Protein AF-0000000081048629 (afdb_homodimer)

Secondary structure (DSSP, 8-state):
-----------------TTS--EEEEEEEPPPPSSS-TTSHHHHHHHHHHHTT--S-HHHHHHHHHHHHHHHHHHTT-EEEEEEE-SS--S-TTT-HHHHHHHHTTEEEHHHHH-TT-----B-SSSS-B--EEEEEETTS-EEEEEE--TTTS-S-SB--EEEEE-HHHHH-S---------------S--TT-/-----------------TTS--EEEEEEEPPPPSSS-TTSHHHHHHHHHHHTT--S-HHHHHHHHHHHHHHHHHHTT-EEEEEEE-SS--S-TTT-HHHHHHHHTTEEEHHHHH-TT-----B-SSSS-B--EEEEEETTS-EEEEEE--TTTS-S-SB--EEEEE-HHHHH-S---------------S--TT-

Radius of gyration: 21.6 Å; Cα contacts (8 Å, |Δi|>4): 708; chains: 2; bounding box: 47×58×80 Å

pLDDT: mean 72.26, std 24.21, range [19.27, 97.06]

Organism: NCBI:txid2856

Sequence (390 aa):
MPSSDNQVNEAADASCSRFSKDLVVVSAYRPNPPGKGESTVWAQHRSFFRSQGRQRDPREAFMVDLLHAITQWRDKGCEVIVGVDANEDVSSYQDSSFRQQLRSIGLEEAILQRHPSQTAATQHRNKRGRPIDGIFATSGVVVKAGGYYNFDEFFACDHRGLWIDIDLERTLGSYRPEKTPYKPRKLTMLDTAAVMPSSDNQVNEAADASCSRFSKDLVVVSAYRPNPPGKGESTVWAQHRSFFRSQGRQRDPREAFMVDLLHAITQWRDKGCEVIVGVDANEDVSSYQDSSFRQQLRSIGLEEAILQRHPSQTAATQHRNKRGRPIDGIFATSGVVVKAGGYYNFDEFFACDHRGLWIDIDLERTLGSYRPEKTPYKPRKLTMLDTAAV

Nearest PDB structures (foldseek):
  2v0s-assembly1_A  TM=8.140E-01  e=1.432E-03  Homo sapiens
  6a44-assembly1_A  TM=6.983E-01  e=7.287E-03  Bombyx mori
  2ei9-assembly1_A  TM=6.778E-01  e=7.757E-03  Bombyx mori
  6a42-assembly1_A  TM=6.136E-01  e=4.702E-03  Bombyx mori
  3oii-assembly1_B  TM=3.358E-01  e=1.487E+00  Saccharomyces cerevisiae

Structure (mmCIF, N/CA/C/O backbone):
data_AF-0000000081048629-model_v1
#
loop_
_entity.id
_entity.type
_entity.pdbx_description
1 polymer Nocturnin
#
loop_
_atom_site.group_PDB
_atom_site.id
_atom_site.type_symbol
_atom_site.label_atom_id
_atom_site.label_alt_id
_atom_site.label_comp_id
_atom_site.label_asym_id
_atom_site.label_entity_id
_atom_site.label_seq_id
_atom_site.pdbx_PDB_ins_code
_atom_site.Cartn_x
_atom_site.Cartn_y
_atom_site.Cartn_z
_atom_site.occupancy
_atom_site.B_iso_or_equiv
_atom_site.auth_seq_id
_atom_site.auth_comp_id
_atom_site.auth_asym_id
_atom_site.auth_atom_id
_atom_site.pdbx_PDB_model_num
ATOM 1 N N . MET A 1 1 ? 19.078 29.672 -41.75 1 25.45 1 MET A N 1
ATOM 2 C CA . MET A 1 1 ? 19.312 28.484 -40.938 1 25.45 1 MET A CA 1
ATOM 3 C C . MET A 1 1 ? 18.266 28.344 -39.844 1 25.45 1 MET A C 1
ATOM 5 O O . MET A 1 1 ? 18.047 29.281 -39.062 1 25.45 1 MET A O 1
ATOM 9 N N . PRO A 1 2 ? 17.141 27.594 -39.875 1 25.73 2 PRO A N 1
ATOM 10 C CA . PRO A 1 2 ? 15.867 27.797 -39.188 1 25.73 2 PRO A CA 1
ATOM 11 C C . PRO A 1 2 ? 15.93 27.391 -37.719 1 25.73 2 PRO A C 1
ATOM 13 O O . PRO A 1 2 ? 16.672 26.469 -37.344 1 25.73 2 PRO A O 1
ATOM 16 N N . SER A 1 3 ? 15.914 28.344 -36.719 1 25.03 3 SER A N 1
ATOM 17 C CA . SER A 1 3 ? 16.109 28.359 -35.281 1 25.03 3 SER A CA 1
ATOM 18 C C . SER A 1 3 ? 15.07 27.5 -34.562 1 25.03 3 SER A C 1
ATOM 20 O O . SER A 1 3 ? 13.883 27.828 -34.531 1 25.03 3 SER A O 1
ATOM 22 N N . SER A 1 4 ? 15.062 26.234 -34.719 1 25.14 4 SER A N 1
ATOM 23 C CA . SER A 1 4 ? 14.031 25.266 -34.344 1 25.14 4 SER A CA 1
ATOM 24 C C . SER A 1 4 ? 13.773 25.281 -32.844 1 25.14 4 SER A C 1
ATOM 26 O O . SER A 1 4 ? 14.672 25 -32.031 1 25.14 4 SER A O 1
ATOM 28 N N . ASP A 1 5 ? 12.844 26.109 -32.281 1 22.33 5 ASP A N 1
ATOM 29 C CA . ASP A 1 5 ? 12.344 26.484 -30.969 1 22.33 5 ASP A CA 1
ATOM 30 C C . ASP A 1 5 ? 11.883 25.25 -30.188 1 22.33 5 ASP A C 1
ATOM 32 O O . ASP A 1 5 ? 10.914 24.594 -30.578 1 22.33 5 ASP A O 1
ATOM 36 N N . ASN A 1 6 ? 12.68 24.484 -29.578 1 22.67 6 ASN A N 1
ATOM 37 C CA . ASN A 1 6 ? 12.617 23.266 -28.781 1 22.67 6 ASN A CA 1
ATOM 38 C C . ASN A 1 6 ? 11.75 23.453 -27.547 1 22.67 6 ASN A C 1
ATOM 40 O O . ASN A 1 6 ? 12.219 23.969 -26.516 1 22.67 6 ASN A O 1
ATOM 44 N N . GLN A 1 7 ? 10.422 23.75 -27.562 1 19.77 7 GLN A N 1
ATOM 45 C CA . GLN A 1 7 ? 9.484 24.062 -26.484 1 19.77 7 GLN A CA 1
ATOM 46 C C . GLN A 1 7 ? 9.359 22.906 -25.516 1 19.77 7 GLN A C 1
ATOM 48 O O . GLN A 1 7 ? 8.828 21.844 -25.859 1 19.77 7 GLN A O 1
ATOM 53 N N . VAL A 1 8 ? 10.258 22.719 -24.656 1 23.28 8 VAL A N 1
ATOM 54 C CA . VAL A 1 8 ? 10.391 21.844 -23.5 1 23.28 8 VAL A CA 1
ATOM 55 C C . VAL A 1 8 ? 9.164 21.984 -22.594 1 23.28 8 VAL A C 1
ATOM 57 O O . VAL A 1 8 ? 8.844 23.078 -22.141 1 23.28 8 VAL A O 1
ATOM 60 N N . ASN A 1 9 ? 8.109 21.203 -22.734 1 24.95 9 ASN A N 1
ATOM 61 C CA . ASN A 1 9 ? 6.816 21.172 -22.062 1 24.95 9 ASN A CA 1
ATOM 62 C C . ASN A 1 9 ? 6.973 21.031 -20.562 1 24.95 9 ASN A C 1
ATOM 64 O O . ASN A 1 9 ? 7.672 20.141 -20.078 1 24.95 9 ASN A O 1
ATOM 68 N N . GLU A 1 10 ? 6.832 22.094 -19.703 1 21.78 10 GLU A N 1
ATOM 69 C CA . GLU A 1 10 ? 6.797 22.453 -18.281 1 21.78 10 GLU A CA 1
ATOM 70 C C . GLU A 1 10 ? 6.004 21.438 -17.469 1 21.78 10 GLU A C 1
ATOM 72 O O . GLU A 1 10 ? 4.785 21.328 -17.641 1 21.78 10 GLU A O 1
ATOM 77 N N . ALA A 1 11 ? 6.523 20.312 -17.125 1 27.69 11 ALA A N 1
ATOM 78 C CA . ALA A 1 11 ? 6.367 19.328 -16.062 1 27.69 11 ALA A CA 1
ATOM 79 C C . ALA A 1 11 ? 5.941 20 -14.758 1 27.69 11 ALA A C 1
ATOM 81 O O . ALA A 1 11 ? 6.738 20.688 -14.117 1 27.69 11 ALA A O 1
ATOM 82 N N . ALA A 1 12 ? 4.777 20.719 -14.617 1 25.22 12 ALA A N 1
ATOM 83 C CA . ALA A 1 12 ? 4.324 21.609 -13.555 1 25.22 12 ALA A CA 1
ATOM 84 C C . ALA A 1 12 ? 4.688 21.047 -12.18 1 25.22 12 ALA A C 1
ATOM 86 O O . ALA A 1 12 ? 4.883 19.844 -12.023 1 25.22 12 ALA A O 1
ATOM 87 N N . ASP A 1 13 ? 4.828 21.875 -11.078 1 26.11 13 ASP A N 1
ATOM 88 C CA . ASP A 1 13 ? 5.145 22.453 -9.781 1 26.11 13 ASP A CA 1
ATOM 89 C C . ASP A 1 13 ? 4.215 21.922 -8.695 1 26.11 13 ASP A C 1
ATOM 91 O O . ASP A 1 13 ? 3.064 22.359 -8.586 1 26.11 13 ASP A O 1
ATOM 95 N N . ALA A 1 14 ? 4.066 20.75 -8.586 1 34.72 14 ALA A N 1
ATOM 96 C CA . ALA A 1 14 ? 3.4 20.328 -7.355 1 34.72 14 ALA A CA 1
ATOM 97 C C . ALA A 1 14 ? 3.965 21.062 -6.145 1 34.72 14 ALA A C 1
ATOM 99 O O . ALA A 1 14 ? 5.043 20.719 -5.648 1 34.72 14 ALA A O 1
ATOM 100 N N . SER A 1 15 ? 3.693 22.125 -6.031 1 29.95 15 SER A N 1
ATOM 101 C CA . SER A 1 15 ? 4.137 23.141 -5.082 1 29.95 15 SER A CA 1
ATOM 102 C C . SER A 1 15 ? 3.676 22.797 -3.664 1 29.95 15 SER A C 1
ATOM 104 O O . SER A 1 15 ? 2.475 22.766 -3.389 1 29.95 15 SER A O 1
ATOM 106 N N . CYS A 1 16 ? 4.215 21.609 -3.008 1 37.31 16 CYS A N 1
ATOM 107 C CA . CYS A 1 16 ? 4.152 21.641 -1.551 1 37.31 16 CYS A CA 1
ATOM 108 C C . CYS A 1 16 ? 4.43 23.047 -1.026 1 37.31 16 CYS A C 1
ATOM 110 O O . CYS A 1 16 ? 5.535 23.578 -1.185 1 37.31 16 CYS A O 1
ATOM 112 N N . SER A 1 17 ? 3.545 24 -1.137 1 33.62 17 SER A N 1
ATOM 113 C CA . SER A 1 17 ? 3.75 25.359 -0.645 1 33.62 17 SER A CA 1
ATOM 114 C C . SER A 1 17 ? 4.328 25.359 0.766 1 33.62 17 SER A C 1
ATOM 116 O O . SER A 1 17 ? 4.137 24.406 1.519 1 33.62 17 SER A O 1
ATOM 118 N N . ARG A 1 18 ? 5.227 26.25 1.208 1 38.38 18 ARG A N 1
ATOM 119 C CA . ARG A 1 18 ? 6.055 26.547 2.371 1 38.38 18 ARG A CA 1
ATOM 120 C C . ARG A 1 18 ? 5.297 26.281 3.668 1 38.38 18 ARG A C 1
ATOM 122 O O . ARG A 1 18 ? 5.91 26.062 4.715 1 38.38 18 ARG A O 1
ATOM 129 N N . PHE A 1 19 ? 3.951 26.516 3.773 1 40.5 19 PHE A N 1
ATOM 130 C CA . PHE A 1 19 ? 3.314 26.516 5.086 1 40.5 19 PHE A CA 1
ATOM 131 C C . PHE A 1 19 ? 2.564 25.203 5.32 1 40.5 19 PHE A C 1
ATOM 133 O O . PHE A 1 19 ? 2.283 24.844 6.461 1 40.5 19 PHE A O 1
ATOM 140 N N . SER A 1 20 ? 1.816 24.531 4.281 1 51 20 SER A N 1
ATOM 141 C CA . SER A 1 20 ? 0.982 23.344 4.453 1 51 20 SER A CA 1
ATOM 142 C C . SER A 1 20 ? 1.725 22.078 4.031 1 51 20 SER A C 1
ATOM 144 O O . SER A 1 20 ? 2.168 21.969 2.887 1 51 20 SER A O 1
ATOM 146 N N . LYS A 1 21 ? 2.326 21.344 4.992 1 66.19 21 LYS A N 1
ATOM 147 C CA . LYS A 1 21 ? 3.062 20.125 4.676 1 66.19 21 LYS A CA 1
ATOM 148 C C . LYS A 1 21 ? 2.125 19.031 4.18 1 66.19 21 LYS A C 1
ATOM 150 O O . LYS A 1 21 ? 0.963 18.969 4.59 1 66.19 21 LYS A O 1
ATOM 155 N N . ASP A 1 22 ? 2.414 18.5 3.088 1 84.62 22 ASP A N 1
ATOM 156 C CA . ASP A 1 22 ? 1.702 17.344 2.559 1 84.62 22 ASP A CA 1
ATOM 157 C C . ASP A 1 22 ? 2.381 16.047 2.98 1 84.62 22 ASP A C 1
ATOM 159 O O . ASP A 1 22 ? 3.568 16.031 3.314 1 84.62 22 ASP A O 1
ATOM 163 N N . LEU A 1 23 ? 1.502 15.094 3.223 1 90.81 23 LEU A N 1
ATOM 164 C CA . LEU A 1 23 ? 1.973 13.734 3.484 1 90.81 23 LEU A CA 1
ATOM 165 C C . LEU A 1 23 ? 1.75 12.844 2.27 1 90.81 23 LEU A C 1
ATOM 167 O O . LEU A 1 23 ? 0.647 12.797 1.719 1 90.81 23 LEU A O 1
ATOM 171 N N . VAL A 1 24 ? 2.836 12.242 1.813 1 90.44 24 VAL A N 1
ATOM 172 C CA . VAL A 1 24 ? 2.742 11.258 0.737 1 90.44 24 VAL A CA 1
ATOM 173 C C . VAL A 1 24 ? 2.871 9.852 1.31 1 90.44 24 VAL A C 1
ATOM 175 O O . VAL A 1 24 ? 3.807 9.562 2.057 1 90.44 24 VAL A O 1
ATOM 178 N N . VAL A 1 25 ? 1.834 9 1.017 1 94.31 25 VAL A N 1
ATOM 179 C CA . VAL A 1 25 ? 1.872 7.59 1.396 1 94.31 25 VAL A CA 1
ATOM 180 C C . VAL A 1 25 ? 2.004 6.723 0.148 1 94.31 25 VAL A C 1
ATOM 182 O O . VAL A 1 25 ? 1.203 6.836 -0.783 1 94.31 25 VAL A O 1
ATOM 185 N N . VAL A 1 26 ? 3.033 5.832 0.176 1 92.56 26 VAL A N 1
ATOM 186 C CA . VAL A 1 26 ? 3.373 5.02 -0.988 1 92.56 26 VAL A CA 1
ATOM 187 C C . VAL A 1 26 ? 3.338 3.539 -0.614 1 92.56 26 VAL A C 1
ATOM 189 O O . VAL A 1 26 ? 3.824 3.148 0.45 1 92.56 26 VAL A O 1
ATOM 192 N N . SER A 1 27 ? 2.66 2.756 -1.408 1 93.12 27 SER A N 1
ATOM 193 C CA . SER A 1 27 ? 2.812 1.306 -1.367 1 93.12 27 SER A CA 1
ATOM 194 C C . SER A 1 27 ? 3.697 0.81 -2.506 1 93.12 27 SER A C 1
ATOM 196 O O . SER A 1 27 ? 3.467 1.147 -3.67 1 93.12 27 SER A O 1
ATOM 198 N N . ALA A 1 28 ? 4.723 0.082 -2.156 1 90.75 28 ALA A N 1
ATOM 199 C CA . ALA A 1 28 ? 5.699 -0.326 -3.162 1 90.75 28 ALA A CA 1
ATOM 200 C C . ALA A 1 28 ? 6.035 -1.81 -3.031 1 90.75 28 ALA A C 1
ATOM 202 O O . ALA A 1 28 ? 5.887 -2.393 -1.955 1 90.75 28 ALA A O 1
ATOM 203 N N . TYR A 1 29 ? 6.418 -2.42 -4.113 1 90.62 29 TYR A N 1
ATOM 204 C CA . TYR A 1 29 ? 6.922 -3.785 -4.203 1 90.62 29 TYR A CA 1
ATOM 205 C C . TYR A 1 29 ? 8.211 -3.838 -5.012 1 90.62 29 TYR A C 1
ATOM 207 O O . TYR A 1 29 ? 8.203 -3.627 -6.227 1 90.62 29 TYR A O 1
ATOM 215 N N . ARG A 1 30 ? 9.266 -4.047 -4.297 1 91.5 30 ARG A N 1
ATOM 216 C CA . ARG A 1 30 ? 10.531 -4.223 -5 1 91.5 30 ARG A CA 1
ATOM 217 C C . ARG A 1 30 ? 10.617 -5.602 -5.641 1 91.5 30 ARG A C 1
ATOM 219 O O . ARG A 1 30 ? 10.391 -6.617 -4.98 1 91.5 30 ARG A O 1
ATOM 226 N N . PRO A 1 31 ? 10.992 -5.641 -6.941 1 89.75 31 PRO A N 1
ATOM 227 C CA . PRO A 1 31 ? 11.055 -6.945 -7.605 1 89.75 31 PRO A CA 1
ATOM 228 C C . PRO A 1 31 ? 11.883 -7.965 -6.832 1 89.75 31 PRO A C 1
ATOM 230 O O . PRO A 1 31 ? 12.898 -7.609 -6.227 1 89.75 31 PRO A O 1
ATOM 233 N N . ASN A 1 32 ? 11.438 -9.195 -6.848 1 88.62 32 ASN A N 1
ATOM 234 C CA . ASN A 1 32 ? 12.18 -10.297 -6.242 1 88.62 32 ASN A CA 1
ATOM 235 C C . ASN A 1 32 ? 13.531 -10.508 -6.922 1 88.62 32 ASN A C 1
ATOM 237 O O . ASN A 1 32 ? 13.773 -9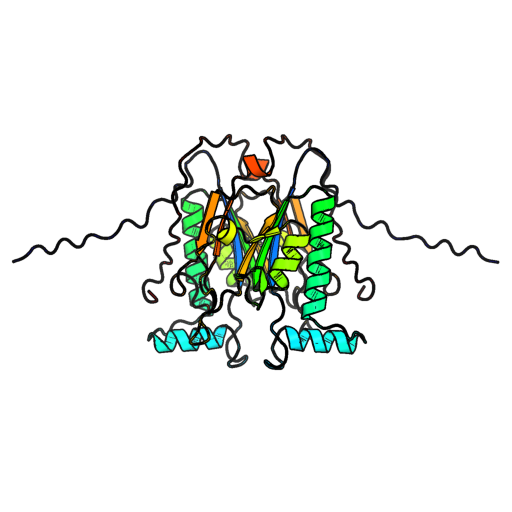.977 -8.008 1 88.62 32 ASN A O 1
ATOM 241 N N . PRO A 1 33 ? 14.414 -11.242 -6.23 1 90.94 33 PRO A N 1
ATOM 242 C CA . PRO A 1 33 ? 15.703 -11.531 -6.852 1 90.94 33 PRO A CA 1
ATOM 243 C C . PRO A 1 33 ? 15.578 -12.352 -8.133 1 90.94 33 PRO A C 1
ATOM 245 O O . PRO A 1 33 ? 14.555 -13.016 -8.344 1 90.94 33 PRO A O 1
ATOM 248 N N . PRO A 1 34 ? 16.562 -12.242 -8.969 1 90 34 PRO A N 1
ATOM 249 C CA . PRO A 1 34 ? 16.531 -13.008 -10.219 1 90 34 PRO A CA 1
ATOM 250 C C . PRO A 1 34 ? 16.516 -14.516 -9.992 1 90 34 PRO A C 1
ATOM 252 O O . PRO A 1 34 ? 16.906 -14.984 -8.914 1 90 34 PRO A O 1
ATOM 255 N N . GLY A 1 35 ? 16.078 -15.258 -10.969 1 84.44 35 GLY A N 1
ATOM 256 C CA . GLY A 1 35 ? 16.219 -16.703 -10.977 1 84.44 35 GLY A CA 1
ATOM 257 C C . GLY A 1 35 ? 15.094 -17.422 -10.258 1 84.44 35 GLY A C 1
ATOM 258 O O . GLY A 1 35 ? 15.242 -18.562 -9.844 1 84.44 35 GLY A O 1
ATOM 259 N N . LYS A 1 36 ? 13.969 -16.703 -10.031 1 78.62 36 LYS A N 1
ATOM 260 C CA . LYS A 1 36 ? 12.875 -17.328 -9.297 1 78.62 36 LYS A CA 1
ATOM 261 C C . LYS A 1 36 ? 11.742 -17.734 -10.234 1 78.62 36 LYS A C 1
ATOM 263 O O . LYS A 1 36 ? 10.648 -18.078 -9.781 1 78.62 36 LYS A O 1
ATOM 268 N N . GLY A 1 37 ? 11.977 -17.594 -11.531 1 79.88 37 GLY A N 1
ATOM 269 C CA . GLY A 1 37 ? 10.984 -18.047 -12.492 1 79.88 37 GLY A CA 1
ATOM 270 C C . GLY A 1 37 ? 10.516 -16.953 -13.422 1 79.88 37 GLY A C 1
ATOM 271 O O . GLY A 1 37 ? 10.664 -15.758 -13.117 1 79.88 37 GLY A O 1
ATOM 272 N N . GLU A 1 38 ? 9.82 -17.312 -14.461 1 77.38 38 GLU A N 1
ATOM 273 C CA . GLU A 1 38 ? 9.445 -16.391 -15.523 1 77.38 38 GLU A CA 1
ATOM 274 C C . GLU A 1 38 ? 8.234 -15.547 -15.125 1 77.38 38 GLU A C 1
ATOM 276 O O . GLU A 1 38 ? 8.016 -14.469 -15.68 1 77.38 38 GLU A O 1
ATOM 281 N N . SER A 1 39 ? 7.527 -16 -14.141 1 72.69 39 SER A N 1
ATOM 282 C CA . SER A 1 39 ? 6.301 -15.312 -13.758 1 72.69 39 SER A CA 1
ATOM 283 C C . SER A 1 39 ? 6.57 -14.258 -12.695 1 72.69 39 SER A C 1
ATOM 285 O O . SER A 1 39 ? 5.672 -13.484 -12.336 1 72.69 39 SER A O 1
ATOM 287 N N . THR A 1 40 ? 7.828 -14.195 -12.289 1 79.25 40 THR A N 1
ATOM 288 C CA . THR A 1 40 ? 8.164 -13.234 -11.25 1 79.25 40 THR A CA 1
ATOM 289 C C . THR A 1 40 ? 8.195 -11.812 -11.82 1 79.25 40 THR A C 1
ATOM 291 O O . THR A 1 40 ? 8.391 -11.625 -13.023 1 79.25 40 THR A O 1
ATOM 294 N N . VAL A 1 41 ? 8.031 -10.867 -10.922 1 79.12 41 VAL A N 1
ATOM 295 C CA . VAL A 1 41 ? 8.094 -9.453 -11.297 1 79.12 41 VAL A CA 1
ATOM 296 C C . VAL A 1 41 ? 9.469 -9.133 -11.875 1 79.12 41 VAL A C 1
ATOM 298 O O . VAL A 1 41 ? 9.57 -8.438 -12.891 1 79.12 41 VAL A O 1
ATOM 301 N N . TRP A 1 42 ? 10.469 -9.656 -11.305 1 86.88 42 TRP A N 1
ATOM 302 C CA . TRP A 1 42 ? 11.82 -9.414 -11.805 1 86.88 42 TRP A CA 1
ATOM 303 C C . TRP A 1 42 ? 11.953 -9.875 -13.25 1 86.88 42 TRP A C 1
ATOM 305 O O . TRP A 1 42 ? 12.438 -9.125 -14.102 1 86.88 42 TRP A O 1
ATOM 315 N N . ALA A 1 43 ? 11.508 -11.047 -13.531 1 85 43 ALA A N 1
ATOM 316 C CA . ALA A 1 43 ? 11.648 -11.625 -14.867 1 85 43 ALA A CA 1
ATOM 317 C C . ALA A 1 43 ? 10.828 -10.836 -15.891 1 85 43 ALA A C 1
ATOM 319 O O . ALA A 1 43 ? 11.289 -10.602 -17.016 1 85 43 ALA A O 1
ATOM 320 N N . GLN A 1 44 ? 9.688 -10.484 -15.484 1 78 44 GLN A N 1
ATOM 321 C CA . GLN A 1 44 ? 8.82 -9.719 -16.375 1 78 44 GLN A CA 1
ATOM 322 C C . GLN A 1 44 ? 9.422 -8.359 -16.688 1 78 44 GLN A C 1
ATOM 324 O O . GLN A 1 44 ? 9.438 -7.93 -17.859 1 78 44 GLN A O 1
ATOM 329 N N . HIS A 1 45 ? 9.984 -7.754 -15.695 1 80.88 45 HIS A N 1
ATOM 330 C CA . HIS A 1 45 ? 10.609 -6.453 -15.891 1 80.88 45 HIS A CA 1
ATOM 331 C C . HIS A 1 45 ? 11.891 -6.574 -16.719 1 80.88 45 HIS A C 1
ATOM 333 O O . HIS A 1 45 ? 12.156 -5.73 -17.578 1 80.88 45 HIS A O 1
ATOM 339 N N . ARG A 1 46 ? 12.539 -7.547 -16.438 1 86.06 46 ARG A N 1
ATOM 340 C CA . ARG A 1 46 ? 13.773 -7.777 -17.188 1 86.06 46 ARG A CA 1
ATOM 341 C C . ARG A 1 46 ? 13.477 -7.973 -18.672 1 86.06 46 ARG A C 1
ATOM 343 O O . ARG A 1 46 ? 14.18 -7.426 -19.531 1 86.06 46 ARG A O 1
ATOM 350 N N . SER A 1 47 ? 12.5 -8.773 -18.938 1 82.19 47 SER A N 1
ATOM 351 C CA . SER A 1 47 ? 12.094 -8.992 -20.328 1 82.19 47 SER A CA 1
ATOM 352 C C . SER A 1 47 ? 11.664 -7.688 -20.984 1 82.19 47 SER A C 1
ATOM 354 O O . SER A 1 47 ? 12.047 -7.41 -22.125 1 82.19 47 SER A O 1
ATOM 356 N N . PHE A 1 48 ? 10.883 -6.918 -20.344 1 75.94 48 PHE A N 1
ATOM 357 C CA . PHE A 1 48 ? 10.445 -5.629 -20.875 1 75.94 48 PHE A CA 1
ATOM 358 C C . PHE A 1 48 ? 11.633 -4.719 -21.141 1 75.94 48 PHE A C 1
ATOM 360 O O . PHE A 1 48 ? 11.711 -4.078 -22.188 1 75.94 48 PHE A O 1
ATOM 367 N N . PHE A 1 49 ? 12.562 -4.66 -20.172 1 79.62 49 PHE A N 1
ATOM 368 C CA . PHE A 1 49 ? 13.758 -3.838 -20.328 1 79.62 49 PHE A CA 1
ATOM 369 C C . PHE A 1 49 ? 14.562 -4.277 -21.547 1 79.62 49 PHE A C 1
ATOM 371 O O . PHE A 1 49 ? 15.023 -3.441 -22.328 1 79.62 49 PHE A O 1
ATOM 378 N N . ARG A 1 50 ? 14.648 -5.48 -21.703 1 83.75 50 ARG A N 1
ATOM 379 C CA . ARG A 1 50 ? 15.398 -6.016 -22.828 1 83.75 50 ARG A CA 1
ATOM 380 C C . ARG A 1 50 ? 14.734 -5.629 -24.156 1 83.75 50 ARG A C 1
ATOM 382 O O . ARG A 1 50 ? 15.422 -5.305 -25.125 1 83.75 50 ARG A O 1
ATOM 389 N N . SER A 1 51 ? 13.438 -5.688 -24.156 1 78.81 51 SER A N 1
ATOM 390 C CA . SER A 1 51 ? 12.711 -5.34 -25.375 1 78.81 51 SER A CA 1
ATOM 391 C C . SER A 1 51 ? 12.914 -3.875 -25.75 1 78.81 51 SER A C 1
ATOM 393 O O . SER A 1 51 ? 12.742 -3.492 -26.906 1 78.81 51 SER A O 1
ATOM 395 N N . GLN A 1 52 ? 13.273 -3.045 -24.766 1 74.56 52 GLN A N 1
ATOM 396 C CA . GLN A 1 52 ? 13.523 -1.623 -24.984 1 74.56 52 GLN A CA 1
ATOM 397 C C . GLN A 1 52 ? 15.016 -1.338 -25.125 1 74.56 52 GLN A C 1
ATOM 399 O O . GLN A 1 52 ? 15.43 -0.179 -25.109 1 74.56 52 GLN A O 1
ATOM 404 N N . GLY A 1 53 ? 15.781 -2.385 -25.062 1 82.06 53 GLY A N 1
ATOM 405 C CA . GLY A 1 53 ? 17.219 -2.217 -25.172 1 82.06 53 GLY A CA 1
ATOM 406 C C . GLY A 1 53 ? 17.875 -1.729 -23.891 1 82.06 53 GLY A C 1
ATOM 407 O O . GLY A 1 53 ? 18.969 -1.184 -23.906 1 82.06 53 GLY A O 1
ATOM 408 N N . ARG A 1 54 ? 17.172 -1.878 -22.797 1 75.25 54 ARG A N 1
ATOM 409 C CA . ARG A 1 54 ? 17.688 -1.489 -21.484 1 75.25 54 ARG A CA 1
ATOM 410 C C . ARG A 1 54 ? 18.344 -2.67 -20.797 1 75.25 54 ARG A C 1
ATOM 412 O O . ARG A 1 54 ? 17.859 -3.799 -20.859 1 75.25 54 ARG A O 1
ATOM 419 N N . GLN A 1 55 ? 19.422 -2.377 -20.109 1 82.5 55 GLN A N 1
ATOM 420 C CA . GLN A 1 55 ? 20.203 -3.459 -19.531 1 82.5 55 GLN A CA 1
ATOM 421 C C . GLN A 1 55 ? 20.188 -3.375 -18 1 82.5 55 GLN A C 1
ATOM 423 O O . GLN A 1 55 ? 20.688 -4.277 -17.312 1 82.5 55 GLN A O 1
ATOM 428 N N . ARG A 1 56 ? 19.625 -2.447 -17.484 1 81.38 56 ARG A N 1
ATOM 429 C CA . ARG A 1 56 ? 19.672 -2.256 -16.047 1 81.38 56 ARG A CA 1
ATOM 430 C C . ARG A 1 56 ? 18.875 -3.332 -15.32 1 81.38 56 ARG A C 1
ATOM 432 O O . ARG A 1 56 ? 17.797 -3.73 -15.773 1 81.38 56 ARG A O 1
ATOM 439 N N . ASP A 1 57 ? 19.391 -3.713 -14.18 1 89.31 57 ASP A N 1
ATOM 440 C CA . ASP A 1 57 ? 18.688 -4.66 -13.312 1 89.31 57 ASP A CA 1
ATOM 441 C C . ASP A 1 57 ? 17.391 -4.066 -12.773 1 89.31 57 ASP A C 1
ATOM 443 O O . ASP A 1 57 ? 17.375 -2.936 -12.281 1 89.31 57 ASP A O 1
ATOM 447 N N . PRO A 1 58 ? 16.281 -4.812 -12.914 1 87 58 PRO A N 1
ATOM 448 C CA . PRO A 1 58 ? 14.984 -4.297 -12.461 1 87 58 PRO A CA 1
ATOM 449 C C . PRO A 1 58 ? 15.016 -3.846 -11 1 87 58 PRO A C 1
ATOM 451 O O . PRO A 1 58 ? 14.344 -2.877 -10.641 1 87 58 PRO A O 1
ATOM 454 N N . ARG A 1 59 ? 15.75 -4.508 -10.164 1 90.88 59 ARG A N 1
ATOM 455 C CA . ARG A 1 59 ? 15.836 -4.137 -8.758 1 90.88 59 ARG A CA 1
ATOM 456 C C . ARG A 1 59 ? 16.562 -2.814 -8.578 1 90.88 59 ARG A C 1
ATOM 458 O O . ARG A 1 59 ? 16.203 -2 -7.73 1 90.88 59 ARG A O 1
ATOM 465 N N . GLU A 1 60 ? 17.547 -2.652 -9.359 1 88.88 60 GLU A N 1
ATOM 466 C CA . GLU A 1 60 ? 18.266 -1.389 -9.352 1 88.88 60 GLU A CA 1
ATOM 467 C C . GLU A 1 60 ? 17.422 -0.255 -9.922 1 88.88 60 GLU A C 1
ATOM 469 O O . GLU A 1 60 ? 17.438 0.86 -9.391 1 88.88 60 GLU A O 1
ATOM 474 N N . ALA A 1 61 ? 16.766 -0.568 -10.945 1 83.81 61 ALA A N 1
ATOM 475 C CA . ALA A 1 61 ? 15.883 0.429 -11.555 1 83.81 61 ALA A CA 1
ATOM 476 C C . ALA A 1 61 ? 14.812 0.889 -10.57 1 83.81 61 ALA A C 1
ATOM 478 O O . ALA A 1 61 ? 14.508 2.08 -10.484 1 83.81 61 ALA A O 1
ATOM 479 N N . PHE A 1 62 ? 14.258 -0.029 -9.867 1 87.88 62 PHE A N 1
ATOM 480 C CA . PHE A 1 62 ? 13.281 0.269 -8.828 1 87.88 62 PHE A CA 1
ATOM 481 C C . PHE A 1 62 ? 13.844 1.252 -7.812 1 87.88 62 PHE A C 1
ATOM 483 O O . PHE A 1 62 ? 13.188 2.234 -7.461 1 87.88 62 PHE A O 1
ATOM 490 N N . MET A 1 63 ? 15.031 1.006 -7.363 1 89.94 63 MET A N 1
ATOM 491 C CA . MET A 1 63 ? 15.633 1.847 -6.332 1 89.94 63 MET A CA 1
ATOM 492 C C . MET A 1 63 ? 15.883 3.258 -6.852 1 89.94 63 MET A C 1
ATOM 494 O O . MET A 1 63 ? 15.594 4.238 -6.164 1 89.94 63 MET A O 1
ATOM 498 N N . VAL A 1 64 ? 16.391 3.303 -7.996 1 85.75 64 VAL A N 1
ATOM 499 C CA . VAL A 1 64 ? 16.672 4.602 -8.594 1 85.75 64 VAL A CA 1
ATOM 500 C C . VAL A 1 64 ? 15.375 5.414 -8.68 1 85.75 64 VAL A C 1
ATOM 502 O O . VAL A 1 64 ? 15.344 6.578 -8.281 1 85.75 64 VAL A O 1
ATOM 505 N N . ASP A 1 65 ? 14.32 4.797 -9.117 1 82.81 65 ASP A N 1
ATOM 506 C CA . ASP A 1 65 ? 13.039 5.473 -9.289 1 82.81 65 ASP A CA 1
ATOM 507 C C . ASP A 1 65 ? 12.438 5.855 -7.934 1 82.81 65 ASP A C 1
ATOM 509 O O . ASP A 1 65 ? 11.922 6.961 -7.77 1 82.81 65 ASP A O 1
ATOM 513 N N . LEU A 1 66 ? 12.484 4.93 -7.043 1 88.62 66 LEU A N 1
ATOM 514 C CA . LEU A 1 66 ? 11.914 5.188 -5.727 1 88.62 66 LEU A CA 1
ATOM 515 C C . LEU A 1 66 ? 12.641 6.344 -5.043 1 88.62 66 LEU A C 1
ATOM 517 O O . LEU A 1 66 ? 12 7.27 -4.535 1 88.62 66 LEU A O 1
ATOM 521 N N . LEU A 1 67 ? 13.961 6.324 -5.07 1 89.38 67 LEU A N 1
ATOM 522 C CA . LEU A 1 67 ? 14.75 7.367 -4.422 1 89.38 67 LEU A CA 1
ATOM 523 C C . LEU A 1 67 ? 14.516 8.719 -5.082 1 89.38 67 LEU A C 1
ATOM 525 O O . LEU A 1 67 ? 14.383 9.734 -4.398 1 89.38 67 LEU A O 1
ATOM 529 N N . HIS A 1 68 ? 14.43 8.648 -6.316 1 85.25 68 HIS A N 1
ATOM 530 C CA . HIS A 1 68 ? 14.164 9.883 -7.051 1 85.25 68 HIS A CA 1
ATOM 531 C C . HIS A 1 68 ? 12.805 10.461 -6.68 1 85.25 68 HIS A C 1
ATOM 533 O O . HIS A 1 68 ? 12.695 11.656 -6.387 1 85.25 68 HIS A O 1
ATOM 539 N N . ALA A 1 69 ? 11.773 9.648 -6.699 1 84.19 69 ALA A N 1
ATOM 540 C CA . ALA A 1 69 ? 10.43 10.109 -6.371 1 84.19 69 ALA A CA 1
ATOM 541 C C . ALA A 1 69 ? 10.367 10.688 -4.961 1 84.19 69 ALA A C 1
ATOM 543 O O . ALA A 1 69 ? 9.844 11.789 -4.754 1 84.19 69 ALA A O 1
ATOM 544 N N . ILE A 1 70 ? 10.945 10 -4.043 1 89.44 70 ILE A N 1
ATOM 545 C CA . ILE A 1 70 ? 10.93 10.43 -2.652 1 89.44 70 ILE A CA 1
ATOM 546 C C . ILE A 1 70 ? 11.656 11.766 -2.516 1 89.44 70 ILE A C 1
ATOM 548 O O . ILE A 1 70 ? 11.164 12.688 -1.854 1 89.44 70 ILE A O 1
ATOM 552 N N . THR A 1 71 ? 12.82 11.859 -3.141 1 88.81 71 THR A N 1
ATOM 553 C CA . THR A 1 71 ? 13.602 13.094 -3.08 1 88.81 71 THR A CA 1
ATOM 554 C C . THR A 1 71 ? 12.812 14.266 -3.652 1 88.81 71 THR A C 1
ATOM 556 O O . THR A 1 71 ? 12.805 15.352 -3.078 1 88.81 71 THR A O 1
ATOM 559 N N . GLN A 1 72 ? 12.117 14 -4.723 1 82.56 72 GLN A N 1
ATOM 560 C CA . GLN A 1 72 ? 11.305 15.047 -5.324 1 82.56 72 GLN A CA 1
ATOM 561 C C . GLN A 1 72 ? 10.195 15.5 -4.375 1 82.56 72 GLN A C 1
ATOM 563 O O . GLN A 1 72 ? 9.938 16.703 -4.234 1 82.56 72 GLN A O 1
ATOM 568 N N . TRP A 1 73 ? 9.555 14.562 -3.729 1 84.56 73 TRP A N 1
ATOM 569 C CA . TRP A 1 73 ? 8.492 14.898 -2.785 1 84.56 73 TRP A CA 1
ATOM 570 C C . TRP A 1 73 ? 9.055 15.648 -1.582 1 84.56 73 TRP A C 1
ATOM 572 O O . TRP A 1 73 ? 8.469 16.641 -1.132 1 84.56 73 TRP A O 1
ATOM 582 N N . ARG A 1 74 ? 10.18 15.258 -1.106 1 88.12 74 ARG A N 1
ATOM 583 C CA . ARG A 1 74 ? 10.797 15.914 0.04 1 88.12 74 ARG A CA 1
ATOM 584 C C . ARG A 1 74 ? 11.227 17.344 -0.31 1 88.12 74 ARG A C 1
ATOM 586 O O . ARG A 1 74 ? 11.086 18.25 0.503 1 88.12 74 ARG A O 1
ATOM 593 N N . ASP A 1 75 ? 11.773 17.484 -1.474 1 83.56 75 ASP A N 1
ATOM 594 C CA . ASP A 1 75 ? 12.188 18.812 -1.933 1 83.56 75 ASP A CA 1
ATOM 595 C C . ASP A 1 75 ? 11 19.766 -1.981 1 83.56 75 ASP A C 1
ATOM 597 O O . ASP A 1 75 ? 11.172 20.984 -1.846 1 83.56 75 ASP A O 1
ATOM 601 N N . LYS A 1 76 ? 9.844 19.203 -2.146 1 79.94 76 LYS A N 1
ATOM 602 C CA . LYS A 1 76 ? 8.633 20.016 -2.188 1 79.94 76 LYS A CA 1
ATOM 603 C C . LYS A 1 76 ? 8.055 20.203 -0.789 1 79.94 76 LYS A C 1
ATOM 605 O O . LYS A 1 76 ? 6.965 20.766 -0.634 1 79.94 76 LYS A O 1
ATOM 610 N N . GLY A 1 77 ? 8.742 19.656 0.219 1 82.81 77 GLY A N 1
ATOM 611 C CA . GLY A 1 77 ? 8.344 19.875 1.601 1 82.81 77 GLY A CA 1
ATOM 612 C C . GLY A 1 77 ? 7.414 18.797 2.131 1 82.81 77 GLY A C 1
ATOM 613 O O . GLY A 1 77 ? 6.824 18.953 3.203 1 82.81 77 GLY A O 1
ATOM 614 N N . CYS A 1 78 ? 7.281 17.734 1.406 1 86.94 78 CYS A N 1
ATOM 615 C CA . CYS A 1 78 ? 6.367 16.672 1.822 1 86.94 78 CYS A CA 1
ATOM 616 C C . CYS A 1 78 ? 7.039 15.727 2.811 1 86.94 78 CYS A C 1
ATOM 618 O O . CYS A 1 78 ? 8.242 15.484 2.723 1 86.94 78 CYS A O 1
ATOM 620 N N . GLU A 1 79 ? 6.211 15.312 3.82 1 92.12 79 GLU A N 1
ATOM 621 C CA . GLU A 1 79 ? 6.578 14.094 4.539 1 92.12 79 GLU A CA 1
ATOM 622 C C . GLU A 1 79 ? 6.184 12.844 3.75 1 92.12 79 GLU A C 1
ATOM 624 O O . GLU A 1 79 ? 5.207 12.867 2.998 1 92.12 79 GLU A O 1
ATOM 629 N N . VAL A 1 80 ? 6.98 11.805 3.891 1 93.19 80 VAL A N 1
ATOM 630 C CA . VAL A 1 80 ? 6.777 10.625 3.057 1 93.19 80 VAL A CA 1
ATOM 631 C C . VAL A 1 80 ? 6.77 9.375 3.926 1 93.19 80 VAL A C 1
ATOM 633 O O . VAL A 1 80 ? 7.598 9.234 4.828 1 93.19 80 VAL A O 1
ATOM 636 N N . ILE A 1 81 ? 5.785 8.5 3.723 1 96.5 81 ILE A N 1
ATOM 637 C CA . ILE A 1 81 ? 5.738 7.141 4.258 1 96.5 81 ILE A CA 1
ATOM 638 C C . ILE A 1 81 ? 5.742 6.133 3.111 1 96.5 81 ILE A C 1
ATOM 640 O O . ILE A 1 81 ? 4.992 6.281 2.143 1 96.5 81 ILE A O 1
ATOM 644 N N . VAL A 1 82 ? 6.586 5.117 3.191 1 96.5 82 VAL A N 1
ATOM 645 C CA . VAL A 1 82 ? 6.656 4.059 2.189 1 96.5 82 VAL A CA 1
ATOM 646 C C . VAL A 1 82 ? 6.438 2.701 2.855 1 96.5 82 VAL A C 1
ATOM 648 O O . VAL A 1 82 ? 7.238 2.281 3.697 1 96.5 82 VAL A O 1
ATOM 651 N N . GLY A 1 83 ? 5.301 2.055 2.596 1 96.31 83 GLY A N 1
ATOM 652 C CA . GLY A 1 83 ? 5.176 0.628 2.852 1 96.31 83 GLY A CA 1
ATOM 653 C C . GLY A 1 83 ? 5.707 -0.231 1.72 1 96.31 83 GLY A C 1
ATOM 654 O O . GLY A 1 83 ? 5.363 -0.015 0.556 1 96.31 83 GLY A O 1
ATOM 655 N N . VAL A 1 84 ? 6.559 -1.24 2.096 1 95.44 84 VAL A N 1
ATOM 656 C CA . VAL A 1 84 ? 7.238 -1.896 0.983 1 95.44 84 VAL A CA 1
ATOM 657 C C . VAL A 1 84 ? 7.508 -3.357 1.331 1 95.44 84 VAL A C 1
ATOM 659 O O . VAL A 1 84 ? 7.848 -3.678 2.471 1 95.44 84 VAL A O 1
ATOM 662 N N . ASP A 1 85 ? 7.234 -4.227 0.394 1 93.44 85 ASP A N 1
ATOM 663 C CA . ASP A 1 85 ? 7.949 -5.496 0.293 1 93.44 85 ASP A CA 1
ATOM 664 C C . ASP A 1 85 ? 9.273 -5.32 -0.441 1 93.44 85 ASP A C 1
ATOM 666 O O . ASP A 1 85 ? 9.297 -5.172 -1.665 1 93.44 85 ASP A O 1
ATOM 670 N N . ALA A 1 86 ? 10.344 -5.324 0.365 1 95 86 ALA A N 1
ATOM 671 C CA . ALA A 1 86 ? 11.648 -4.969 -0.175 1 95 86 ALA A CA 1
ATOM 672 C C . ALA A 1 86 ? 12.32 -6.176 -0.82 1 95 86 ALA A C 1
ATOM 674 O O . ALA A 1 86 ? 13.328 -6.035 -1.526 1 95 86 ALA A O 1
ATOM 675 N N . ASN A 1 87 ? 11.789 -7.316 -0.569 1 91.62 87 ASN A N 1
ATOM 676 C CA . ASN A 1 87 ? 12.422 -8.555 -1.006 1 91.62 87 ASN A CA 1
ATOM 677 C C . ASN A 1 87 ? 13.898 -8.594 -0.628 1 91.62 87 ASN A C 1
ATOM 679 O O . ASN A 1 87 ? 14.734 -9.055 -1.408 1 91.62 87 ASN A O 1
ATOM 683 N N . GLU A 1 88 ? 14.242 -8.023 0.428 1 93 88 GLU A N 1
ATOM 684 C CA . GLU A 1 88 ? 15.531 -8.008 1.11 1 93 88 GLU A CA 1
ATOM 685 C C . GLU A 1 88 ? 15.367 -7.766 2.607 1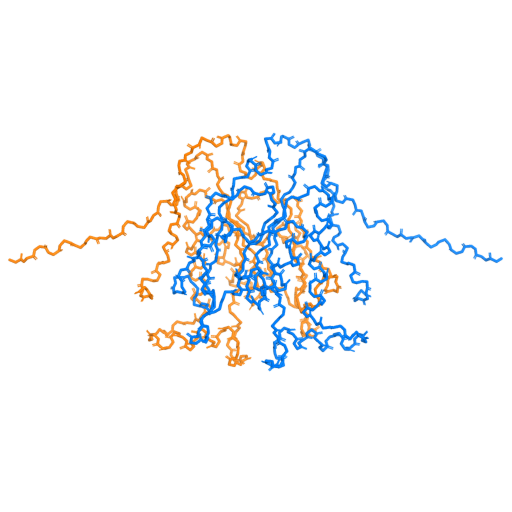 93 88 GLU A C 1
ATOM 687 O O . GLU A 1 88 ? 14.383 -7.156 3.033 1 93 88 GLU A O 1
ATOM 692 N N . ASP A 1 89 ? 16.344 -8.258 3.328 1 91.94 89 ASP A N 1
ATOM 693 C CA . ASP A 1 89 ? 16.297 -8.016 4.77 1 91.94 89 ASP A CA 1
ATOM 694 C C . ASP A 1 89 ? 16.375 -6.523 5.078 1 91.94 89 ASP A C 1
ATOM 696 O O . ASP A 1 89 ? 17.344 -5.855 4.719 1 91.94 89 ASP A O 1
ATOM 700 N N . VAL A 1 90 ? 15.32 -5.98 5.789 1 92.69 90 VAL A N 1
ATOM 701 C CA . VAL A 1 90 ? 15.289 -4.551 6.07 1 92.69 90 VAL A CA 1
ATOM 702 C C . VAL A 1 90 ? 15.594 -4.309 7.547 1 92.69 90 VAL A C 1
ATOM 704 O O . VAL A 1 90 ? 15.555 -3.17 8.016 1 92.69 90 VAL A O 1
ATOM 707 N N . SER A 1 91 ? 15.906 -5.355 8.32 1 87 91 SER A N 1
ATOM 708 C CA . SER A 1 91 ? 16.047 -5.23 9.766 1 87 91 SER A CA 1
ATOM 709 C C . SER A 1 91 ? 17.438 -4.742 10.141 1 87 91 SER A C 1
ATOM 711 O O . SER A 1 91 ? 17.609 -4.059 11.156 1 87 91 SER A O 1
ATOM 713 N N . SER A 1 92 ? 18.391 -5.211 9.438 1 82.69 92 SER A N 1
ATOM 714 C CA . SER A 1 92 ? 19.766 -4.812 9.758 1 82.69 92 SER A CA 1
ATOM 715 C C . SER A 1 92 ? 20.219 -3.641 8.898 1 82.69 92 SER A C 1
ATOM 717 O O . SER A 1 92 ? 20.297 -3.76 7.672 1 82.69 92 SER A O 1
ATOM 719 N N . TYR A 1 93 ? 20.516 -2.574 9.523 1 77.94 93 TYR A N 1
ATOM 720 C CA . TYR A 1 93 ? 21 -1.406 8.797 1 77.94 93 TYR A CA 1
ATOM 721 C C . TYR A 1 93 ? 22.297 -1.724 8.07 1 77.94 93 TYR A C 1
ATOM 723 O O . TYR A 1 93 ? 22.484 -1.309 6.922 1 77.94 93 TYR A O 1
ATOM 731 N N . GLN A 1 94 ? 23.156 -2.441 8.688 1 77.94 94 GLN A N 1
ATOM 732 C CA . GLN A 1 94 ? 24.484 -2.717 8.141 1 77.94 94 GLN A CA 1
ATOM 733 C C . GLN A 1 94 ? 24.391 -3.641 6.93 1 77.94 94 GLN A C 1
ATOM 735 O O . GLN A 1 94 ? 25.141 -3.469 5.961 1 77.94 94 GLN A O 1
ATOM 740 N N . ASP A 1 95 ? 23.375 -4.445 6.887 1 81.62 95 ASP A N 1
ATOM 741 C CA . ASP A 1 95 ? 23.359 -5.5 5.875 1 81.62 95 ASP A CA 1
ATOM 742 C C . ASP A 1 95 ? 22.312 -5.207 4.801 1 81.62 95 ASP A C 1
ATOM 744 O O . ASP A 1 95 ? 22.266 -5.871 3.766 1 81.62 95 ASP A O 1
ATOM 748 N N . SER A 1 96 ? 21.562 -4.223 5.082 1 88.56 96 SER A N 1
ATOM 749 C CA . SER A 1 96 ? 20.5 -3.92 4.133 1 88.56 96 SER A CA 1
ATOM 750 C C . SER A 1 96 ? 20.859 -2.725 3.26 1 88.56 96 SER A C 1
ATOM 752 O O . SER A 1 96 ? 20.844 -1.582 3.725 1 88.56 96 SER A O 1
ATOM 754 N N . SER A 1 97 ? 21.172 -3.043 1.999 1 93.12 97 SER A N 1
ATOM 755 C CA . SER A 1 97 ? 21.391 -1.962 1.043 1 93.12 97 SER A CA 1
ATOM 756 C C . SER A 1 97 ? 20.141 -1.12 0.86 1 93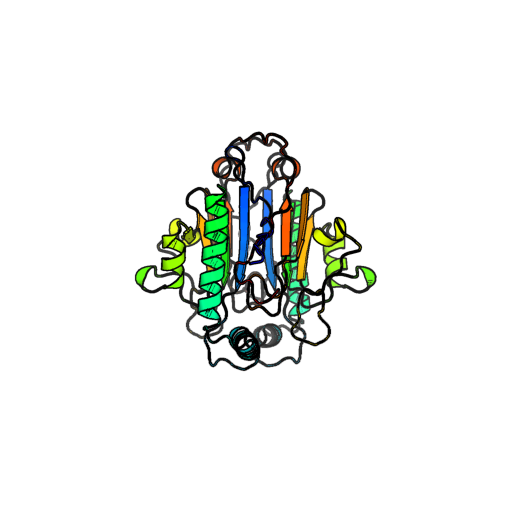.12 97 SER A C 1
ATOM 758 O O . SER A 1 97 ? 20.219 0.099 0.694 1 93.12 97 SER A O 1
ATOM 760 N N . PHE A 1 98 ? 19.047 -1.74 0.895 1 95.5 98 PHE A N 1
ATOM 761 C CA . PHE A 1 98 ? 17.766 -1.052 0.746 1 95.5 98 PHE A CA 1
ATOM 762 C C . PHE A 1 98 ? 17.578 -0.028 1.858 1 95.5 98 PHE A C 1
ATOM 764 O O . PHE A 1 98 ? 17.312 1.146 1.589 1 95.5 98 PHE A O 1
ATOM 771 N N . ARG A 1 99 ? 17.719 -0.461 3.047 1 93.94 99 ARG A N 1
ATOM 772 C CA . ARG A 1 99 ? 17.531 0.404 4.207 1 93.94 99 ARG A CA 1
ATOM 773 C C . ARG A 1 99 ? 18.547 1.543 4.207 1 93.94 99 ARG A C 1
ATOM 775 O O . ARG A 1 99 ? 18.203 2.689 4.504 1 93.94 99 ARG A O 1
ATOM 782 N N . GLN A 1 100 ? 19.734 1.229 3.896 1 95.25 100 GLN A N 1
ATOM 783 C CA . GLN A 1 100 ? 20.781 2.246 3.865 1 95.25 100 GLN A CA 1
ATOM 784 C C . GLN A 1 100 ? 20.453 3.33 2.84 1 95.25 100 GLN A C 1
ATOM 786 O O . GLN A 1 100 ? 20.656 4.52 3.102 1 95.25 100 GLN A O 1
ATOM 791 N N . GLN A 1 101 ? 20 2.949 1.732 1 95.81 101 GLN A N 1
ATOM 792 C CA . GLN A 1 101 ? 19.688 3.91 0.682 1 95.81 101 GLN A CA 1
ATOM 793 C C . GLN A 1 101 ? 18.531 4.805 1.084 1 95.81 101 GLN A C 1
ATOM 795 O O . GLN A 1 101 ? 18.547 6.016 0.85 1 95.81 101 GLN A O 1
ATOM 800 N N . LEU A 1 102 ? 17.484 4.203 1.684 1 96.38 102 LEU A N 1
ATOM 801 C CA . LEU A 1 102 ? 16.375 5.027 2.15 1 96.38 102 LEU A CA 1
ATOM 802 C C . LEU A 1 102 ? 16.828 5.969 3.262 1 96.38 102 LEU A C 1
ATOM 804 O O . LEU A 1 102 ? 16.406 7.133 3.301 1 96.38 102 LEU A O 1
ATOM 808 N N . ARG A 1 103 ? 17.656 5.508 4.105 1 94.56 103 ARG A N 1
ATOM 809 C CA . ARG A 1 103 ? 18.172 6.336 5.188 1 94.56 103 ARG A CA 1
ATOM 810 C C . ARG A 1 103 ? 18.953 7.523 4.637 1 94.56 103 ARG A C 1
ATOM 812 O O . ARG A 1 103 ? 18.891 8.625 5.191 1 94.56 103 ARG A O 1
ATOM 819 N N . SER A 1 104 ? 19.688 7.312 3.619 1 95.62 104 SER A N 1
ATOM 820 C CA . SER A 1 104 ? 20.531 8.352 3.035 1 95.62 104 SER A CA 1
ATOM 821 C C . SER A 1 104 ? 19.688 9.547 2.584 1 95.62 104 SER A C 1
ATOM 823 O O . SER A 1 104 ? 20.219 10.656 2.443 1 95.62 104 SER A O 1
ATOM 825 N N . ILE A 1 105 ? 18.422 9.32 2.381 1 95 105 ILE A N 1
ATOM 826 C CA . ILE A 1 105 ? 17.578 10.43 1.956 1 95 105 ILE A CA 1
ATOM 827 C C . ILE A 1 105 ? 16.547 10.734 3.039 1 95 105 ILE A C 1
ATOM 829 O O . ILE A 1 105 ? 15.508 11.336 2.762 1 95 105 ILE A O 1
ATOM 833 N N . GLY A 1 106 ? 16.766 10.227 4.223 1 95.31 106 GLY A N 1
ATOM 834 C CA . GLY A 1 106 ? 16.078 10.734 5.395 1 95.31 106 GLY A CA 1
ATOM 835 C C . GLY A 1 106 ? 14.922 9.852 5.832 1 95.31 106 GLY A C 1
ATOM 836 O O . GLY A 1 106 ? 14.07 10.281 6.613 1 95.31 106 GLY A O 1
ATOM 837 N N . LEU A 1 107 ? 14.781 8.648 5.305 1 96.44 107 LEU A N 1
ATOM 838 C CA . LEU A 1 107 ? 13.734 7.738 5.766 1 96.44 107 LEU A CA 1
ATOM 839 C C . LEU A 1 107 ? 14.305 6.664 6.684 1 96.44 107 LEU A C 1
ATOM 841 O O . LEU A 1 107 ? 15.398 6.148 6.434 1 96.44 107 LEU A O 1
ATOM 845 N N . GLU A 1 108 ? 13.531 6.367 7.672 1 94.5 108 GLU A N 1
ATOM 846 C CA . GLU A 1 108 ? 13.859 5.281 8.594 1 94.5 108 GLU A CA 1
ATOM 847 C C . GLU A 1 108 ? 12.703 4.297 8.719 1 94.5 108 GLU A C 1
ATOM 849 O O . GLU A 1 108 ? 11.539 4.672 8.539 1 94.5 108 GLU A O 1
ATOM 854 N N . GLU A 1 109 ? 13.117 3.027 8.969 1 93.75 109 GLU A N 1
ATOM 855 C CA . GLU A 1 109 ? 12.062 2.051 9.242 1 93.75 109 GLU A CA 1
ATOM 856 C C . GLU A 1 109 ? 11.328 2.381 10.539 1 93.75 109 GLU A C 1
ATOM 858 O O . GLU A 1 109 ? 11.93 2.371 11.617 1 93.75 109 GLU A O 1
ATOM 863 N N . ALA A 1 110 ? 10.07 2.656 10.461 1 92.56 110 ALA A N 1
ATOM 864 C CA . ALA A 1 110 ? 9.297 3.314 11.516 1 92.56 110 ALA A CA 1
ATOM 865 C C . ALA A 1 110 ? 9.102 2.385 12.711 1 92.56 110 ALA A C 1
ATOM 867 O O . ALA A 1 110 ? 9.102 2.832 13.859 1 92.56 110 ALA A O 1
ATOM 868 N N . ILE A 1 111 ? 8.859 1.071 12.484 1 88.69 111 ILE A N 1
ATOM 869 C CA . ILE A 1 111 ? 8.617 0.126 13.57 1 88.69 111 ILE A CA 1
ATOM 870 C C . ILE A 1 111 ? 9.922 -0.156 14.305 1 88.69 111 ILE A C 1
ATOM 872 O O . ILE A 1 111 ? 9.961 -0.157 15.539 1 88.69 111 ILE A O 1
ATOM 876 N N . LEU A 1 112 ? 10.961 -0.303 13.555 1 84.88 112 LEU A N 1
ATOM 877 C CA . LEU A 1 112 ? 12.266 -0.604 14.141 1 84.88 112 LEU A CA 1
ATOM 878 C C . LEU A 1 112 ? 12.828 0.607 14.875 1 84.88 112 LEU A C 1
ATOM 880 O O . LEU A 1 112 ? 13.562 0.458 15.852 1 84.88 112 LEU A O 1
ATOM 884 N N . GLN A 1 113 ? 12.523 1.766 14.391 1 83 113 GLN A N 1
ATOM 885 C CA . GLN A 1 113 ? 12.961 2.975 15.078 1 83 113 GLN A CA 1
ATOM 886 C C . GLN A 1 113 ? 12.359 3.055 16.484 1 83 113 GLN A C 1
ATOM 888 O O . GLN A 1 113 ? 13.016 3.506 17.422 1 83 113 GLN A O 1
ATOM 893 N N . ARG A 1 114 ? 11.188 2.652 16.562 1 81.12 114 ARG A N 1
ATOM 894 C CA . ARG A 1 114 ? 10.492 2.695 17.844 1 81.12 114 ARG A CA 1
ATOM 895 C C . ARG A 1 114 ? 10.844 1.481 18.703 1 81.12 114 ARG A C 1
ATOM 897 O O . ARG A 1 114 ? 10.852 1.564 19.922 1 81.12 114 ARG A O 1
ATOM 904 N N . HIS A 1 115 ? 10.992 0.381 18 1 79.44 115 HIS A N 1
ATOM 905 C CA . HIS A 1 115 ? 11.32 -0.875 18.672 1 79.44 115 HIS A CA 1
ATOM 906 C C . HIS A 1 115 ? 12.547 -1.53 18.047 1 79.44 115 HIS A C 1
ATOM 908 O O . HIS A 1 115 ? 12.445 -2.582 17.406 1 79.44 115 HIS A O 1
ATOM 914 N N . PRO A 1 116 ? 13.703 -1.053 18.312 1 72.31 116 PRO A N 1
ATOM 915 C CA . PRO A 1 116 ? 14.914 -1.51 17.641 1 72.31 116 PRO A CA 1
ATOM 916 C C . PRO A 1 116 ? 15.211 -2.988 17.891 1 72.31 116 PRO A C 1
ATOM 918 O O . PRO A 1 116 ? 15.875 -3.635 17.078 1 72.31 116 PRO A O 1
ATOM 921 N N . SER A 1 117 ? 14.719 -3.504 18.906 1 69 117 SER A N 1
ATOM 922 C CA . SER A 1 117 ? 15 -4.891 19.266 1 69 117 SER A CA 1
ATOM 923 C C . SER A 1 117 ? 14 -5.844 18.625 1 69 117 SER A C 1
ATOM 925 O O . SER A 1 117 ? 14.203 -7.059 18.625 1 69 117 SER A O 1
ATOM 927 N N . GLN A 1 118 ? 13.047 -5.344 17.984 1 64.31 118 GLN A N 1
ATOM 928 C CA . GLN A 1 118 ? 11.961 -6.168 17.484 1 64.31 118 GLN A CA 1
ATOM 929 C C . GLN A 1 118 ? 12.117 -6.43 15.984 1 64.31 118 GLN A C 1
ATOM 931 O O . GLN A 1 118 ? 11.617 -5.664 15.156 1 64.31 118 GLN A O 1
ATOM 936 N N . THR A 1 119 ? 13.109 -7.254 15.703 1 70 119 THR A N 1
ATOM 937 C CA . THR A 1 119 ? 13.141 -7.715 14.32 1 70 119 THR A CA 1
ATOM 938 C C . THR A 1 119 ? 12.297 -8.977 14.148 1 70 119 THR A C 1
ATOM 940 O O . THR A 1 119 ? 12.531 -9.984 14.82 1 70 119 THR A O 1
ATOM 943 N N . ALA A 1 120 ? 11.195 -8.82 13.484 1 76.56 120 ALA A N 1
ATOM 944 C CA . ALA A 1 120 ? 10.344 -9.992 13.281 1 76.56 120 ALA A CA 1
ATOM 945 C C . ALA A 1 120 ? 10.305 -10.391 11.805 1 76.56 120 ALA A C 1
ATOM 947 O O . ALA A 1 120 ? 10.344 -9.531 10.922 1 76.56 120 ALA A O 1
ATOM 948 N N . ALA A 1 121 ? 10.289 -11.727 11.695 1 85.25 121 ALA A N 1
ATOM 949 C CA . ALA A 1 121 ? 10.039 -12.242 10.344 1 85.25 121 ALA A CA 1
ATOM 950 C C . ALA A 1 121 ? 8.703 -11.734 9.805 1 85.25 121 ALA A C 1
ATOM 952 O O . ALA A 1 121 ? 7.715 -11.688 10.539 1 85.25 121 ALA A O 1
ATOM 953 N N . THR A 1 122 ? 8.766 -11.234 8.57 1 87.69 122 THR A N 1
ATOM 954 C CA . THR A 1 122 ? 7.531 -10.727 7.977 1 87.69 122 THR A CA 1
ATOM 955 C C . THR A 1 122 ? 7.059 -11.656 6.855 1 87.69 122 THR A C 1
ATOM 957 O O . THR A 1 122 ? 5.969 -11.469 6.309 1 87.69 122 THR A O 1
ATOM 960 N N . GLN A 1 123 ? 7.816 -12.602 6.469 1 82.12 123 GLN A N 1
ATOM 961 C CA . GLN A 1 123 ? 7.418 -13.641 5.523 1 82.12 123 GLN A CA 1
ATOM 962 C C . GLN A 1 123 ? 7.77 -15.031 6.047 1 82.12 123 GLN A C 1
ATOM 964 O O . GLN A 1 123 ? 8.789 -15.203 6.715 1 82.12 123 GLN A O 1
ATOM 969 N N . HIS A 1 124 ? 6.789 -15.984 5.918 1 69.25 124 HIS A N 1
ATOM 970 C CA . HIS A 1 124 ? 7.094 -17.312 6.465 1 69.25 124 HIS A CA 1
ATOM 971 C C . HIS A 1 124 ? 7.164 -18.359 5.363 1 69.25 124 HIS A C 1
ATOM 973 O O . HIS A 1 124 ? 7.094 -19.562 5.641 1 69.25 124 HIS A O 1
ATOM 979 N N . ARG A 1 125 ? 7.145 -17.984 4.199 1 57.59 125 ARG A N 1
ATOM 980 C CA . ARG A 1 125 ? 7.164 -19.047 3.197 1 57.59 125 ARG A CA 1
ATOM 981 C C . ARG A 1 125 ? 8.156 -20.141 3.58 1 57.59 125 ARG A C 1
ATOM 983 O O . ARG A 1 125 ? 7.867 -21.328 3.424 1 57.59 125 ARG A O 1
ATOM 990 N N . ASN A 1 126 ? 9.445 -19.797 3.85 1 53.97 126 ASN A N 1
ATOM 991 C CA . ASN A 1 126 ? 10.438 -20.812 4.16 1 53.97 126 ASN A CA 1
ATOM 992 C C . ASN A 1 126 ? 10.719 -20.891 5.66 1 53.97 126 ASN A C 1
ATOM 994 O O . ASN A 1 126 ? 10.352 -19.969 6.406 1 53.97 126 ASN A O 1
ATOM 998 N N . LYS A 1 127 ? 11.008 -22.062 6.219 1 54.97 127 LYS A N 1
ATOM 999 C CA . LYS A 1 127 ? 11.32 -22.469 7.586 1 54.97 127 LYS A CA 1
ATOM 1000 C C . LYS A 1 127 ? 11.906 -21.312 8.383 1 54.97 127 LYS A C 1
ATOM 1002 O O . LYS A 1 127 ? 11.672 -21.203 9.594 1 54.97 127 LYS A O 1
ATOM 1007 N N . ARG A 1 128 ? 12.688 -20.5 7.668 1 60.81 128 ARG A N 1
ATOM 1008 C CA . ARG A 1 128 ? 13.32 -19.438 8.445 1 60.81 128 ARG A CA 1
ATOM 1009 C C . ARG A 1 128 ? 12.742 -18.078 8.086 1 60.81 128 ARG A C 1
ATOM 1011 O O . ARG A 1 128 ? 12.859 -17.625 6.945 1 60.81 128 ARG A O 1
ATOM 1018 N N . GLY A 1 129 ? 11.625 -17.609 8.461 1 75.56 129 GLY A N 1
ATOM 1019 C CA . GLY A 1 129 ? 11.008 -16.297 8.312 1 75.56 129 GLY A CA 1
ATOM 1020 C C . GLY A 1 129 ? 12.016 -15.172 8.156 1 75.56 129 GLY A C 1
ATOM 1021 O O . GLY A 1 129 ? 13.148 -15.281 8.625 1 75.56 129 GLY A O 1
ATOM 1022 N N . ARG A 1 130 ? 11.945 -14.281 7.16 1 85.44 130 ARG A N 1
ATOM 1023 C CA . ARG A 1 130 ? 12.82 -13.133 6.945 1 85.44 130 ARG A CA 1
ATOM 1024 C C . ARG A 1 130 ? 12.047 -11.828 7.066 1 85.44 130 ARG A C 1
ATOM 1026 O O . ARG A 1 130 ? 10.883 -11.758 6.688 1 85.44 130 ARG A O 1
ATOM 1033 N N . PRO A 1 131 ? 12.773 -10.797 7.605 1 90.44 131 PRO A N 1
ATOM 1034 C CA . PRO A 1 131 ? 12.172 -9.461 7.691 1 90.44 131 PRO A CA 1
ATOM 1035 C C . PRO A 1 131 ? 12.328 -8.656 6.402 1 90.44 131 PRO A C 1
ATOM 1037 O O . PRO A 1 131 ? 13.18 -7.766 6.328 1 90.44 131 PRO A O 1
ATOM 1040 N N . ILE A 1 132 ? 11.375 -8.922 5.438 1 92.62 132 ILE A N 1
ATOM 1041 C CA . ILE A 1 132 ? 11.609 -8.352 4.117 1 92.62 132 ILE A CA 1
ATOM 1042 C C . ILE A 1 132 ? 10.594 -7.242 3.844 1 92.62 132 ILE A C 1
ATOM 1044 O O . ILE A 1 132 ? 10.617 -6.621 2.777 1 92.62 132 ILE A O 1
ATOM 1048 N N . ASP A 1 133 ? 9.688 -7.023 4.738 1 92.81 133 ASP A N 1
ATOM 1049 C CA . ASP A 1 133 ? 8.695 -5.953 4.633 1 92.81 133 ASP A CA 1
ATOM 1050 C C . ASP A 1 133 ? 8.969 -4.852 5.656 1 92.81 133 ASP A C 1
ATOM 1052 O O . ASP A 1 133 ? 9.383 -5.133 6.781 1 92.81 133 ASP A O 1
ATOM 1056 N N . GLY A 1 134 ? 8.719 -3.57 5.281 1 94 134 GLY A N 1
ATOM 1057 C CA . GLY A 1 134 ? 8.914 -2.457 6.195 1 94 134 GLY A CA 1
ATOM 1058 C C . GLY A 1 134 ? 8.023 -1.268 5.887 1 94 134 GLY A C 1
ATOM 1059 O O . GLY A 1 134 ? 7.488 -1.158 4.781 1 94 134 GLY A O 1
ATOM 1060 N N . ILE A 1 135 ? 7.766 -0.472 6.863 1 95.81 135 ILE A N 1
ATOM 1061 C CA . ILE A 1 135 ? 7.188 0.858 6.719 1 95.81 135 ILE A CA 1
ATOM 1062 C C . ILE A 1 135 ? 8.234 1.918 7.051 1 95.81 135 ILE A C 1
ATOM 1064 O O . ILE A 1 135 ? 8.688 2.018 8.195 1 95.81 135 ILE A O 1
ATOM 1068 N N . PHE A 1 136 ? 8.617 2.666 6.07 1 97.06 136 PHE A N 1
ATOM 1069 C CA . PHE A 1 136 ? 9.648 3.691 6.203 1 97.06 136 PHE A CA 1
ATOM 1070 C C . PHE A 1 136 ? 9.031 5.082 6.207 1 97.06 136 PHE A C 1
ATOM 1072 O O . PHE A 1 136 ? 8.094 5.352 5.453 1 97.06 136 PHE A O 1
ATOM 1079 N N . ALA A 1 137 ? 9.539 5.953 7.031 1 96.75 137 ALA A N 1
ATOM 1080 C CA . ALA A 1 137 ? 8.984 7.297 7.145 1 96.75 137 ALA A CA 1
ATOM 1081 C C . ALA A 1 137 ? 10.086 8.344 7.289 1 96.75 137 ALA A C 1
ATOM 1083 O O . ALA A 1 137 ? 11.141 8.062 7.863 1 96.75 137 ALA A O 1
ATOM 1084 N N . THR A 1 138 ? 9.828 9.5 6.691 1 95.19 138 THR A N 1
ATOM 1085 C CA . THR A 1 138 ? 10.719 10.633 6.941 1 95.19 138 THR A CA 1
ATOM 1086 C C . THR A 1 138 ? 10.641 11.062 8.406 1 95.19 138 THR A C 1
ATOM 1088 O O . THR A 1 138 ? 9.68 10.742 9.102 1 95.19 138 THR A O 1
ATOM 1091 N N . SER A 1 139 ? 11.648 11.828 8.836 1 92.19 139 SER A N 1
ATOM 1092 C CA . SER A 1 139 ? 11.82 12.148 10.25 1 92.19 139 SER A CA 1
ATOM 1093 C C . SER A 1 139 ? 10.695 13.047 10.758 1 92.19 139 SER A C 1
ATOM 1095 O O . SER A 1 139 ? 10.406 13.07 11.953 1 92.19 139 SER A O 1
ATOM 1097 N N . GLY A 1 140 ? 10.102 13.773 9.883 1 90.75 140 GLY A N 1
ATOM 1098 C CA . GLY A 1 140 ? 9.023 14.656 10.289 1 90.75 140 GLY A CA 1
ATOM 1099 C C . GLY A 1 140 ? 7.742 13.922 10.633 1 90.75 140 GLY A C 1
ATOM 1100 O O . GLY A 1 140 ? 6.84 14.484 11.258 1 90.75 140 GLY A O 1
ATOM 1101 N N . VAL A 1 141 ? 7.617 12.648 10.234 1 92.56 141 VAL A N 1
ATOM 1102 C CA . VAL A 1 141 ? 6.445 11.852 10.57 1 92.56 141 VAL A CA 1
ATOM 1103 C C . VAL A 1 141 ? 6.516 11.43 12.039 1 92.56 141 VAL A C 1
ATOM 1105 O O . VAL A 1 141 ? 7.473 10.773 12.461 1 92.56 141 VAL A O 1
ATOM 1108 N N . VAL A 1 142 ? 5.512 11.812 12.773 1 89.44 142 VAL A N 1
ATOM 1109 C CA . VAL A 1 142 ? 5.457 11.469 14.188 1 89.44 142 VAL A CA 1
ATOM 1110 C C . VAL A 1 142 ? 4.723 10.141 14.367 1 89.44 142 VAL A C 1
ATOM 1112 O O . VAL A 1 142 ? 3.49 10.102 14.336 1 89.44 142 VAL A O 1
ATOM 1115 N N . VAL A 1 143 ? 5.516 9.141 14.586 1 87.94 143 VAL A N 1
ATOM 1116 C CA . VAL A 1 143 ? 4.988 7.793 14.773 1 87.94 143 VAL A CA 1
ATOM 1117 C C . VAL A 1 143 ? 4.672 7.566 16.25 1 87.94 143 VAL A C 1
ATOM 1119 O O . VAL A 1 143 ? 5.547 7.727 17.109 1 87.94 143 VAL A O 1
ATOM 1122 N N . LYS A 1 144 ? 3.408 7.188 16.5 1 83.56 144 LYS A N 1
ATOM 1123 C CA . LYS A 1 144 ? 2.963 7 17.891 1 83.56 144 LYS A CA 1
ATOM 1124 C C . LYS A 1 144 ? 3.068 5.535 18.297 1 83.56 144 LYS A C 1
ATOM 1126 O O . LYS A 1 144 ? 3.281 5.23 19.484 1 83.56 144 LYS A O 1
ATOM 1131 N N . ALA A 1 145 ? 2.832 4.688 17.375 1 83.25 145 ALA A N 1
ATOM 1132 C CA . ALA A 1 145 ? 2.84 3.246 17.625 1 83.25 145 ALA A CA 1
ATOM 1133 C C . ALA A 1 145 ? 3.039 2.471 16.328 1 83.25 145 ALA A C 1
ATOM 1135 O O . ALA A 1 145 ? 2.859 3.018 15.234 1 83.25 145 ALA A O 1
ATOM 1136 N N . GLY A 1 146 ? 3.518 1.281 16.438 1 83.12 146 GLY A N 1
ATOM 1137 C CA . GLY A 1 146 ? 3.695 0.381 15.312 1 83.12 146 GLY A CA 1
ATOM 1138 C C . GLY A 1 146 ? 3.916 -1.061 15.727 1 83.12 146 GLY A C 1
ATOM 1139 O O . GLY A 1 146 ? 4.188 -1.34 16.891 1 83.12 146 GLY A O 1
ATOM 1140 N N . GLY A 1 147 ? 3.68 -1.959 14.711 1 82.5 147 GLY A N 1
ATOM 1141 C CA . GLY A 1 147 ? 3.871 -3.367 15.008 1 82.5 147 GLY A CA 1
ATOM 1142 C C . GLY A 1 147 ? 3.545 -4.281 13.844 1 82.5 147 GLY A C 1
ATOM 1143 O O . GLY A 1 147 ? 3.463 -3.826 12.703 1 82.5 147 GLY A O 1
ATOM 1144 N N . TYR A 1 148 ? 3.562 -5.586 14.188 1 80.75 148 TYR A N 1
ATOM 1145 C CA . TYR A 1 148 ? 3.297 -6.656 13.227 1 80.75 148 TYR A CA 1
ATOM 1146 C C . TYR A 1 148 ? 2.064 -7.457 13.641 1 80.75 148 TYR A C 1
ATOM 1148 O O . TYR A 1 148 ? 1.851 -7.719 14.82 1 80.75 148 TYR A O 1
ATOM 1156 N N . TYR A 1 149 ? 1.289 -7.73 12.617 1 75.94 149 TYR A N 1
ATOM 1157 C CA . TYR A 1 149 ? 0.247 -8.719 12.859 1 75.94 149 TYR A CA 1
ATOM 1158 C C . TYR A 1 149 ? 0.827 -10.133 12.875 1 75.94 149 TYR A C 1
ATOM 1160 O O . TYR A 1 149 ? 1.922 -10.359 12.359 1 75.94 149 TYR A O 1
ATOM 1168 N N . ASN A 1 150 ? 0.061 -11.023 13.539 1 72.19 150 ASN A N 1
ATOM 1169 C CA . ASN A 1 150 ? 0.459 -12.422 13.43 1 72.19 150 ASN A CA 1
ATOM 1170 C C . ASN A 1 150 ? 0.255 -12.953 12.008 1 72.19 150 ASN A C 1
ATOM 1172 O O . ASN A 1 150 ? -0.578 -12.43 11.266 1 72.19 150 ASN A O 1
ATOM 1176 N N . PHE A 1 151 ? 1.065 -13.953 11.633 1 67.94 151 PHE A N 1
ATOM 1177 C CA . PHE A 1 151 ? 0.973 -14.531 10.289 1 67.94 151 PHE A CA 1
ATOM 1178 C C . PHE A 1 151 ? -0.428 -15.07 10.031 1 67.94 151 PHE A C 1
ATOM 1180 O O . PHE A 1 151 ? -0.908 -15.039 8.898 1 67.94 151 PHE A O 1
ATOM 1187 N N . ASP A 1 152 ? -1.089 -15.516 11.008 1 59.41 152 ASP A N 1
ATOM 1188 C CA . ASP A 1 152 ? -2.352 -16.219 10.812 1 59.41 152 ASP A CA 1
ATOM 1189 C C . ASP A 1 152 ? -3.541 -15.305 11.07 1 59.41 152 ASP A C 1
ATOM 1191 O O . ASP A 1 152 ? -4.695 -15.727 10.984 1 59.41 152 ASP A O 1
ATOM 1195 N N . GLU A 1 153 ? -3.314 -14.188 11.359 1 55.12 153 GLU A N 1
ATOM 1196 C CA . GLU A 1 153 ? -4.43 -13.352 11.805 1 55.12 153 GLU A CA 1
ATOM 1197 C C . GLU A 1 153 ? -5.266 -12.875 10.617 1 55.12 153 GLU A C 1
ATOM 1199 O O . GLU A 1 153 ? -6.492 -12.781 10.719 1 55.12 153 GLU A O 1
ATOM 1204 N N . PHE A 1 154 ? -4.645 -12.172 9.695 1 52.69 154 PHE A N 1
ATOM 1205 C CA . PHE A 1 154 ? -5.496 -11.492 8.719 1 52.69 154 PHE A CA 1
ATOM 1206 C C . PHE A 1 154 ? -5.492 -12.242 7.391 1 52.69 154 PHE A C 1
ATOM 1208 O O . PHE A 1 154 ? -6.543 -12.406 6.762 1 52.69 154 PHE A O 1
ATOM 1215 N N . PHE A 1 155 ? -4.566 -12.328 6.934 1 52.75 155 PHE A N 1
ATOM 1216 C CA . PHE A 1 155 ? -4.496 -12.68 5.52 1 52.75 155 PHE A CA 1
ATOM 1217 C C . PHE A 1 155 ? -3.631 -13.914 5.312 1 52.75 155 PHE A C 1
ATOM 1219 O O . PHE A 1 155 ? -2.664 -14.133 6.047 1 52.75 155 PHE A O 1
ATOM 1226 N N . ALA A 1 156 ? -4.504 -15 4.977 1 52.41 156 ALA A N 1
ATOM 1227 C CA . ALA A 1 156 ? -3.693 -16.125 4.516 1 52.41 156 ALA A CA 1
ATOM 1228 C C . ALA A 1 156 ? -2.582 -15.648 3.582 1 52.41 156 ALA A C 1
ATOM 1230 O O . ALA A 1 156 ? -2.771 -15.594 2.365 1 52.41 156 ALA A O 1
ATOM 1231 N N . CYS A 1 157 ? -1.647 -14.914 4.059 1 61.69 157 CYS A N 1
ATOM 1232 C CA . CYS A 1 157 ? -0.507 -14.438 3.283 1 61.69 157 CYS A CA 1
ATOM 1233 C C . CYS A 1 157 ? 0.8 -14.984 3.842 1 61.69 157 CYS A C 1
ATOM 1235 O O . CYS A 1 157 ? 0.864 -15.383 5.008 1 61.69 157 CYS A O 1
ATOM 1237 N N . ASP A 1 158 ? 1.697 -15.312 2.939 1 71.56 158 ASP A N 1
ATOM 1238 C CA . ASP A 1 158 ? 3.016 -15.695 3.436 1 71.56 158 ASP A CA 1
ATOM 1239 C C . ASP A 1 158 ? 3.74 -14.5 4.051 1 71.56 158 ASP A C 1
ATOM 1241 O O . ASP A 1 158 ? 4.902 -14.617 4.449 1 71.56 158 ASP A O 1
ATOM 1245 N N . HIS A 1 159 ? 3.023 -13.453 4.086 1 81.25 159 HIS A N 1
ATOM 1246 C CA . HIS A 1 159 ? 3.512 -12.273 4.785 1 81.25 159 HIS A CA 1
ATOM 1247 C C . HIS A 1 159 ? 2.604 -11.914 5.957 1 81.25 159 HIS A C 1
ATOM 1249 O O . HIS A 1 159 ? 1.43 -12.289 5.977 1 81.25 159 HIS A O 1
ATOM 1255 N N . ARG A 1 160 ? 3.186 -11.258 6.859 1 78.56 160 ARG A N 1
ATOM 1256 C CA . ARG A 1 160 ? 2.342 -10.719 7.922 1 78.56 160 ARG A CA 1
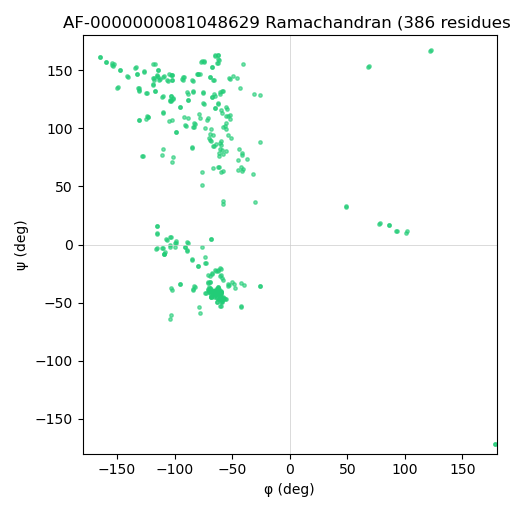ATOM 1257 C C . ARG A 1 160 ? 2.115 -9.219 7.734 1 78.56 160 ARG A C 1
ATOM 1259 O O . ARG A 1 160 ? 2.941 -8.531 7.129 1 78.56 160 ARG A O 1
ATOM 1266 N N . GLY A 1 161 ? 0.945 -8.758 8.109 1 80.94 161 GLY A N 1
ATOM 1267 C CA . GLY A 1 161 ? 0.637 -7.336 8.047 1 80.94 161 GLY A CA 1
ATOM 1268 C C . GLY A 1 161 ? 1.469 -6.504 9.008 1 80.94 161 GLY A C 1
ATOM 1269 O O . GLY A 1 161 ? 1.801 -6.957 10.102 1 80.94 161 GLY A O 1
ATOM 1270 N N . LEU A 1 162 ? 1.909 -5.285 8.609 1 87.06 162 LEU A N 1
ATOM 1271 C CA . LEU A 1 162 ? 2.553 -4.262 9.422 1 87.06 162 LEU A CA 1
ATOM 1272 C C . LEU A 1 162 ? 1.671 -3.021 9.539 1 87.06 162 LEU A C 1
ATOM 1274 O O . LEU A 1 162 ? 0.886 -2.729 8.633 1 87.06 162 LEU A O 1
ATOM 1278 N N . TRP A 1 163 ? 1.832 -2.373 10.648 1 85.06 163 TRP A N 1
ATOM 1279 C CA . TRP A 1 163 ? 1.05 -1.151 10.812 1 85.06 163 TRP A CA 1
ATOM 1280 C C . TRP A 1 163 ? 1.811 -0.121 11.633 1 85.06 163 TRP A C 1
ATOM 1282 O O . TRP A 1 163 ? 2.654 -0.478 12.461 1 85.06 163 TRP A O 1
ATOM 1292 N N . ILE A 1 164 ? 1.56 1.175 11.375 1 88.81 164 ILE A N 1
ATOM 1293 C CA . ILE A 1 164 ? 1.998 2.271 12.234 1 88.81 164 ILE A CA 1
ATOM 1294 C C . ILE A 1 164 ? 0.835 3.23 12.477 1 88.81 164 ILE A C 1
ATOM 1296 O O . ILE A 1 164 ? -0.048 3.375 11.633 1 88.81 164 ILE A O 1
ATOM 1300 N N . ASP A 1 165 ? 0.825 3.814 13.672 1 85.5 165 ASP A N 1
ATOM 1301 C CA . ASP A 1 165 ? -0.036 4.945 14 1 85.5 165 ASP A CA 1
ATOM 1302 C C . ASP A 1 165 ? 0.75 6.254 14 1 85.5 165 ASP A C 1
ATOM 1304 O O . ASP A 1 165 ? 1.838 6.332 14.578 1 85.5 165 ASP A O 1
ATOM 1308 N N . ILE A 1 166 ? 0.222 7.234 13.242 1 89.75 166 ILE A N 1
ATOM 1309 C CA . ILE A 1 166 ? 0.934 8.5 13.141 1 89.75 166 ILE A CA 1
ATOM 1310 C C . ILE A 1 166 ? 0.069 9.625 13.711 1 89.75 166 ILE A C 1
ATOM 1312 O O . ILE A 1 166 ? -1.158 9.594 13.586 1 89.75 166 ILE A O 1
ATOM 1316 N N . ASP A 1 167 ? 0.74 10.586 14.383 1 84.69 167 ASP A N 1
ATOM 1317 C CA . ASP A 1 167 ? 0.107 11.828 14.797 1 84.69 167 ASP A CA 1
ATOM 1318 C C . ASP A 1 167 ? 0.105 12.852 13.664 1 84.69 167 ASP A C 1
ATOM 1320 O O . ASP A 1 167 ? 1.117 13.508 13.414 1 84.69 167 ASP A O 1
ATOM 1324 N N . LEU A 1 168 ? -1.044 12.984 13.008 1 85.5 168 LEU A N 1
ATOM 1325 C CA . LEU A 1 168 ? -1.133 13.82 11.82 1 85.5 168 LEU A CA 1
ATOM 1326 C C . LEU A 1 168 ? -0.944 15.297 12.172 1 85.5 168 LEU A C 1
ATOM 1328 O O . LEU A 1 168 ? -0.339 16.047 11.414 1 85.5 168 LEU A O 1
ATOM 1332 N N . GLU A 1 169 ? -1.511 15.664 13.227 1 79.81 169 GLU A N 1
ATOM 1333 C CA . GLU A 1 169 ? -1.396 17.062 13.641 1 79.81 169 GLU A CA 1
ATOM 1334 C C . GLU A 1 169 ? 0.062 17.453 13.859 1 79.81 169 GLU A C 1
ATOM 1336 O O . GLU A 1 169 ? 0.501 18.5 13.391 1 79.81 169 GLU A O 1
ATOM 1341 N N . ARG A 1 170 ? 0.735 16.609 14.625 1 81.44 170 ARG A N 1
ATOM 1342 C CA . ARG A 1 170 ? 2.137 16.922 14.891 1 81.44 170 ARG A CA 1
ATOM 1343 C C . ARG A 1 170 ? 2.98 16.766 13.633 1 81.44 170 ARG A C 1
ATOM 1345 O O . ARG A 1 170 ? 3.971 17.469 13.438 1 81.44 170 ARG A O 1
ATOM 1352 N N . THR A 1 171 ? 2.613 15.859 12.805 1 84.19 171 THR A N 1
ATOM 1353 C CA . THR A 1 171 ? 3.342 15.602 11.562 1 84.19 171 THR A CA 1
ATOM 1354 C C . THR A 1 171 ? 3.182 16.766 10.594 1 84.19 171 THR A C 1
ATOM 1356 O O . THR A 1 171 ? 4.152 17.203 9.969 1 84.19 171 THR A O 1
ATOM 1359 N N . LEU A 1 172 ? 1.95 17.266 10.445 1 81.25 172 LEU A N 1
ATOM 1360 C CA . LEU A 1 172 ? 1.667 18.25 9.398 1 81.25 172 LEU A CA 1
ATOM 1361 C C . LEU A 1 172 ? 1.534 19.641 9.984 1 81.25 172 LEU A C 1
ATOM 1363 O O . LEU A 1 172 ? 1.603 20.641 9.258 1 81.25 172 LEU A O 1
ATOM 1367 N N . GLY A 1 173 ? 1.666 19.781 11.266 1 66.06 173 GLY A N 1
ATOM 1368 C CA . GLY A 1 173 ? 1.454 21.062 11.914 1 66.06 173 GLY A CA 1
ATOM 1369 C C . GLY A 1 173 ? 0.006 21.516 11.883 1 66.06 173 GLY A C 1
ATOM 1370 O O . GLY A 1 173 ? -0.843 20.859 11.281 1 66.06 173 GLY A O 1
ATOM 1371 N N . SER A 1 174 ? -0.531 22.328 12.82 1 50.88 174 SER A N 1
ATOM 1372 C CA . SER A 1 174 ? -1.859 22.922 12.875 1 50.88 174 SER A CA 1
ATOM 1373 C C . SER A 1 174 ? -2.123 23.781 11.641 1 50.88 174 SER A C 1
ATOM 1375 O O . SER A 1 174 ? -1.952 25 11.68 1 50.88 174 SER A O 1
ATOM 1377 N N . TYR A 1 175 ? -1.588 23.328 10.531 1 45.06 175 TYR A N 1
ATOM 1378 C CA . TYR A 1 175 ? -1.623 24.234 9.398 1 45.06 175 TYR A CA 1
ATOM 1379 C C . TYR A 1 175 ? -3.037 24.375 8.844 1 45.06 175 TYR A C 1
ATOM 1381 O O . TYR A 1 175 ? -3.736 23.375 8.664 1 45.06 175 TYR A O 1
ATOM 1389 N N . ARG A 1 176 ? -3.652 25.5 9.086 1 40.91 176 ARG A N 1
ATOM 1390 C CA . ARG A 1 176 ? -4.852 25.844 8.328 1 40.91 176 ARG A CA 1
ATOM 1391 C C . ARG A 1 176 ? -4.52 26.078 6.855 1 40.91 176 ARG A C 1
ATOM 1393 O O . ARG A 1 176 ? -3.785 27.016 6.523 1 40.91 176 ARG A O 1
ATOM 1400 N N . PRO A 1 177 ? -4.641 25.125 6.016 1 37.78 177 PRO A N 1
ATOM 1401 C CA . PRO A 1 177 ? -4.254 25.266 4.609 1 37.78 177 PRO A CA 1
ATOM 1402 C C . PRO A 1 177 ? -4.883 26.484 3.949 1 37.78 177 PRO A C 1
ATOM 1404 O O . PRO A 1 177 ? -6.031 26.828 4.246 1 37.78 177 PRO A O 1
ATOM 1407 N N . GLU A 1 178 ? -4.066 27.484 3.617 1 36.72 178 GLU A N 1
ATOM 1408 C CA . GLU A 1 178 ? -4.641 28.422 2.658 1 36.72 178 GLU A CA 1
ATOM 1409 C C . GLU A 1 178 ? -5.109 27.703 1.396 1 36.72 178 GLU A C 1
ATOM 1411 O O . GLU A 1 178 ? -4.473 26.75 0.946 1 36.72 178 GLU A O 1
ATOM 1416 N N . LYS A 1 179 ? -6.332 27.703 1.04 1 37.25 179 LYS A N 1
ATOM 1417 C CA . LYS A 1 179 ? -7.004 27.141 -0.127 1 37.25 179 LYS A CA 1
ATOM 1418 C C . LYS A 1 179 ? -6.18 27.359 -1.394 1 37.25 179 LYS A C 1
ATOM 1420 O O . LYS A 1 179 ? -6.145 28.469 -1.931 1 37.25 179 LYS A O 1
ATOM 1425 N N . THR A 1 180 ? -4.941 26.781 -1.591 1 34.16 180 THR A N 1
ATOM 1426 C CA . THR A 1 180 ? -4.359 26.969 -2.916 1 34.16 180 THR A CA 1
ATOM 1427 C C . THR A 1 180 ? -4.961 25.984 -3.916 1 34.16 180 THR A C 1
ATOM 1429 O O . THR A 1 180 ? -5.254 24.844 -3.568 1 34.16 180 THR A O 1
ATOM 1432 N N . PRO A 1 181 ? -5.109 26.391 -5.211 1 30.94 181 PRO A N 1
ATOM 1433 C CA . PRO A 1 181 ? -5.688 25.562 -6.266 1 30.94 181 PRO A CA 1
ATOM 1434 C C . PRO A 1 181 ? -4.898 24.266 -6.5 1 30.94 181 PRO A C 1
ATOM 1436 O O . PRO A 1 181 ? -3.668 24.266 -6.406 1 30.94 181 PRO A O 1
ATOM 1439 N N . TYR A 1 182 ? -5.496 23.234 -6.547 1 30.53 182 TYR A N 1
ATOM 1440 C CA . TYR A 1 182 ? -4.973 21.891 -6.773 1 30.53 182 TYR A CA 1
ATOM 1441 C C . TYR A 1 182 ? -4.227 21.812 -8.102 1 30.53 182 TYR A C 1
ATOM 1443 O O . TYR A 1 182 ? -4.746 22.234 -9.141 1 30.53 182 TYR A O 1
ATOM 1451 N N . LYS A 1 183 ? -2.846 21.844 -8.203 1 30.22 183 LYS A N 1
ATOM 1452 C CA . LYS A 1 183 ? -2.184 21.516 -9.461 1 30.22 183 LYS A CA 1
ATOM 1453 C C . LYS A 1 183 ? -1.886 20.031 -9.555 1 30.22 183 LYS A C 1
ATOM 1455 O O . LYS A 1 183 ? -1.399 19.422 -8.602 1 30.22 183 LYS A O 1
ATOM 1460 N N . PRO A 1 184 ? -2.225 19.453 -10.641 1 26.61 184 PRO A N 1
ATOM 1461 C CA . PRO A 1 184 ? -2.008 18.016 -10.867 1 26.61 184 PRO A CA 1
ATOM 1462 C C . PRO A 1 184 ? -0.534 17.625 -10.781 1 26.61 184 PRO A C 1
ATOM 1464 O O . PRO A 1 184 ? 0.333 18.359 -11.266 1 26.61 184 PRO A O 1
ATOM 1467 N N . ARG A 1 185 ? -0.109 16.891 -9.93 1 26.83 185 ARG A N 1
ATOM 1468 C CA . ARG A 1 185 ? 1.272 16.484 -9.695 1 26.83 185 ARG A CA 1
ATOM 1469 C C . ARG A 1 185 ? 1.741 15.484 -10.75 1 26.83 185 ARG A C 1
ATOM 1471 O O . ARG A 1 185 ? 1.058 14.5 -11.023 1 26.83 185 ARG A O 1
ATOM 1478 N N . LYS A 1 186 ? 2.527 16.016 -11.773 1 28.91 186 LYS A N 1
ATOM 1479 C CA . LYS A 1 186 ? 3.18 15.094 -12.703 1 28.91 186 LYS A CA 1
ATOM 1480 C C . LYS A 1 186 ? 4.309 14.328 -12.023 1 28.91 186 LYS A C 1
ATOM 1482 O O . LYS A 1 186 ? 5.152 14.922 -11.344 1 28.91 186 LYS A O 1
ATOM 1487 N N . LEU A 1 187 ? 4.066 13.328 -11.555 1 26.59 187 LEU A N 1
ATOM 1488 C CA . LEU A 1 187 ? 5.195 12.516 -11.109 1 26.59 187 LEU A CA 1
ATOM 1489 C C . LEU A 1 187 ? 6.113 12.18 -12.281 1 26.59 187 LEU A C 1
ATOM 1491 O O . LEU A 1 187 ? 5.684 11.547 -13.25 1 26.59 187 LEU A O 1
ATOM 1495 N N . THR A 1 188 ? 7 13.102 -12.641 1 27.02 188 THR A N 1
ATOM 1496 C CA . THR A 1 188 ? 7.941 12.852 -13.727 1 27.02 188 THR A CA 1
ATOM 1497 C C . THR A 1 188 ? 8.891 11.719 -13.367 1 27.02 188 THR A C 1
ATOM 1499 O O . THR A 1 188 ? 9.492 11.719 -12.289 1 27.02 188 THR A O 1
ATOM 1502 N N . MET A 1 189 ? 8.469 10.648 -13.625 1 26.12 189 MET A N 1
ATOM 1503 C CA . MET A 1 189 ? 9.453 9.578 -13.547 1 26.12 189 MET A CA 1
ATOM 1504 C C . MET A 1 189 ? 10.68 9.891 -14.398 1 26.12 189 MET A C 1
ATOM 1506 O O . MET A 1 189 ? 10.57 10.555 -15.43 1 26.12 189 MET A O 1
ATOM 1510 N N . LEU A 1 190 ? 11.688 10.117 -13.828 1 26.47 190 LEU A N 1
ATOM 1511 C CA . LEU A 1 190 ? 12.922 10.391 -14.562 1 26.47 190 LEU A CA 1
ATOM 1512 C C . LEU A 1 190 ? 13.211 9.281 -15.562 1 26.47 190 LEU A C 1
ATOM 1514 O O . LEU A 1 190 ? 14.141 9.391 -16.375 1 26.47 190 LEU A O 1
ATOM 1518 N N . ASP A 1 191 ? 12.906 8.086 -15.32 1 24.31 191 ASP A N 1
ATOM 1519 C CA . ASP A 1 191 ? 13.414 7.23 -16.391 1 24.31 191 ASP A CA 1
ATOM 1520 C C . ASP A 1 191 ? 12.695 7.508 -17.703 1 24.31 191 ASP A C 1
ATOM 1522 O O . ASP A 1 191 ? 11.5 7.234 -17.828 1 24.31 191 ASP A O 1
ATOM 1526 N N . THR A 1 192 ? 13.117 8.453 -18.438 1 27.16 192 THR A N 1
ATOM 1527 C CA . THR A 1 192 ? 12.734 8.977 -19.75 1 27.16 192 THR A CA 1
ATOM 1528 C C . THR A 1 192 ? 12.641 7.848 -20.766 1 27.16 192 THR A C 1
ATOM 1530 O O . THR A 1 192 ? 12.164 8.055 -21.891 1 27.16 192 THR A O 1
ATOM 1533 N N . ALA A 1 193 ? 13.352 6.855 -20.719 1 24.64 193 ALA A N 1
ATOM 1534 C CA . ALA A 1 193 ? 13.367 5.953 -21.859 1 24.64 193 ALA A CA 1
ATOM 1535 C C . ALA A 1 193 ? 12.055 5.191 -21.984 1 24.64 193 ALA A C 1
ATOM 1537 O O . ALA A 1 193 ? 11.805 4.523 -22.984 1 24.64 193 ALA A O 1
ATOM 1538 N N . ALA A 1 194 ? 11.586 4.898 -20.953 1 22.36 194 ALA A N 1
ATOM 1539 C CA . ALA A 1 194 ? 10.422 4.055 -21.188 1 22.36 194 ALA A CA 1
ATOM 1540 C C . ALA A 1 194 ? 9.25 4.871 -21.719 1 22.36 194 ALA A C 1
ATOM 1542 O O . ALA A 1 194 ? 8.141 4.352 -21.891 1 22.36 194 ALA A O 1
ATOM 1543 N N . VAL A 1 195 ? 9.219 6.18 -21.75 1 19.62 195 VAL A N 1
ATOM 1544 C CA . VAL A 1 195 ? 8.133 6.781 -22.516 1 19.62 195 VAL A CA 1
ATOM 1545 C C . VAL A 1 195 ? 8.375 6.551 -24 1 19.62 195 VAL A C 1
ATOM 1547 O O . VAL A 1 195 ? 9.469 6.816 -24.516 1 19.62 195 VAL A O 1
ATOM 1550 N N . MET B 1 1 ? -20.656 -30.047 40.25 1 25.91 1 MET B N 1
ATOM 1551 C CA . MET B 1 1 ? -20.672 -29.844 38.781 1 25.91 1 MET B CA 1
ATOM 1552 C C . MET B 1 1 ? -19.891 -28.609 38.406 1 25.91 1 MET B C 1
ATOM 1554 O O . MET B 1 1 ? -20.156 -27.516 38.875 1 25.91 1 MET B O 1
ATOM 1558 N N . PRO B 1 2 ? -18.578 -28.594 38 1 26.31 2 PRO B N 1
ATOM 1559 C CA . PRO B 1 2 ? -17.625 -27.5 38.156 1 26.31 2 PRO B CA 1
ATOM 1560 C C . PRO B 1 2 ? -17.828 -26.391 37.094 1 26.31 2 PRO B C 1
ATOM 1562 O O . PRO B 1 2 ? -18.297 -26.672 36 1 26.31 2 PRO B O 1
ATOM 1565 N N . SER B 1 3 ? -18.281 -25.156 37.469 1 25.66 3 SER B N 1
ATOM 1566 C CA . SER B 1 3 ? -18.719 -23.953 36.812 1 25.66 3 SER B CA 1
ATOM 1567 C C . SER B 1 3 ? -17.594 -23.344 35.969 1 25.66 3 SER B C 1
ATOM 1569 O O . SER B 1 3 ? -16.594 -22.859 36.5 1 25.66 3 SER B O 1
ATOM 1571 N N . SER B 1 4 ? -17.125 -23.953 34.906 1 25.27 4 SER B N 1
ATOM 1572 C CA . SER B 1 4 ? -15.945 -23.703 34.094 1 25.27 4 SER B CA 1
ATOM 1573 C C . SER B 1 4 ? -15.977 -22.312 33.469 1 25.27 4 SER B C 1
ATOM 1575 O O . SER B 1 4 ? -16.844 -22 32.656 1 25.27 4 SER B O 1
ATOM 1577 N N . ASP B 1 5 ? -15.5 -21.234 34.125 1 23.22 5 ASP B N 1
ATOM 1578 C CA . ASP B 1 5 ? -15.422 -19.797 33.938 1 23.22 5 ASP B CA 1
ATOM 1579 C C . ASP B 1 5 ? -14.672 -19.438 32.656 1 23.22 5 ASP B C 1
ATOM 1581 O O . ASP B 1 5 ? -13.477 -19.719 32.531 1 23.22 5 ASP B O 1
ATOM 1585 N N . ASN B 1 6 ? -15.188 -19.438 31.484 1 23.02 6 ASN B N 1
ATOM 1586 C CA . ASN B 1 6 ? -14.859 -19.188 30.078 1 23.02 6 ASN B CA 1
ATOM 1587 C C . ASN B 1 6 ? -14.336 -17.781 29.875 1 23.02 6 ASN B C 1
ATOM 1589 O O . ASN B 1 6 ? -15.117 -16.828 29.75 1 23.02 6 ASN B O 1
ATOM 1593 N N . GLN B 1 7 ? -13.203 -17.312 30.422 1 20.83 7 GLN B N 1
ATOM 1594 C CA . GLN B 1 7 ? -12.641 -15.969 30.422 1 20.83 7 GLN B CA 1
ATOM 1595 C C . GLN B 1 7 ? -12.242 -15.539 29.016 1 20.83 7 GLN B C 1
ATOM 1597 O O . GLN B 1 7 ? -11.328 -16.125 28.422 1 20.83 7 GLN B O 1
ATOM 1602 N N . VAL B 1 8 ? -13.086 -15.023 28.188 1 22.5 8 VAL B N 1
ATOM 1603 C CA . VAL B 1 8 ? -13.094 -14.398 26.875 1 22.5 8 VAL B CA 1
ATOM 1604 C C . VAL B 1 8 ? -12.102 -13.234 26.844 1 22.5 8 VAL B C 1
ATOM 1606 O O . VAL B 1 8 ? -12.195 -12.312 27.672 1 22.5 8 VAL B O 1
ATOM 1609 N N . ASN B 1 9 ? -10.891 -13.422 26.422 1 23.89 9 ASN B N 1
ATOM 1610 C CA . ASN B 1 9 ? -9.742 -12.523 26.344 1 23.89 9 ASN B CA 1
ATOM 1611 C C . ASN B 1 9 ? -10.078 -11.266 25.547 1 23.89 9 ASN B C 1
ATOM 1613 O O . ASN B 1 9 ? -10.641 -11.344 24.453 1 23.89 9 ASN B O 1
ATOM 1617 N N . GLU B 1 10 ? -10.289 -10.086 26.156 1 22.12 10 GLU B N 1
ATOM 1618 C CA . GLU B 1 10 ? -10.547 -8.672 25.875 1 22.12 10 GLU B CA 1
ATOM 1619 C C . GLU B 1 10 ? -9.641 -8.156 24.766 1 22.12 10 GLU B C 1
ATOM 1621 O O . GLU B 1 10 ? -8.43 -8.055 24.953 1 22.12 10 GLU B O 1
ATOM 1626 N N . ALA B 1 11 ? -9.922 -8.344 23.453 1 27.19 11 ALA B N 1
ATOM 1627 C CA . ALA B 1 11 ? -9.711 -7.789 22.109 1 27.19 11 ALA B CA 1
ATOM 1628 C C . ALA B 1 11 ? -9.445 -6.289 22.172 1 27.19 11 ALA B C 1
ATOM 1630 O O . ALA B 1 11 ? -10.297 -5.523 22.641 1 27.19 11 ALA B O 1
ATOM 1631 N N . ALA B 1 12 ? -8.32 -5.73 22.312 1 26.92 12 ALA B N 1
ATOM 1632 C CA . ALA B 1 12 ? -7.871 -4.371 22.594 1 26.92 12 ALA B CA 1
ATOM 1633 C C . ALA B 1 12 ? -8.664 -3.352 21.781 1 26.92 12 ALA B C 1
ATOM 1635 O O . ALA B 1 12 ? -9.008 -3.6 20.609 1 26.92 12 ALA B O 1
ATOM 1636 N N . ASP B 1 13 ? -9.188 -2.205 22.219 1 25.41 13 ASP B N 1
ATOM 1637 C CA . ASP B 1 13 ? -10.008 -1.004 22.078 1 25.41 13 ASP B CA 1
ATOM 1638 C C . ASP B 1 13 ? -9.5 -0.113 20.953 1 25.41 13 ASP B C 1
ATOM 1640 O O . ASP B 1 13 ? -8.43 0.489 21.062 1 25.41 13 ASP B O 1
ATOM 1644 N N . ALA B 1 14 ? -9.695 -0.383 19.719 1 34.53 14 ALA B N 1
ATOM 1645 C CA . ALA B 1 14 ? -9.914 0.368 18.5 1 34.53 14 ALA B CA 1
ATOM 1646 C C . ALA B 1 14 ? -10.617 1.692 18.781 1 34.53 14 ALA B C 1
ATOM 1648 O O . ALA B 1 14 ? -11.68 1.972 18.219 1 34.53 14 ALA B O 1
ATOM 1649 N N . SER B 1 15 ? -10.281 2.27 19.859 1 29.75 15 SER B N 1
ATOM 1650 C CA . SER B 1 15 ? -11.281 3.262 20.234 1 29.75 15 SER B CA 1
ATOM 1651 C C . SER B 1 15 ? -11.164 4.516 19.375 1 29.75 15 SER B C 1
ATOM 1653 O O . SER B 1 15 ? -10.172 5.238 19.453 1 29.75 15 SER B O 1
ATOM 1655 N N . CYS B 1 16 ? -11.375 4.387 18.016 1 38.28 16 CYS B N 1
ATOM 1656 C CA . CYS B 1 16 ? -11.711 5.633 17.328 1 38.28 16 CYS B CA 1
ATOM 1657 C C . CYS B 1 16 ? -12.68 6.465 18.156 1 38.28 16 CYS B C 1
ATOM 1659 O O . CYS B 1 16 ? -13.812 6.055 18.391 1 38.28 16 CYS B O 1
ATOM 1661 N N . SER B 1 17 ? -12.258 7.152 19.188 1 33.75 17 SER B N 1
ATOM 1662 C CA . SER B 1 17 ? -13.133 7.973 20.016 1 33.75 17 SER B CA 1
ATOM 1663 C C . SER B 1 17 ? -14 8.898 19.172 1 33.75 17 SER B C 1
ATOM 1665 O O . SER B 1 17 ? -13.617 9.25 18.047 1 33.75 17 SER B O 1
ATOM 1667 N N . ARG B 1 18 ? -15.258 9.227 19.484 1 38.69 18 ARG B N 1
ATOM 1668 C CA . ARG B 1 18 ? -16.406 9.938 18.938 1 38.69 18 ARG B CA 1
ATOM 1669 C C . ARG B 1 18 ? -15.977 11.242 18.266 1 38.69 18 ARG B C 1
ATOM 1671 O O . ARG B 1 18 ? -16.703 11.781 17.422 1 38.69 18 ARG B O 1
ATOM 1678 N N . PHE B 1 19 ? -14.914 11.969 18.75 1 39.97 19 PHE B N 1
ATOM 1679 C CA . PHE B 1 19 ? -14.703 13.32 18.266 1 39.97 19 PHE B CA 1
ATOM 1680 C C . PHE B 1 19 ? -13.562 13.359 17.25 1 39.97 19 PHE B C 1
ATOM 1682 O O . PHE B 1 19 ? -13.469 14.289 16.453 1 39.97 19 PHE B O 1
ATOM 1689 N N . SER B 1 20 ? -12.391 12.57 17.375 1 50.56 20 SER B N 1
ATOM 1690 C CA . SER B 1 20 ? -11.211 12.609 16.516 1 50.56 20 SER B CA 1
ATOM 1691 C C . SER B 1 20 ? -11.242 11.477 15.484 1 50.56 20 SER B C 1
ATOM 1693 O O . SER B 1 20 ? -11.289 10.305 15.852 1 50.56 20 SER B O 1
ATOM 1695 N N . LYS B 1 21 ? -11.711 11.766 14.258 1 66.25 21 LYS B N 1
ATOM 1696 C CA . LYS B 1 21 ? -11.781 10.734 13.227 1 66.25 21 LYS B CA 1
ATOM 1697 C C . LYS B 1 21 ? -10.391 10.289 12.805 1 66.25 21 LYS B C 1
ATOM 1699 O O . LYS B 1 21 ? -9.445 11.086 12.805 1 66.25 21 LYS B O 1
ATOM 1704 N N . ASP B 1 22 ? -10.18 9.078 12.859 1 84.44 22 ASP B N 1
ATOM 1705 C CA . ASP B 1 22 ? -8.945 8.484 12.352 1 84.44 22 ASP B CA 1
ATOM 1706 C C . ASP B 1 22 ? -9.117 8.031 10.898 1 84.44 22 ASP B C 1
ATOM 1708 O O . ASP B 1 22 ? -10.234 7.809 10.438 1 84.44 22 ASP B O 1
ATOM 1712 N N . LEU B 1 23 ? -8.016 8.211 10.195 1 90.81 23 LEU B N 1
ATOM 1713 C CA . LEU B 1 23 ? -7.938 7.691 8.828 1 90.81 23 LEU B CA 1
ATOM 1714 C C . LEU B 1 23 ? -7.082 6.43 8.781 1 90.81 23 LEU B C 1
ATOM 1716 O O . LEU B 1 23 ? -5.961 6.418 9.297 1 90.81 23 LEU B O 1
ATOM 1720 N N . VAL B 1 24 ? -7.68 5.375 8.273 1 90.31 24 VAL B N 1
ATOM 1721 C CA . VAL B 1 24 ? -6.938 4.141 8.055 1 90.31 24 VAL B CA 1
ATOM 1722 C C . VAL B 1 24 ? -6.609 3.99 6.57 1 90.31 24 VAL B C 1
ATOM 1724 O O . VAL B 1 24 ? -7.496 4.102 5.719 1 90.31 24 VAL B O 1
ATOM 1727 N N . VAL B 1 25 ? -5.277 3.84 6.262 1 94.31 25 VAL B N 1
ATOM 1728 C CA . VAL B 1 25 ? -4.824 3.57 4.902 1 94.31 25 VAL B CA 1
ATOM 1729 C C . VAL B 1 25 ? -4.285 2.145 4.809 1 94.31 25 VAL B C 1
ATOM 1731 O O . VAL B 1 25 ? -3.406 1.756 5.578 1 94.31 25 VAL B O 1
ATOM 1734 N N . VAL B 1 26 ? -4.82 1.396 3.801 1 92.44 26 VAL B N 1
ATOM 1735 C CA . VAL B 1 26 ? -4.508 -0.022 3.658 1 92.44 26 VAL B CA 1
ATOM 1736 C C . VAL B 1 26 ? -3.961 -0.293 2.26 1 92.44 26 VAL B C 1
ATOM 1738 O O . VAL B 1 26 ? -4.484 0.224 1.271 1 92.44 26 VAL B O 1
ATOM 1741 N N . SER B 1 27 ? -2.854 -0.971 2.197 1 93 27 SER B N 1
ATOM 1742 C CA . SER B 1 27 ? -2.402 -1.579 0.949 1 93 27 SER B CA 1
ATOM 1743 C C . SER B 1 27 ? -2.701 -3.074 0.922 1 93 27 SER B C 1
ATOM 1745 O O . SER B 1 27 ? -2.357 -3.799 1.859 1 93 27 SER B O 1
ATOM 1747 N N . ALA B 1 28 ? -3.385 -3.502 -0.111 1 90.75 28 ALA B N 1
ATOM 1748 C CA . ALA B 1 28 ? -3.834 -4.891 -0.155 1 90.75 28 ALA B CA 1
ATOM 1749 C C . ALA B 1 28 ? -3.553 -5.516 -1.519 1 90.75 28 ALA B C 1
ATOM 1751 O O . ALA B 1 28 ? -3.443 -4.805 -2.521 1 90.75 28 ALA B O 1
ATOM 1752 N N . TYR B 1 29 ? -3.371 -6.797 -1.543 1 90.5 29 TYR B N 1
ATOM 1753 C CA . TYR B 1 29 ? -3.23 -7.625 -2.734 1 90.5 29 TYR B CA 1
ATOM 1754 C C . TYR B 1 29 ? -4.148 -8.844 -2.666 1 90.5 29 TYR B C 1
ATOM 1756 O O . TYR B 1 29 ? -3.93 -9.75 -1.862 1 90.5 29 TYR B O 1
ATOM 1764 N N . ARG B 1 30 ? -5.172 -8.781 -3.469 1 91.5 30 ARG B N 1
ATOM 1765 C CA . ARG B 1 30 ? -6.043 -9.945 -3.549 1 91.5 30 ARG B CA 1
ATOM 1766 C C . ARG B 1 30 ? -5.395 -11.062 -4.367 1 91.5 30 ARG B C 1
ATOM 1768 O O . ARG B 1 30 ? -4.949 -10.828 -5.492 1 91.5 30 ARG B O 1
ATOM 1775 N N . PRO B 1 31 ? -5.387 -12.289 -3.822 1 89.81 31 PRO B N 1
ATOM 1776 C CA . PRO B 1 31 ? -4.738 -13.375 -4.562 1 89.81 31 PRO B CA 1
ATOM 1777 C C . PRO B 1 31 ? -5.246 -13.5 -5.996 1 89.81 31 PRO B C 1
ATOM 1779 O O . PRO B 1 31 ? -6.43 -13.273 -6.258 1 89.81 31 PRO B O 1
ATOM 1782 N N . ASN B 1 32 ? -4.344 -13.82 -6.887 1 88.56 32 ASN B N 1
ATOM 1783 C CA . ASN B 1 32 ? -4.695 -14.07 -8.281 1 88.56 32 ASN B CA 1
ATOM 1784 C C . ASN B 1 32 ? -5.637 -15.266 -8.414 1 88.56 32 ASN B C 1
ATOM 1786 O O . ASN B 1 32 ? -5.809 -16.031 -7.469 1 88.56 32 ASN B O 1
ATOM 1790 N N . PRO B 1 33 ? -6.285 -15.359 -9.594 1 90.81 33 PRO B N 1
ATOM 1791 C CA . PRO B 1 33 ? -7.16 -16.516 -9.805 1 90.81 33 PRO B CA 1
ATOM 1792 C C . PRO B 1 33 ? -6.402 -17.844 -9.781 1 90.81 33 PRO B C 1
ATOM 1794 O O . PRO B 1 33 ? -5.184 -17.859 -9.977 1 90.81 33 PRO B O 1
ATOM 1797 N N . PRO B 1 34 ? -7.125 -18.906 -9.484 1 89.88 34 PRO B N 1
ATOM 1798 C CA . PRO B 1 34 ? -6.48 -20.219 -9.453 1 89.88 34 PRO B CA 1
ATOM 1799 C C . PRO B 1 34 ? -5.91 -20.625 -10.812 1 89.88 34 PRO B C 1
ATOM 1801 O O . PRO B 1 34 ? -6.336 -20.109 -11.844 1 89.88 34 PRO B O 1
ATOM 1804 N N . GLY B 1 35 ? -4.984 -21.547 -10.805 1 84.56 35 GLY B N 1
ATOM 1805 C CA . GLY B 1 35 ? -4.516 -22.188 -12.023 1 84.56 35 GLY B CA 1
ATOM 1806 C C . GLY B 1 35 ? -3.404 -21.422 -12.711 1 84.56 35 GLY B C 1
ATOM 1807 O O . GLY B 1 35 ? -3.16 -21.609 -13.906 1 84.56 35 GLY B O 1
ATOM 1808 N N . LYS B 1 36 ? -2.768 -20.484 -11.977 1 78.56 36 LYS B N 1
ATOM 1809 C CA . LYS B 1 36 ? -1.728 -19.688 -12.609 1 78.56 36 LYS B CA 1
ATOM 1810 C C . LYS B 1 36 ? -0.337 -20.156 -12.188 1 78.56 36 LYS B C 1
ATOM 1812 O O . LYS B 1 36 ? 0.658 -19.469 -12.445 1 78.56 36 LYS B O 1
ATOM 1817 N N . GLY B 1 37 ? -0.289 -21.266 -11.453 1 79.56 37 GLY B N 1
ATOM 1818 C CA . GLY B 1 37 ? 1.004 -21.812 -11.086 1 79.56 37 GLY B CA 1
ATOM 1819 C C . GLY B 1 37 ? 1.199 -21.938 -9.594 1 79.56 37 GLY B C 1
ATOM 1820 O O . GLY B 1 37 ? 0.51 -21.281 -8.812 1 79.56 37 GLY B O 1
ATOM 1821 N N . GLU B 1 38 ? 2.209 -22.656 -9.195 1 77.5 38 GLU B N 1
ATOM 1822 C CA . GLU B 1 38 ? 2.426 -23 -7.789 1 77.5 38 GLU B CA 1
ATOM 1823 C C . GLU B 1 38 ? 3.053 -21.828 -7.027 1 77.5 38 GLU B C 1
ATOM 1825 O O . GLU B 1 38 ? 2.949 -21.766 -5.801 1 77.5 38 GLU B O 1
ATOM 1830 N N . SER B 1 39 ? 3.617 -20.922 -7.762 1 72.75 39 SER B N 1
ATOM 1831 C CA . SER B 1 39 ? 4.328 -19.828 -7.102 1 72.75 39 SER B CA 1
ATOM 1832 C C . SER B 1 39 ? 3.406 -18.641 -6.852 1 72.75 39 SER B C 1
ATOM 1834 O O . SER B 1 39 ? 3.801 -17.672 -6.203 1 72.75 39 SER B O 1
ATOM 1836 N N . THR B 1 40 ? 2.18 -18.797 -7.305 1 79.12 40 THR B N 1
ATOM 1837 C CA . THR B 1 40 ? 1.241 -17.703 -7.137 1 79.12 40 THR B CA 1
ATOM 1838 C C . THR B 1 40 ? 0.772 -17.609 -5.688 1 79.12 40 THR B C 1
ATOM 1840 O O . THR B 1 40 ? 0.821 -18.594 -4.949 1 79.12 40 THR B O 1
ATOM 1843 N N . VAL B 1 41 ? 0.324 -16.406 -5.332 1 78.94 41 VAL B N 1
ATOM 1844 C CA . VAL B 1 41 ? -0.216 -16.172 -3.996 1 78.94 41 VAL B CA 1
ATOM 1845 C C . VAL B 1 41 ? -1.414 -17.094 -3.756 1 78.94 41 VAL B C 1
ATOM 1847 O O . VAL B 1 41 ? -1.547 -17.688 -2.68 1 78.94 41 VAL B O 1
ATOM 1850 N N . TRP B 1 42 ? -2.223 -17.25 -4.715 1 86.69 42 TRP B N 1
ATOM 1851 C CA . TRP B 1 42 ? -3.389 -18.125 -4.574 1 86.69 42 TRP B CA 1
ATOM 1852 C C . TRP B 1 42 ? -2.971 -19.547 -4.227 1 86.69 42 TRP B C 1
ATOM 1854 O O . TRP B 1 42 ? -3.494 -20.141 -3.279 1 86.69 42 TRP B O 1
ATOM 1864 N N . ALA B 1 43 ? -2.037 -20.078 -4.945 1 84.75 43 ALA B N 1
ATOM 1865 C CA . ALA B 1 43 ? -1.602 -21.453 -4.754 1 84.75 43 ALA B CA 1
ATOM 1866 C C . ALA B 1 43 ? -0.954 -21.641 -3.387 1 84.75 43 ALA B C 1
ATOM 1868 O O . ALA B 1 43 ? -1.185 -22.656 -2.715 1 84.75 43 ALA B O 1
ATOM 1869 N N . GLN B 1 44 ? -0.191 -20.688 -3.027 1 77.88 44 GLN B N 1
ATOM 1870 C CA . GLN B 1 44 ? 0.477 -20.766 -1.731 1 77.88 44 GLN B CA 1
ATOM 1871 C C . GLN B 1 44 ? -0.533 -20.719 -0.588 1 77.88 44 GLN B C 1
ATOM 1873 O O . GLN B 1 44 ? -0.44 -21.5 0.361 1 77.88 44 GLN B O 1
ATOM 1878 N N . HIS B 1 45 ? -1.505 -19.891 -0.752 1 80.75 45 HIS B N 1
ATOM 1879 C CA . HIS B 1 45 ? -2.541 -19.781 0.269 1 80.75 45 HIS B CA 1
ATOM 1880 C C . HIS B 1 45 ? -3.416 -21.031 0.298 1 80.75 45 HIS B C 1
ATOM 1882 O O . HIS B 1 45 ? -3.793 -21.5 1.372 1 80.75 45 HIS B O 1
ATOM 1888 N N . ARG B 1 46 ? -3.672 -21.453 -0.802 1 86.19 46 ARG B N 1
ATOM 1889 C CA . ARG B 1 46 ? -4.48 -22.672 -0.892 1 86.19 46 ARG B CA 1
ATOM 1890 C C . ARG B 1 46 ? -3.785 -23.844 -0.208 1 86.19 46 ARG B C 1
ATOM 1892 O O . ARG B 1 46 ? -4.422 -24.609 0.523 1 86.19 46 ARG B O 1
ATOM 1899 N N . SER B 1 47 ? -2.521 -23.984 -0.487 1 82.31 47 SER B N 1
ATOM 1900 C CA . SER B 1 47 ? -1.737 -25.031 0.148 1 82.31 47 SER B CA 1
ATOM 1901 C C . SER B 1 47 ? -1.725 -24.875 1.665 1 82.31 47 SER B C 1
ATOM 1903 O O . SER B 1 47 ? -1.904 -25.859 2.398 1 82.31 47 SER B O 1
ATOM 1905 N N . PHE B 1 48 ? -1.507 -23.719 2.15 1 75.88 48 PHE B N 1
ATOM 1906 C CA . PHE B 1 48 ? -1.513 -23.438 3.582 1 75.88 48 PHE B CA 1
ATOM 1907 C C . PHE B 1 48 ? -2.865 -23.781 4.195 1 75.88 48 PHE B C 1
ATOM 1909 O O . PHE B 1 48 ? -2.932 -24.422 5.25 1 75.88 48 PHE B O 1
ATOM 1916 N N . PHE B 1 49 ? -3.945 -23.344 3.512 1 79.94 49 PHE B N 1
ATOM 1917 C CA . PHE B 1 49 ? -5.293 -23.641 3.99 1 79.94 49 PHE B CA 1
ATOM 1918 C C . PHE B 1 49 ? -5.523 -25.141 4.078 1 79.94 49 PHE B C 1
ATOM 1920 O O . PHE B 1 49 ? -6.078 -25.625 5.062 1 79.94 49 PHE B O 1
ATOM 1927 N N . ARG B 1 50 ? -5.078 -25.781 3.135 1 83.81 50 ARG B N 1
ATOM 1928 C CA . ARG B 1 50 ? -5.246 -27.234 3.113 1 83.81 50 ARG B CA 1
ATOM 1929 C C . ARG B 1 50 ? -4.496 -27.891 4.27 1 83.81 50 ARG B C 1
ATOM 1931 O O . ARG B 1 50 ? -5 -28.828 4.887 1 83.81 50 ARG B O 1
ATOM 1938 N N . SER B 1 51 ? -3.328 -27.391 4.543 1 78.62 51 SER B N 1
ATOM 1939 C CA . SER B 1 51 ? -2.529 -27.953 5.629 1 78.62 51 SER B CA 1
ATOM 1940 C C . SER B 1 51 ? -3.213 -27.75 6.977 1 78.62 51 SER B C 1
ATOM 1942 O O . SER B 1 51 ? -2.932 -28.469 7.938 1 78.62 51 SER B O 1
ATOM 1944 N N . GLN B 1 52 ? -4.121 -26.75 7.059 1 74.31 52 GLN B N 1
ATOM 1945 C CA . GLN B 1 52 ? -4.859 -26.469 8.281 1 74.31 52 GLN B CA 1
ATOM 1946 C C . GLN B 1 52 ? -6.258 -27.078 8.242 1 74.31 52 GLN B C 1
ATOM 1948 O O . GLN B 1 52 ? -7.098 -26.781 9.094 1 74.31 52 GLN B O 1
ATOM 1953 N N . GLY B 1 53 ? -6.523 -27.781 7.176 1 82.12 53 GLY B N 1
ATOM 1954 C CA . GLY B 1 53 ? -7.836 -28.391 7.035 1 82.12 53 GLY B CA 1
ATOM 1955 C C . GLY B 1 53 ? -8.906 -27.406 6.613 1 82.12 53 GLY B C 1
ATOM 1956 O O . GLY B 1 53 ? -10.102 -27.656 6.816 1 82.12 53 GLY B O 1
ATOM 1957 N N . ARG B 1 54 ? -8.492 -26.281 6.098 1 75 54 ARG B N 1
ATOM 1958 C CA . ARG B 1 54 ? -9.422 -25.266 5.605 1 75 54 ARG B CA 1
ATOM 1959 C C . ARG B 1 54 ? -9.688 -25.438 4.117 1 75 54 ARG B C 1
ATOM 1961 O O . ARG B 1 54 ? -8.773 -25.75 3.348 1 75 54 ARG B O 1
ATOM 1968 N N . GLN B 1 55 ? -10.906 -25.219 3.748 1 82.62 55 GLN B N 1
ATOM 1969 C CA . GLN B 1 55 ? -11.289 -25.5 2.365 1 82.62 55 GLN B CA 1
ATOM 1970 C C . GLN B 1 55 ? -11.688 -24.219 1.642 1 82.62 55 GLN B C 1
ATOM 1972 O O . GLN B 1 55 ? -11.922 -24.234 0.431 1 82.62 55 GLN B O 1
ATOM 1977 N N . ARG B 1 56 ? -11.703 -23.188 2.266 1 81.25 56 ARG B N 1
ATOM 1978 C CA . ARG B 1 56 ? -12.188 -21.953 1.653 1 81.25 56 ARG B CA 1
ATOM 1979 C C . ARG B 1 56 ? -11.219 -21.469 0.582 1 81.25 56 ARG B C 1
ATOM 1981 O O . ARG B 1 56 ? -10 -21.547 0.753 1 81.25 56 ARG B O 1
ATOM 1988 N N . ASP B 1 57 ? -11.805 -20.922 -0.442 1 89.38 57 ASP B N 1
ATOM 1989 C CA . ASP B 1 57 ? -11.023 -20.297 -1.508 1 89.38 57 ASP B CA 1
ATOM 1990 C C . ASP B 1 57 ? -10.258 -19.078 -0.994 1 89.38 57 ASP B C 1
ATOM 1992 O O . ASP B 1 57 ? -10.828 -18.219 -0.325 1 89.38 57 ASP B O 1
ATOM 1996 N N . PRO B 1 58 ? -8.922 -19.047 -1.263 1 86.88 58 PRO B N 1
ATOM 1997 C CA . PRO B 1 58 ? -8.109 -17.922 -0.772 1 86.88 58 PRO B CA 1
ATOM 1998 C C . PRO B 1 58 ? -8.672 -16.562 -1.172 1 86.88 58 PRO B C 1
ATOM 2000 O O . PRO B 1 58 ? -8.578 -15.602 -0.408 1 86.88 58 PRO B O 1
ATOM 2003 N N . ARG B 1 59 ? -9.258 -16.438 -2.332 1 90.81 59 ARG B N 1
ATOM 2004 C CA . ARG B 1 59 ? -9.828 -15.18 -2.787 1 90.81 59 ARG B CA 1
ATOM 2005 C C . ARG B 1 59 ? -11.062 -14.812 -1.972 1 90.81 59 ARG B C 1
ATOM 2007 O O . ARG B 1 59 ? -11.273 -13.633 -1.663 1 90.81 59 ARG B O 1
ATOM 2014 N N . GLU B 1 60 ? -11.789 -15.789 -1.665 1 88.94 60 GLU B N 1
ATOM 2015 C CA . GLU B 1 60 ? -12.953 -15.57 -0.812 1 88.94 60 GLU B CA 1
ATOM 2016 C C . GLU B 1 60 ? -12.539 -15.234 0.616 1 88.94 60 GLU B C 1
ATOM 2018 O O . GLU B 1 60 ? -13.133 -14.359 1.249 1 88.94 60 GLU B O 1
ATOM 2023 N N . ALA B 1 61 ? -11.57 -15.922 1.059 1 83.81 61 ALA B N 1
ATOM 2024 C CA . ALA B 1 61 ? -11.062 -15.656 2.402 1 83.81 61 ALA B CA 1
ATOM 2025 C C . ALA B 1 61 ? -10.547 -14.227 2.523 1 83.81 61 ALA B C 1
ATOM 2027 O O . ALA B 1 61 ? -10.797 -13.555 3.529 1 83.81 61 ALA B O 1
ATOM 2028 N N . PHE B 1 62 ? -9.867 -13.781 1.537 1 87.88 62 PHE B N 1
ATOM 2029 C CA . PHE B 1 62 ? -9.383 -12.406 1.476 1 87.88 62 PHE B CA 1
ATOM 2030 C C . PHE B 1 62 ? -10.531 -11.422 1.617 1 87.88 62 PHE B C 1
ATOM 2032 O O . PHE B 1 62 ? -10.445 -10.469 2.398 1 87.88 62 PHE B O 1
ATOM 2039 N N . MET B 1 63 ? -11.57 -11.648 0.903 1 90 63 MET B N 1
ATOM 2040 C CA . MET B 1 63 ? -12.695 -10.719 0.911 1 90 63 MET B CA 1
ATOM 2041 C C . MET B 1 63 ? -13.367 -10.688 2.281 1 90 63 MET B C 1
ATOM 2043 O O . MET B 1 63 ? -13.688 -9.609 2.795 1 90 63 MET B O 1
ATOM 2047 N N . VAL B 1 64 ? -13.562 -11.812 2.787 1 85.56 64 VAL B N 1
ATOM 2048 C CA . VAL B 1 64 ? -14.18 -11.898 4.102 1 85.56 64 VAL B CA 1
ATOM 2049 C C . VAL B 1 64 ? -13.367 -11.109 5.117 1 85.56 64 VAL B C 1
ATOM 2051 O O . VAL B 1 64 ? -13.914 -10.297 5.867 1 85.56 64 VAL B O 1
ATOM 2054 N N . ASP B 1 65 ? -12.078 -11.289 5.094 1 82.88 65 ASP B N 1
ATOM 2055 C CA . ASP B 1 65 ? -11.195 -10.625 6.047 1 82.88 65 ASP B CA 1
ATOM 2056 C C . ASP B 1 65 ? -11.141 -9.125 5.797 1 82.88 65 ASP B C 1
ATOM 2058 O O . ASP B 1 65 ? -11.18 -8.328 6.742 1 82.88 65 ASP B O 1
ATOM 2062 N N . LEU B 1 66 ? -11.008 -8.773 4.559 1 88.62 66 LEU B N 1
ATOM 2063 C CA . LEU B 1 66 ? -10.938 -7.355 4.219 1 88.62 66 LEU B CA 1
ATOM 2064 C C . LEU B 1 66 ? -12.219 -6.633 4.637 1 88.62 66 LEU B C 1
ATOM 2066 O O . LEU B 1 66 ? -12.156 -5.582 5.285 1 88.62 66 LEU B O 1
ATOM 2070 N N . LEU B 1 67 ? -13.352 -7.207 4.32 1 89.31 67 LEU B N 1
ATOM 2071 C CA . LEU B 1 67 ? -14.633 -6.586 4.645 1 89.31 67 LEU B CA 1
ATOM 2072 C C . LEU B 1 67 ? -14.82 -6.488 6.152 1 89.31 67 LEU B C 1
ATOM 2074 O O . LEU B 1 67 ? -15.297 -5.465 6.66 1 89.31 67 LEU B O 1
ATOM 2078 N N . HIS B 1 68 ? -14.43 -7.492 6.766 1 85.06 68 HIS B N 1
ATOM 2079 C CA . HIS B 1 68 ? -14.531 -7.488 8.219 1 85.06 68 HIS B CA 1
ATOM 2080 C C . HIS B 1 68 ? -13.664 -6.391 8.836 1 85.06 68 HIS B C 1
ATOM 2082 O O . HIS B 1 68 ? -14.133 -5.629 9.68 1 85.06 68 HIS B O 1
ATOM 2088 N N . ALA B 1 69 ? -12.422 -6.305 8.438 1 84.12 69 ALA B N 1
ATOM 2089 C CA . ALA B 1 69 ? -11.5 -5.297 8.961 1 84.12 69 ALA B CA 1
ATOM 2090 C C . ALA B 1 69 ? -12.031 -3.889 8.719 1 84.12 69 ALA B C 1
ATOM 2092 O O . ALA B 1 69 ? -12.07 -3.062 9.633 1 84.12 69 ALA B O 1
ATOM 2093 N N . ILE B 1 70 ? -12.477 -3.652 7.523 1 89.31 70 ILE B N 1
ATOM 2094 C CA . ILE B 1 70 ? -12.969 -2.33 7.156 1 89.31 70 ILE B CA 1
ATOM 2095 C C . ILE B 1 70 ? -14.195 -1.988 8.008 1 89.31 70 ILE B C 1
ATOM 2097 O O . ILE B 1 70 ? -14.305 -0.877 8.531 1 89.31 70 ILE B O 1
ATOM 2101 N N . THR B 1 71 ? -15.102 -2.951 8.125 1 88.81 71 THR B N 1
ATOM 2102 C CA . THR B 1 71 ? -16.312 -2.73 8.914 1 88.81 71 THR B CA 1
ATOM 2103 C C . THR B 1 71 ? -15.961 -2.404 10.359 1 88.81 71 THR B C 1
ATOM 2105 O O . THR B 1 71 ? -16.547 -1.496 10.961 1 88.81 71 THR B O 1
ATOM 2108 N N . GLN B 1 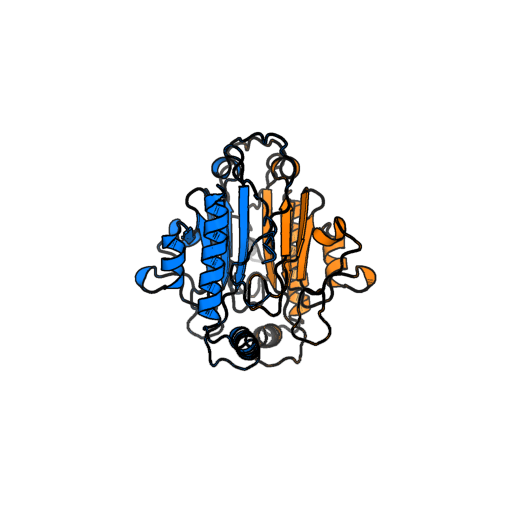72 ? -14.992 -3.1 10.875 1 82.5 72 GLN B N 1
ATOM 2109 C CA . GLN B 1 72 ? -14.562 -2.838 12.242 1 82.5 72 GLN B CA 1
ATOM 2110 C C . GLN B 1 72 ? -14 -1.423 12.383 1 82.5 72 GLN B C 1
ATOM 2112 O O . GLN B 1 72 ? -14.297 -0.726 13.352 1 82.5 72 GLN B O 1
ATOM 2117 N N . TRP B 1 73 ? -13.211 -1.004 11.438 1 84.62 73 TRP B N 1
ATOM 2118 C CA . TRP B 1 73 ? -12.648 0.342 11.477 1 84.62 73 TRP B CA 1
ATOM 2119 C C . TRP B 1 73 ? -13.742 1.395 11.328 1 84.62 73 TRP B C 1
ATOM 2121 O O . TRP B 1 73 ? -13.742 2.398 12.047 1 84.62 73 TRP B O 1
ATOM 2131 N N . ARG B 1 74 ? -14.68 1.161 10.484 1 88.12 74 ARG B N 1
ATOM 2132 C CA . ARG B 1 74 ? -15.773 2.105 10.281 1 88.12 74 ARG B CA 1
ATOM 2133 C C . ARG B 1 74 ? -16.656 2.209 11.523 1 88.12 74 ARG B C 1
ATOM 2135 O O . ARG B 1 74 ? -17.094 3.301 11.883 1 88.12 74 ARG B O 1
ATOM 2142 N N . ASP B 1 75 ? -16.891 1.096 12.125 1 83.44 75 ASP B N 1
ATOM 2143 C CA . ASP B 1 75 ? -17.688 1.077 13.344 1 83.44 75 ASP B CA 1
ATOM 2144 C C . ASP B 1 75 ? -17.031 1.91 14.445 1 83.44 75 ASP B C 1
ATOM 2146 O O . ASP B 1 75 ? -17.719 2.436 15.328 1 83.44 75 ASP B O 1
ATOM 2150 N N . LYS B 1 76 ? -15.742 2.025 14.367 1 79.88 76 LYS B N 1
ATOM 2151 C CA . LYS B 1 76 ? -15 2.812 15.344 1 79.88 76 LYS B CA 1
ATOM 2152 C C . LYS B 1 76 ? -14.914 4.277 14.914 1 79.88 76 LYS B C 1
ATOM 2154 O O . LYS B 1 76 ? -14.219 5.074 15.555 1 79.88 76 LYS B O 1
ATOM 2159 N N . GLY B 1 77 ? -15.539 4.602 13.758 1 82.81 77 GLY B N 1
ATOM 2160 C CA . GLY B 1 77 ? -15.609 5.984 13.312 1 82.81 77 GLY B CA 1
ATOM 2161 C C . GLY B 1 77 ? -14.484 6.371 12.383 1 82.81 77 GLY B C 1
ATOM 2162 O O . GLY B 1 77 ? -14.289 7.555 12.094 1 82.81 77 GLY B O 1
ATOM 2163 N N . CYS B 1 78 ? -13.75 5.402 11.906 1 86.88 78 CYS B N 1
ATOM 2164 C CA . CYS B 1 78 ? -12.609 5.699 11.047 1 86.88 78 CYS B CA 1
ATOM 2165 C C . CYS B 1 78 ? -13.047 5.852 9.594 1 86.88 78 CYS B C 1
ATOM 2167 O O . CYS B 1 78 ? -13.984 5.184 9.156 1 86.88 78 CYS B O 1
ATOM 2169 N N . GLU B 1 79 ? -12.398 6.844 8.922 1 92.12 79 GLU B N 1
ATOM 2170 C CA . GLU B 1 79 ? -12.391 6.789 7.465 1 92.12 79 GLU B CA 1
ATOM 2171 C C . GLU B 1 79 ? -11.344 5.809 6.949 1 92.12 79 GLU B C 1
ATOM 2173 O O . GLU B 1 79 ? -10.305 5.609 7.59 1 92.12 79 GLU B O 1
ATOM 2178 N N . VAL B 1 80 ? -11.656 5.18 5.832 1 93.25 80 VAL B N 1
ATOM 2179 C CA . VAL B 1 80 ? -10.789 4.113 5.352 1 93.25 80 VAL B CA 1
ATOM 2180 C C . VAL B 1 80 ? -10.477 4.328 3.873 1 93.25 80 VAL B C 1
ATOM 2182 O O . VAL B 1 80 ? -11.367 4.668 3.088 1 93.25 80 VAL B O 1
ATOM 2185 N N . ILE B 1 81 ? -9.195 4.227 3.49 1 96.56 81 ILE B N 1
ATOM 2186 C CA . ILE B 1 81 ? -8.727 4.145 2.111 1 96.56 81 ILE B CA 1
ATOM 2187 C C . ILE B 1 81 ? -8.039 2.801 1.88 1 96.56 81 ILE B C 1
ATOM 2189 O O . ILE B 1 81 ? -7.211 2.377 2.686 1 96.56 81 ILE B O 1
ATOM 2193 N N . VAL B 1 82 ? -8.383 2.119 0.8 1 96.44 82 VAL B N 1
ATOM 2194 C CA . VAL B 1 82 ? -7.77 0.847 0.436 1 96.44 82 VAL B CA 1
ATOM 2195 C C . VAL B 1 82 ? -7.18 0.942 -0.971 1 96.44 82 VAL B C 1
ATOM 2197 O O . VAL B 1 82 ? -7.914 1.138 -1.944 1 96.44 82 VAL B O 1
ATOM 2200 N N . GLY B 1 83 ? -5.852 0.943 -1.098 1 96.38 83 GLY B N 1
ATOM 2201 C CA . GLY B 1 83 ? -5.219 0.635 -2.371 1 96.38 83 GLY B CA 1
ATOM 2202 C C . GLY B 1 83 ? -5.062 -0.854 -2.613 1 96.38 83 GLY B C 1
ATOM 2203 O O . GLY B 1 83 ? -4.57 -1.58 -1.748 1 96.38 83 GLY B O 1
ATOM 2204 N N . VAL B 1 84 ? -5.48 -1.303 -3.854 1 95.56 84 VAL B N 1
ATOM 2205 C CA . VAL B 1 84 ? -5.547 -2.756 -3.973 1 95.56 84 VAL B CA 1
ATOM 2206 C C . VAL B 1 84 ? -5.266 -3.168 -5.418 1 95.56 84 VAL B C 1
ATOM 2208 O O . VAL B 1 84 ? -5.707 -2.5 -6.355 1 95.56 84 VAL B O 1
ATOM 2211 N N . ASP B 1 85 ? -4.449 -4.168 -5.57 1 93.5 85 ASP B N 1
ATOM 2212 C CA . ASP B 1 85 ? -4.539 -5.051 -6.73 1 93.5 85 ASP B CA 1
ATOM 2213 C C . ASP B 1 85 ? -5.598 -6.129 -6.516 1 93.5 85 ASP B C 1
ATOM 2215 O O . ASP B 1 85 ? -5.383 -7.078 -5.762 1 93.5 85 ASP B O 1
ATOM 2219 N N . ALA B 1 86 ? -6.734 -5.922 -7.203 1 95 86 ALA B N 1
ATOM 2220 C CA . ALA B 1 86 ? -7.898 -6.766 -6.941 1 95 86 ALA B CA 1
ATOM 2221 C C . ALA B 1 86 ? -7.836 -8.055 -7.762 1 95 86 ALA B C 1
ATOM 2223 O O . ALA B 1 86 ? -8.602 -8.984 -7.516 1 95 86 ALA B O 1
ATOM 2224 N N . ASN B 1 87 ? -6.961 -8.078 -8.695 1 91.69 87 ASN B N 1
ATOM 2225 C CA . ASN B 1 87 ? -6.906 -9.188 -9.641 1 91.69 87 ASN B CA 1
ATOM 2226 C C . ASN B 1 87 ? -8.281 -9.5 -10.219 1 91.69 87 ASN B C 1
ATOM 2228 O O . ASN B 1 87 ? -8.641 -10.664 -10.391 1 91.69 87 ASN B O 1
ATOM 2232 N N . GLU B 1 88 ? -9.07 -8.539 -10.391 1 93 88 GLU B N 1
ATOM 2233 C CA . GLU B 1 88 ? -10.375 -8.508 -11.039 1 93 88 GLU B CA 1
ATOM 2234 C C . GLU B 1 88 ? -10.688 -7.113 -11.578 1 93 88 GLU B C 1
ATOM 2236 O O . GLU B 1 88 ? -10.172 -6.113 -11.07 1 93 88 GLU B O 1
ATOM 2241 N N . ASP B 1 89 ? -11.523 -7.129 -12.586 1 92 89 ASP B N 1
ATOM 2242 C CA . ASP B 1 89 ? -11.93 -5.84 -13.133 1 92 89 ASP B CA 1
ATOM 2243 C C . ASP B 1 89 ? -12.68 -5.016 -12.086 1 92 89 ASP B C 1
ATOM 2245 O O . ASP B 1 89 ? -13.719 -5.445 -11.578 1 92 89 ASP B O 1
ATOM 2249 N N . VAL B 1 90 ? -12.133 -3.771 -11.766 1 92.75 90 VAL B N 1
ATOM 2250 C CA . VAL B 1 90 ? -12.766 -2.955 -10.727 1 92.75 90 VAL B CA 1
ATOM 2251 C C . VAL B 1 90 ? -13.484 -1.771 -11.375 1 92.75 90 VAL B C 1
ATOM 2253 O O . VAL B 1 90 ? -14.023 -0.909 -10.68 1 92.75 90 VAL B O 1
ATOM 2256 N N . SER B 1 91 ? -13.516 -1.701 -12.703 1 87.06 91 SER B N 1
ATOM 2257 C CA . SER B 1 91 ? -14.039 -0.525 -13.391 1 87.06 91 SER B CA 1
ATOM 2258 C C . SER B 1 91 ? -15.555 -0.592 -13.516 1 87.06 91 SER B C 1
ATOM 2260 O O . SER B 1 91 ? -16.234 0.44 -13.523 1 87.06 91 SER B O 1
ATOM 2262 N N . SER B 1 92 ? -16.031 -1.734 -13.773 1 82.69 92 SER B N 1
ATOM 2263 C CA . SER B 1 92 ? -17.484 -1.879 -13.938 1 82.69 92 SER B CA 1
ATOM 2264 C C . SER B 1 92 ? -18.141 -2.316 -12.633 1 82.69 92 SER B C 1
ATOM 2266 O O . SER B 1 92 ? -17.875 -3.404 -12.125 1 82.69 92 SER B O 1
ATOM 2268 N N . TYR B 1 93 ? -19 -1.495 -12.141 1 77.88 93 TYR B N 1
ATOM 2269 C CA . TYR B 1 93 ? -19.719 -1.832 -10.922 1 77.88 93 TYR B CA 1
ATOM 2270 C C . TYR B 1 93 ? -20.547 -3.096 -11.109 1 77.88 93 TYR B C 1
ATOM 2272 O O . TYR B 1 93 ? -20.594 -3.955 -10.227 1 77.88 93 TYR B O 1
ATOM 2280 N N . GLN B 1 94 ? -21.156 -3.234 -12.242 1 78.38 94 GLN B N 1
ATOM 2281 C CA . GLN B 1 94 ? -22.078 -4.34 -12.492 1 78.38 94 GLN B CA 1
ATOM 2282 C C . GLN B 1 94 ? -21.328 -5.664 -12.609 1 78.38 94 GLN B C 1
ATOM 2284 O O . GLN B 1 94 ? -21.812 -6.699 -12.148 1 78.38 94 GLN B O 1
ATOM 2289 N N . ASP B 1 95 ? -20.094 -5.586 -13.008 1 82 95 ASP B N 1
ATOM 2290 C CA . ASP B 1 95 ? -19.391 -6.82 -13.344 1 82 95 ASP B CA 1
ATOM 2291 C C . ASP B 1 95 ? -18.328 -7.156 -12.297 1 82 95 ASP B C 1
ATOM 2293 O O . ASP B 1 95 ? -17.75 -8.242 -12.312 1 82 95 ASP B O 1
ATOM 2297 N N . SER B 1 96 ? -18.188 -6.242 -11.43 1 88.75 96 SER B N 1
ATOM 2298 C CA . SER B 1 96 ? -17.141 -6.457 -10.43 1 88.75 96 SER B CA 1
ATOM 2299 C C . SER B 1 96 ? -17.734 -6.844 -9.086 1 88.75 96 SER B C 1
ATOM 2301 O O . SER B 1 96 ? -18.297 -6 -8.383 1 88.75 96 SER B O 1
ATOM 2303 N N . SER B 1 97 ? -17.578 -8.125 -8.766 1 93.19 97 SER B N 1
ATOM 2304 C CA . SER B 1 97 ? -18 -8.562 -7.438 1 93.19 97 SER B CA 1
ATOM 2305 C C . SER B 1 97 ? -17.188 -7.859 -6.352 1 93.19 97 SER B C 1
ATOM 2307 O O . SER B 1 97 ? -17.719 -7.543 -5.285 1 93.19 97 SER B O 1
ATOM 2309 N N . PHE B 1 98 ? -15.969 -7.641 -6.617 1 95.56 98 PHE B N 1
ATOM 2310 C CA . PHE B 1 98 ? -15.094 -6.961 -5.668 1 95.56 98 PHE B CA 1
ATOM 2311 C C . PHE B 1 98 ? -15.617 -5.559 -5.359 1 95.56 98 PHE B C 1
ATOM 2313 O O . PHE B 1 98 ? -15.805 -5.203 -4.195 1 95.56 98 PHE B O 1
ATOM 2320 N N . ARG B 1 99 ? -15.844 -4.82 -6.375 1 93.94 99 ARG B N 1
ATOM 2321 C CA . ARG B 1 99 ? -16.312 -3.449 -6.23 1 93.94 99 ARG B CA 1
ATOM 2322 C C . ARG B 1 99 ? -17.672 -3.414 -5.539 1 93.94 99 ARG B C 1
ATOM 2324 O O . ARG B 1 99 ? -17.922 -2.57 -4.676 1 93.94 99 ARG B O 1
ATOM 2331 N N . GLN B 1 100 ? -18.516 -4.277 -5.914 1 95.31 100 GLN B N 1
ATOM 2332 C CA . GLN B 1 100 ? -19.844 -4.328 -5.316 1 95.31 100 GLN B CA 1
ATOM 2333 C C . GLN B 1 100 ? -19.766 -4.602 -3.816 1 95.31 100 GLN B C 1
ATOM 2335 O O . GLN B 1 100 ? -20.5 -3.996 -3.027 1 95.31 100 GLN B O 1
ATOM 2340 N N . GLN B 1 101 ? -18.953 -5.477 -3.441 1 96 101 GLN B N 1
ATOM 2341 C CA . GLN B 1 101 ? -18.812 -5.824 -2.029 1 96 101 GLN B CA 1
ATOM 2342 C C . GLN B 1 101 ? -18.25 -4.652 -1.229 1 96 101 GLN B C 1
ATOM 2344 O O . GLN B 1 101 ? -18.719 -4.371 -0.122 1 96 101 GLN B O 1
ATOM 2349 N N . LEU B 1 102 ? -17.234 -3.98 -1.774 1 96.38 102 LEU B N 1
ATOM 2350 C CA . LEU B 1 102 ? -16.703 -2.811 -1.075 1 96.38 102 LEU B CA 1
ATOM 2351 C C . LEU B 1 102 ? -17.766 -1.712 -0.992 1 96.38 102 LEU B C 1
ATOM 2353 O O . LEU B 1 102 ? -17.891 -1.045 0.037 1 96.38 102 LEU B O 1
ATOM 2357 N N . ARG B 1 103 ? -18.5 -1.547 -2.02 1 94.56 103 ARG B N 1
ATOM 2358 C CA . ARG B 1 103 ? -19.562 -0.544 -2.029 1 94.56 103 ARG B CA 1
ATOM 2359 C C . ARG B 1 103 ? -20.609 -0.84 -0.957 1 94.56 103 ARG B C 1
ATOM 2361 O O . ARG B 1 103 ? -21.141 0.078 -0.331 1 94.56 103 ARG B O 1
ATOM 2368 N N . SER B 1 104 ? -20.906 -2.062 -0.775 1 95.62 104 SER B N 1
ATOM 2369 C CA . SER B 1 104 ? -21.938 -2.465 0.182 1 95.62 104 SER B CA 1
ATOM 2370 C C . SER B 1 104 ? -21.578 -2.014 1.595 1 95.62 104 SER B C 1
ATOM 2372 O O . SER B 1 104 ? -22.453 -1.897 2.453 1 95.62 104 SER B O 1
ATOM 2374 N N . ILE B 1 105 ? -20.328 -1.747 1.822 1 94.94 105 ILE B N 1
ATOM 2375 C CA . ILE B 1 105 ? -19.938 -1.3 3.156 1 94.94 105 ILE B CA 1
ATOM 2376 C C . ILE B 1 105 ? -19.422 0.135 3.09 1 94.94 105 ILE B C 1
ATOM 2378 O O . ILE B 1 105 ? -18.688 0.58 3.977 1 94.94 105 ILE B O 1
ATOM 2382 N N . GLY B 1 106 ? -19.703 0.801 2.002 1 95.31 106 GLY B N 1
ATOM 2383 C CA . GLY B 1 106 ? -19.578 2.25 1.973 1 95.31 106 GLY B CA 1
ATOM 2384 C C . GLY B 1 106 ? -18.312 2.734 1.294 1 95.31 106 GLY B C 1
ATOM 2385 O O . GLY B 1 106 ? -17.922 3.896 1.441 1 95.31 106 GLY B O 1
ATOM 2386 N N . LEU B 1 107 ? -17.547 1.88 0.624 1 96.44 107 LEU B N 1
ATOM 2387 C CA . LEU B 1 107 ? -16.375 2.33 -0.104 1 96.44 107 LEU B CA 1
ATOM 2388 C C . LEU B 1 107 ? -16.656 2.416 -1.6 1 96.44 107 LEU B C 1
ATOM 2390 O O . LEU B 1 107 ? -17.344 1.554 -2.158 1 96.44 107 LEU B O 1
ATOM 2394 N N . GLU B 1 108 ? -16.094 3.432 -2.18 1 94.44 108 GLU B N 1
ATOM 2395 C CA . GLU B 1 108 ? -16.156 3.621 -3.625 1 94.44 108 GLU B CA 1
ATOM 2396 C C . GLU B 1 108 ? -14.766 3.809 -4.223 1 94.44 108 GLU B C 1
ATOM 2398 O O . GLU B 1 108 ? -13.859 4.293 -3.545 1 94.44 108 GLU B O 1
ATOM 2403 N N . GLU B 1 109 ? -14.664 3.332 -5.488 1 93.81 109 GLU B N 1
ATOM 2404 C CA . GLU B 1 109 ? -13.406 3.596 -6.18 1 93.81 109 GLU B CA 1
ATOM 2405 C C . GLU B 1 109 ? -13.211 5.09 -6.41 1 93.81 109 GLU B C 1
ATOM 2407 O O . GLU B 1 109 ? -13.984 5.727 -7.125 1 93.81 109 GLU B O 1
ATOM 2412 N N . ALA B 1 110 ? -12.195 5.66 -5.836 1 92.75 110 ALA B N 1
ATOM 2413 C CA . ALA B 1 110 ? -12.047 7.102 -5.66 1 92.75 110 ALA B CA 1
ATOM 2414 C C . ALA B 1 110 ? -11.766 7.793 -6.992 1 92.75 110 ALA B C 1
ATOM 2416 O O . ALA B 1 110 ? -12.227 8.914 -7.227 1 92.75 110 ALA B O 1
ATOM 2417 N N . ILE B 1 111 ? -10.969 7.176 -7.887 1 89 111 ILE B N 1
ATOM 2418 C CA . ILE B 1 111 ? -10.625 7.785 -9.164 1 89 111 ILE B CA 1
ATOM 2419 C C . ILE B 1 111 ? -11.836 7.746 -10.102 1 89 111 ILE B C 1
ATOM 2421 O O . ILE B 1 111 ? -12.164 8.742 -10.75 1 89 111 ILE B O 1
ATOM 2425 N N . LEU B 1 112 ? -12.508 6.645 -10.086 1 85.25 112 LEU B N 1
ATOM 2426 C CA . LEU B 1 112 ? -13.672 6.469 -10.953 1 85.25 112 LEU B CA 1
ATOM 2427 C C . LEU B 1 112 ? -14.836 7.336 -10.477 1 85.25 112 LEU B C 1
ATOM 2429 O O . LEU B 1 112 ? -15.656 7.773 -11.289 1 85.25 112 LEU B O 1
ATOM 2433 N N . GLN B 1 113 ? -14.93 7.531 -9.195 1 83 113 GLN B N 1
ATOM 2434 C CA . GLN B 1 113 ? -15.977 8.406 -8.672 1 83 113 GLN B CA 1
ATOM 2435 C C . GLN B 1 113 ? -15.805 9.828 -9.188 1 83 113 GLN B C 1
ATOM 2437 O O . GLN B 1 113 ? -16.797 10.516 -9.461 1 83 113 GLN B O 1
ATOM 2442 N N . ARG B 1 114 ? -14.625 10.211 -9.289 1 81.88 114 ARG B N 1
ATOM 2443 C CA . ARG B 1 114 ? -14.336 11.562 -9.758 1 81.88 114 ARG B CA 1
ATOM 2444 C C . ARG B 1 114 ? -14.359 11.633 -11.281 1 81.88 114 ARG B C 1
ATOM 2446 O O . ARG B 1 114 ? -14.695 12.664 -11.859 1 81.88 114 ARG B O 1
ATOM 2453 N N . HIS B 1 115 ? -13.891 10.547 -11.859 1 79.94 115 HIS B N 1
ATOM 2454 C CA . HIS B 1 115 ? -13.836 10.461 -13.312 1 79.94 115 HIS B CA 1
ATOM 2455 C C . HIS B 1 115 ? -14.508 9.188 -13.812 1 79.94 115 HIS B C 1
ATOM 2457 O O . HIS B 1 115 ? -13.844 8.281 -14.32 1 79.94 115 HIS B O 1
ATOM 2463 N N . PRO B 1 116 ? -15.789 9.133 -13.82 1 72.69 116 PRO B N 1
ATOM 2464 C CA . PRO B 1 116 ? -16.516 7.902 -14.125 1 72.69 116 PRO B CA 1
ATOM 2465 C C . PRO B 1 116 ? -16.25 7.387 -15.539 1 72.69 116 PRO B C 1
ATOM 2467 O O . PRO B 1 116 ? -16.391 6.191 -15.797 1 72.69 116 PRO B O 1
ATOM 2470 N N . SER B 1 117 ? -15.844 8.219 -16.375 1 69.75 117 SER B N 1
ATOM 2471 C CA . SER B 1 117 ? -15.625 7.828 -17.766 1 69.75 117 SER B CA 1
ATOM 2472 C C . SER B 1 117 ? -14.203 7.316 -17.969 1 69.75 117 SER B C 1
ATOM 2474 O O . SER B 1 117 ? -13.891 6.734 -19.016 1 69.75 117 SER B O 1
ATOM 2476 N N . GLN B 1 118 ? -13.422 7.398 -17 1 64.88 118 GLN B N 1
ATOM 2477 C CA . GLN B 1 118 ? -12.008 7.082 -17.156 1 64.88 118 GLN B CA 1
ATOM 2478 C C . GLN B 1 118 ? -11.688 5.684 -16.625 1 64.88 118 GLN B C 1
ATOM 2480 O O . GLN B 1 118 ? -11.461 5.5 -15.438 1 64.88 118 GLN B O 1
ATOM 2485 N N . THR B 1 119 ? -12.094 4.73 -17.438 1 70.62 119 THR B N 1
ATOM 2486 C CA . THR B 1 119 ? -11.602 3.398 -17.109 1 70.62 119 THR B CA 1
ATOM 2487 C C . THR B 1 119 ? -10.297 3.115 -17.844 1 70.62 119 THR B C 1
ATOM 2489 O O . THR B 1 119 ? -10.242 3.189 -19.078 1 70.62 119 THR B O 1
ATOM 2492 N N . ALA B 1 120 ? -9.242 3.074 -17.109 1 77.19 120 ALA B N 1
ATOM 2493 C CA . ALA B 1 120 ? -7.957 2.799 -17.75 1 77.19 120 ALA B CA 1
ATOM 2494 C C . ALA B 1 120 ? -7.402 1.448 -17.297 1 77.19 120 ALA B C 1
ATOM 2496 O O . ALA B 1 120 ? -7.578 1.047 -16.156 1 77.19 120 ALA B O 1
ATOM 2497 N N . ALA B 1 121 ? -6.812 0.827 -18.328 1 85.44 121 ALA B N 1
ATOM 2498 C CA . ALA B 1 121 ? -6.062 -0.377 -17.984 1 85.44 121 ALA B CA 1
ATOM 2499 C C . ALA B 1 121 ? -4.961 -0.068 -16.984 1 85.44 121 ALA B C 1
ATOM 2501 O O . ALA B 1 121 ? -4.289 0.962 -17.078 1 85.44 121 ALA B O 1
ATOM 2502 N N . THR B 1 122 ? -4.91 -0.903 -15.938 1 87.75 122 THR B N 1
ATOM 2503 C CA . THR B 1 122 ? -3.889 -0.688 -14.922 1 87.75 122 THR B CA 1
ATOM 2504 C C . THR B 1 122 ? -2.826 -1.78 -14.984 1 87.75 122 THR B C 1
ATOM 2506 O O . THR B 1 122 ? -1.811 -1.707 -14.289 1 87.75 122 THR B O 1
ATOM 2509 N N . GLN B 1 123 ? -3.006 -2.789 -15.742 1 82.38 123 GLN B N 1
ATOM 2510 C CA . GLN B 1 123 ? -2.006 -3.818 -16 1 82.38 123 GLN B CA 1
ATOM 2511 C C . GLN B 1 123 ? -1.885 -4.098 -17.5 1 82.38 123 GLN B C 1
ATOM 2513 O O . GLN B 1 123 ? -2.877 -4.031 -18.234 1 82.38 123 GLN B O 1
ATOM 2518 N N . HIS B 1 124 ? -0.611 -4.184 -17.984 1 69.94 124 HIS B N 1
ATOM 2519 C CA . HIS B 1 124 ? -0.478 -4.398 -19.422 1 69.94 124 HIS B CA 1
ATOM 2520 C C . HIS B 1 124 ? 0.157 -5.754 -19.719 1 69.94 124 HIS B C 1
ATOM 2522 O O . HIS B 1 124 ? 0.652 -5.98 -20.828 1 69.94 124 HIS B O 1
ATOM 2528 N N . ARG B 1 125 ? 0.302 -6.566 -18.797 1 57.44 125 ARG B N 1
ATOM 2529 C CA . ARG B 1 125 ? 0.971 -7.812 -19.156 1 57.44 125 ARG B CA 1
ATOM 2530 C C . ARG B 1 125 ? 0.465 -8.336 -20.5 1 57.44 125 ARG B C 1
ATOM 2532 O O . ARG B 1 125 ? 1.247 -8.828 -21.312 1 57.44 125 ARG B O 1
ATOM 2539 N N . ASN B 1 126 ? -0.882 -8.484 -20.672 1 53.72 126 ASN B N 1
ATOM 2540 C CA . ASN B 1 126 ? -1.415 -9.047 -21.906 1 53.72 126 ASN B CA 1
ATOM 2541 C C . ASN B 1 126 ? -1.969 -7.953 -22.812 1 53.72 126 ASN B C 1
ATOM 2543 O O . ASN B 1 126 ? -2.158 -6.816 -22.391 1 53.72 126 ASN B O 1
ATOM 2547 N N . LYS B 1 127 ? -1.848 -8.133 -24.141 1 54.62 127 LYS B N 1
ATOM 2548 C CA . LYS B 1 127 ? -2.283 -7.301 -25.25 1 54.62 127 LYS B CA 1
ATOM 2549 C C . LYS B 1 127 ? -3.477 -6.434 -24.859 1 54.62 127 LYS B C 1
ATOM 2551 O O . LYS B 1 127 ? -3.617 -5.305 -25.344 1 54.62 127 LYS B O 1
ATOM 2556 N N . ARG B 1 128 ? -4.34 -7 -24.016 1 60.75 128 ARG B N 1
ATOM 2557 C CA . ARG B 1 128 ? -5.512 -6.195 -23.688 1 60.75 128 ARG B CA 1
ATOM 2558 C C . ARG B 1 128 ? -5.453 -5.715 -22.234 1 60.75 128 ARG B C 1
ATOM 2560 O O . ARG B 1 128 ? -5.48 -6.52 -21.312 1 60.75 128 ARG B O 1
ATOM 2567 N N . GLY B 1 129 ? -4.809 -4.695 -21.797 1 75.31 129 GLY B N 1
ATOM 2568 C CA . GLY B 1 129 ? -4.762 -4.051 -20.5 1 75.31 129 GLY B CA 1
ATOM 2569 C C . GLY B 1 129 ? -6.07 -4.152 -19.734 1 75.31 129 GLY B C 1
ATOM 2570 O O . GLY B 1 129 ? -7.141 -4.27 -20.344 1 75.31 129 GLY B O 1
ATOM 2571 N N . ARG B 1 130 ? -6.113 -4.582 -18.469 1 85.5 130 ARG B N 1
ATOM 2572 C CA . ARG B 1 130 ? -7.301 -4.664 -17.609 1 85.5 130 ARG B CA 1
ATOM 2573 C C . ARG B 1 130 ? -7.188 -3.723 -16.422 1 85.5 130 ARG B C 1
ATOM 2575 O O . ARG B 1 130 ? -6.094 -3.51 -15.891 1 85.5 130 ARG B O 1
ATOM 2582 N N . PRO B 1 131 ? -8.375 -3.182 -16.047 1 90.5 131 PRO B N 1
ATOM 2583 C CA . PRO B 1 131 ? -8.414 -2.326 -14.852 1 90.5 131 PRO B CA 1
ATOM 2584 C C . PRO B 1 131 ? -8.57 -3.123 -13.555 1 90.5 131 PRO B C 1
ATOM 2586 O O . PRO B 1 131 ? -9.664 -3.172 -12.984 1 90.5 131 PRO B O 1
ATOM 2589 N N . ILE B 1 132 ? -7.387 -3.627 -13.039 1 92.62 132 ILE B N 1
ATOM 2590 C CA . ILE B 1 132 ? -7.516 -4.574 -11.938 1 92.62 132 ILE B CA 1
ATOM 2591 C C . ILE B 1 132 ? -7.008 -3.938 -10.648 1 92.62 132 ILE B C 1
ATOM 2593 O O . ILE B 1 132 ? -7.023 -4.57 -9.586 1 92.62 132 ILE B O 1
ATOM 2597 N N . ASP B 1 133 ? -6.512 -2.744 -10.719 1 92.94 133 ASP B N 1
ATOM 2598 C CA . ASP B 1 133 ? -6.059 -1.998 -9.547 1 92.94 133 ASP B CA 1
ATOM 2599 C C . ASP B 1 133 ? -6.996 -0.831 -9.242 1 92.94 133 ASP B C 1
ATOM 2601 O O . ASP B 1 133 ? -7.523 -0.196 -10.156 1 92.94 133 ASP B O 1
ATOM 2605 N N . GLY B 1 134 ? -7.191 -0.52 -7.926 1 94.06 134 GLY B N 1
ATOM 2606 C CA . GLY B 1 134 ? -8.039 0.596 -7.539 1 94.06 134 GLY B CA 1
ATOM 2607 C C . GLY B 1 134 ? -7.68 1.182 -6.188 1 94.06 134 GLY B C 1
ATOM 2608 O O . GLY B 1 134 ? -6.98 0.545 -5.398 1 94.06 134 GLY B O 1
ATOM 2609 N N . ILE B 1 135 ? -8.023 2.395 -5.988 1 95.88 135 ILE B N 1
ATOM 2610 C CA . ILE B 1 135 ? -8.023 3.047 -4.684 1 95.88 135 ILE B CA 1
ATOM 2611 C C . ILE B 1 135 ? -9.461 3.311 -4.238 1 95.88 135 ILE B C 1
ATOM 2613 O O . ILE B 1 135 ? -10.172 4.105 -4.855 1 95.88 135 ILE B O 1
ATOM 2617 N N . PHE B 1 136 ? -9.852 2.656 -3.201 1 97 136 PHE B N 1
ATOM 2618 C CA . PHE B 1 136 ? -11.211 2.75 -2.678 1 97 136 PHE B CA 1
ATOM 2619 C C . PHE B 1 136 ? -11.242 3.564 -1.39 1 97 136 PHE B C 1
ATOM 2621 O O . PHE B 1 136 ? -10.344 3.439 -0.551 1 97 136 PHE B O 1
ATOM 2628 N N . ALA B 1 137 ? -12.266 4.363 -1.221 1 96.81 137 ALA B N 1
ATOM 2629 C CA . ALA B 1 137 ? -12.352 5.223 -0.044 1 96.81 137 ALA B CA 1
ATOM 2630 C C . ALA B 1 137 ? -13.781 5.309 0.472 1 96.81 137 ALA B C 1
ATOM 2632 O O . ALA B 1 137 ? -14.734 5.238 -0.309 1 96.81 137 ALA B O 1
ATOM 2633 N N . THR B 1 138 ? -13.883 5.391 1.788 1 95.19 138 THR B N 1
ATOM 2634 C CA . THR B 1 138 ? -15.188 5.684 2.375 1 95.19 138 THR B CA 1
ATOM 2635 C C . THR B 1 138 ? -15.656 7.082 1.986 1 95.19 138 THR B C 1
ATOM 2637 O O . THR B 1 138 ? -14.844 7.926 1.59 1 95.19 138 THR B O 1
ATOM 2640 N N . SER B 1 139 ? -16.969 7.332 2.146 1 92.12 139 SER B N 1
ATOM 2641 C CA . SER B 1 139 ? -17.594 8.547 1.636 1 92.12 139 SER B CA 1
ATOM 2642 C C . SER B 1 139 ? -17.094 9.781 2.381 1 92.12 139 SER B C 1
ATOM 2644 O O . SER B 1 139 ? -17.141 10.891 1.851 1 92.12 139 SER B O 1
ATOM 2646 N N . GLY B 1 140 ? -16.641 9.609 3.576 1 90.81 140 GLY B N 1
ATOM 2647 C CA . GLY B 1 140 ? -16.156 10.742 4.348 1 90.81 140 GLY B CA 1
ATOM 2648 C C . GLY B 1 140 ? -14.812 11.258 3.869 1 90.81 140 GLY B C 1
ATOM 2649 O O . GLY B 1 140 ? -14.398 12.359 4.227 1 90.81 140 GLY B O 1
ATOM 2650 N N . VAL B 1 141 ? -14.086 10.469 3.066 1 92.62 141 VAL B N 1
ATOM 2651 C CA . VAL B 1 141 ? -12.805 10.906 2.516 1 92.62 141 VAL B CA 1
ATOM 2652 C C . VAL B 1 141 ? -13.047 11.914 1.392 1 92.62 141 VAL B C 1
ATOM 2654 O O . VAL B 1 141 ? -13.719 11.602 0.406 1 92.62 141 VAL B O 1
ATOM 2657 N N . VAL B 1 142 ? -12.508 13.07 1.575 1 89.56 142 VAL B N 1
ATOM 2658 C CA . VAL B 1 142 ? -12.656 14.117 0.569 1 89.56 142 VAL B CA 1
ATOM 2659 C C . VAL B 1 142 ? -11.508 14.039 -0.436 1 89.56 142 VAL B C 1
ATOM 2661 O O . VAL B 1 142 ? -10.406 14.508 -0.164 1 89.56 142 VAL B O 1
ATOM 2664 N N . VAL B 1 143 ? -11.852 13.484 -1.567 1 88.19 143 VAL B N 1
ATOM 2665 C CA . VAL B 1 143 ? -10.883 13.32 -2.643 1 88.19 143 VAL B CA 1
ATOM 2666 C C . VAL B 1 143 ? -10.867 14.562 -3.523 1 88.19 143 VAL B C 1
ATOM 2668 O O . VAL B 1 143 ? -11.906 14.969 -4.051 1 88.19 143 VAL B O 1
ATOM 2671 N N . LYS B 1 144 ? -9.656 15.141 -3.654 1 84 144 LYS B N 1
ATOM 2672 C CA . LYS B 1 144 ? -9.523 16.375 -4.414 1 84 144 LYS B CA 1
ATOM 2673 C C . LYS B 1 144 ? -9.109 16.094 -5.859 1 84 144 LYS B C 1
ATOM 2675 O O . LYS B 1 144 ? -9.461 16.859 -6.766 1 84 144 LYS B O 1
ATOM 2680 N N . ALA B 1 145 ? -8.344 15.094 -6.027 1 83.5 145 ALA B N 1
ATOM 2681 C CA . ALA B 1 145 ? -7.816 14.719 -7.336 1 83.5 145 ALA B CA 1
ATOM 2682 C C . ALA B 1 145 ? -7.359 13.258 -7.344 1 83.5 145 ALA B C 1
ATOM 2684 O O . ALA B 1 145 ? -7.164 12.656 -6.289 1 83.5 145 ALA B O 1
ATOM 2685 N N . GLY B 1 146 ? -7.32 12.695 -8.492 1 83.44 146 GLY B N 1
ATOM 2686 C CA . GLY B 1 146 ? -6.836 11.336 -8.688 1 83.44 146 GLY B CA 1
ATOM 2687 C C . GLY B 1 146 ? -6.535 11.008 -10.141 1 83.44 146 GLY B C 1
ATOM 2688 O O . GLY B 1 146 ? -6.938 11.75 -11.047 1 83.44 146 GLY B O 1
ATOM 2689 N N . GLY B 1 147 ? -5.719 9.922 -10.297 1 82.75 147 GLY B N 1
ATOM 2690 C CA . GLY B 1 147 ? -5.379 9.523 -11.656 1 82.75 147 GLY B CA 1
ATOM 2691 C C . GLY B 1 147 ? -4.441 8.336 -11.719 1 82.75 147 GLY B C 1
ATOM 2692 O O . GLY B 1 147 ? -4.289 7.609 -10.734 1 82.75 147 GLY B O 1
ATOM 2693 N N . TYR B 1 148 ? -3.996 8.094 -12.961 1 80.88 148 TYR B N 1
ATOM 2694 C CA . TYR B 1 148 ? -3.094 6.996 -13.281 1 80.88 148 TYR B CA 1
ATOM 2695 C C . TYR B 1 148 ? -1.78 7.512 -13.852 1 80.88 148 TYR B C 1
ATOM 2697 O O . TYR B 1 148 ? -1.769 8.477 -14.625 1 80.88 148 TYR B O 1
ATOM 2705 N N . TYR B 1 149 ? -0.749 6.891 -13.383 1 76 149 TYR B N 1
ATOM 2706 C CA . TYR B 1 149 ? 0.515 7.117 -14.07 1 76 149 TYR B CA 1
ATOM 2707 C C . TYR B 1 149 ? 0.576 6.324 -15.375 1 76 149 TYR B C 1
ATOM 2709 O O . TYR B 1 149 ? -0.169 5.359 -15.555 1 76 149 TYR B O 1
ATOM 2717 N N . ASN B 1 150 ? 1.437 6.84 -16.266 1 71.94 150 ASN B N 1
ATOM 2718 C CA . ASN B 1 150 ? 1.686 6.023 -17.453 1 71.94 150 ASN B CA 1
ATOM 2719 C C . ASN B 1 150 ? 2.426 4.738 -17.094 1 71.94 150 ASN B C 1
ATOM 2721 O O . ASN B 1 150 ? 3.127 4.676 -16.078 1 71.94 150 ASN B O 1
ATOM 2725 N N . PHE B 1 151 ? 2.205 3.689 -17.938 1 67.75 151 PHE B N 1
ATOM 2726 C CA . PHE B 1 151 ? 2.855 2.406 -17.688 1 67.75 151 PHE B CA 1
ATOM 2727 C C . PHE B 1 151 ? 4.371 2.562 -17.672 1 67.75 151 PHE B C 1
ATOM 2729 O O . PHE B 1 151 ? 5.07 1.844 -16.953 1 67.75 151 PHE B O 1
ATOM 2736 N N . ASP B 1 152 ? 4.883 3.488 -18.375 1 59.56 152 ASP B N 1
ATOM 2737 C CA . ASP B 1 152 ? 6.324 3.586 -18.578 1 59.56 152 ASP B CA 1
ATOM 2738 C C . ASP B 1 152 ? 6.938 4.633 -17.641 1 59.56 152 ASP B C 1
ATOM 2740 O O . ASP B 1 152 ? 8.148 4.855 -17.672 1 59.56 152 ASP B O 1
ATOM 2744 N N . GLU B 1 153 ? 6.199 5.262 -16.906 1 55.34 153 GLU B N 1
ATOM 2745 C CA . GLU B 1 153 ? 6.734 6.391 -16.156 1 55.34 153 GLU B CA 1
ATOM 2746 C C . GLU B 1 153 ? 7.516 5.91 -14.93 1 55.34 153 GLU B C 1
ATOM 2748 O O . GLU B 1 153 ? 8.516 6.527 -14.547 1 55.34 153 GLU B O 1
ATOM 2753 N N . PHE B 1 154 ? 6.918 5.121 -14.117 1 52.56 154 PHE B N 1
ATOM 2754 C CA . PHE B 1 154 ? 7.605 4.895 -12.859 1 52.56 154 PHE B CA 1
ATOM 2755 C C . PHE B 1 154 ? 8.281 3.527 -12.844 1 52.56 154 PHE B C 1
ATOM 2757 O O . PHE B 1 154 ? 9.445 3.408 -12.445 1 52.56 154 PHE B O 1
ATOM 2764 N N . PHE B 1 155 ? 7.574 2.711 -12.906 1 52.28 155 PHE B N 1
ATOM 2765 C CA . PHE B 1 155 ? 8.039 1.383 -12.516 1 52.28 155 PHE B CA 1
ATOM 2766 C C . PHE B 1 155 ? 7.824 0.384 -13.648 1 52.28 155 PHE B C 1
ATOM 2768 O O . PHE B 1 155 ? 6.875 0.509 -14.422 1 52.28 155 PHE B O 1
ATOM 2775 N N . ALA B 1 156 ? 9.102 0.034 -14.148 1 52.12 156 ALA B N 1
ATOM 2776 C CA . ALA B 1 156 ? 8.953 -1.121 -15.031 1 52.12 156 ALA B CA 1
ATOM 2777 C C . ALA B 1 156 ? 8.039 -2.172 -14.406 1 52.12 156 ALA B C 1
ATOM 2779 O O . ALA B 1 156 ? 8.508 -3.094 -13.734 1 52.12 156 ALA B O 1
ATOM 2780 N N . CYS B 1 157 ? 6.832 -1.87 -14.195 1 61.78 157 CYS B N 1
ATOM 2781 C CA . CYS B 1 157 ? 5.836 -2.799 -13.672 1 61.78 157 CYS B CA 1
ATOM 2782 C C . CYS B 1 157 ? 4.754 -3.084 -14.703 1 61.78 157 CYS B C 1
ATOM 2784 O O . CYS B 1 157 ? 4.566 -2.307 -15.641 1 61.78 157 CYS B O 1
ATOM 2786 N N . ASP B 1 158 ? 4.309 -4.305 -14.695 1 72.25 158 ASP B N 1
ATOM 2787 C CA . ASP B 1 158 ? 3.174 -4.59 -15.57 1 72.25 158 ASP B CA 1
ATOM 2788 C C . ASP B 1 158 ? 1.909 -3.895 -15.07 1 72.25 158 ASP B C 1
ATOM 2790 O O . ASP B 1 158 ? 0.828 -4.086 -15.625 1 72.25 158 ASP B O 1
ATOM 2794 N N . HIS B 1 159 ? 2.129 -3.131 -14.055 1 81.56 159 HIS B N 1
ATOM 2795 C CA . HIS B 1 159 ? 1.051 -2.285 -13.555 1 81.56 159 HIS B CA 1
ATOM 2796 C C . HIS B 1 159 ? 1.419 -0.808 -13.656 1 81.56 159 HIS B C 1
ATOM 2798 O O . HIS B 1 159 ? 2.6 -0.461 -13.711 1 81.56 159 HIS B O 1
ATOM 2804 N N . ARG B 1 160 ? 0.42 -0.035 -13.711 1 78.75 160 ARG B N 1
ATOM 2805 C CA . ARG B 1 160 ? 0.689 1.396 -13.625 1 78.75 160 ARG B CA 1
ATOM 2806 C C . ARG B 1 160 ? 0.32 1.939 -12.25 1 78.75 160 ARG B C 1
ATOM 2808 O O . ARG B 1 160 ? -0.531 1.373 -11.562 1 78.75 160 ARG B O 1
ATOM 2815 N N . GLY B 1 161 ? 1.064 2.922 -11.789 1 81.25 161 GLY B N 1
ATOM 2816 C CA . GLY B 1 161 ? 0.769 3.568 -10.523 1 81.25 161 GLY B CA 1
ATOM 2817 C C . GLY B 1 161 ? -0.536 4.344 -10.539 1 81.25 161 GLY B C 1
ATOM 2818 O O . GLY B 1 161 ? -0.905 4.926 -11.562 1 81.25 161 GLY B O 1
ATOM 2819 N N . LEU B 1 162 ? -1.314 4.316 -9.43 1 87.31 162 LEU B N 1
ATOM 2820 C CA . LEU B 1 162 ? -2.498 5.129 -9.172 1 87.31 162 LEU B CA 1
ATOM 2821 C C . LEU B 1 162 ? -2.258 6.082 -8.008 1 87.31 162 LEU B C 1
ATOM 2823 O O . LEU B 1 162 ? -1.471 5.781 -7.105 1 87.31 162 LEU B O 1
ATOM 2827 N N . TRP B 1 163 ? -2.939 7.191 -8.094 1 85.56 163 TRP B N 1
ATOM 2828 C CA . TRP B 1 163 ? -2.791 8.133 -6.988 1 85.56 163 TRP B CA 1
ATOM 2829 C C . TRP B 1 163 ? -4.082 8.906 -6.754 1 85.56 163 TRP B C 1
ATOM 2831 O O . TRP B 1 163 ? -4.883 9.086 -7.676 1 85.56 163 TRP B O 1
ATOM 2841 N N . ILE B 1 164 ? -4.316 9.312 -5.488 1 89.12 164 ILE B N 1
ATOM 2842 C CA . ILE B 1 164 ? -5.363 10.273 -5.141 1 89.12 164 ILE B CA 1
ATOM 2843 C C . ILE B 1 164 ? -4.797 11.336 -4.203 1 89.12 164 ILE B C 1
ATOM 2845 O O . ILE B 1 164 ? -3.871 11.062 -3.432 1 89.12 164 ILE B O 1
ATOM 2849 N N . ASP B 1 165 ? -5.312 12.539 -4.336 1 85.62 165 ASP B N 1
ATOM 2850 C CA . ASP B 1 165 ? -5.102 13.617 -3.373 1 85.62 165 ASP B CA 1
ATOM 2851 C C . ASP B 1 165 ? -6.328 13.812 -2.488 1 85.62 165 ASP B C 1
ATOM 2853 O O . ASP B 1 165 ? -7.457 13.859 -2.984 1 85.62 165 ASP B O 1
ATOM 2857 N N . ILE B 1 166 ? -6.078 13.812 -1.159 1 89.81 166 ILE B N 1
ATOM 2858 C CA . ILE B 1 166 ? -7.199 13.945 -0.236 1 89.81 166 ILE B CA 1
ATOM 2859 C C . ILE B 1 166 ? -7.035 15.211 0.597 1 89.81 166 ILE B C 1
ATOM 2861 O O . ILE B 1 166 ? -5.914 15.609 0.924 1 89.81 166 ILE B O 1
ATOM 2865 N N . ASP B 1 167 ? -8.18 15.867 0.868 1 84.75 167 ASP B N 1
ATOM 2866 C CA . ASP B 1 167 ? -8.234 16.969 1.825 1 84.75 167 ASP B CA 1
ATOM 2867 C C . ASP B 1 167 ? -8.375 16.453 3.254 1 84.75 167 ASP B C 1
ATOM 2869 O O . ASP B 1 167 ? -9.477 16.094 3.684 1 84.75 167 ASP B O 1
ATOM 2873 N N . LEU B 1 168 ? -7.273 16.438 3.99 1 85.56 168 LEU B N 1
ATOM 2874 C CA . LEU B 1 168 ? -7.254 15.828 5.32 1 85.56 168 LEU B CA 1
ATOM 2875 C C . LEU B 1 168 ? -8.109 16.641 6.293 1 85.56 168 LEU B C 1
ATOM 2877 O O . LEU B 1 168 ? -8.766 16.062 7.164 1 85.56 168 LEU B O 1
ATOM 2881 N N . GLU B 1 169 ? -8 17.875 6.18 1 79.69 169 GLU B N 1
ATOM 2882 C CA . GLU B 1 169 ? -8.773 18.719 7.082 1 79.69 169 GLU B CA 1
ATOM 2883 C C . GLU B 1 169 ? -10.273 18.453 6.945 1 79.69 169 GLU B C 1
ATOM 2885 O O . GLU B 1 169 ? -10.977 18.312 7.949 1 79.69 169 GLU B O 1
ATOM 2890 N N . ARG B 1 170 ? -10.719 18.469 5.695 1 81.88 170 ARG B N 1
ATOM 2891 C CA . ARG B 1 170 ? -12.141 18.234 5.48 1 81.88 170 ARG B CA 1
ATOM 2892 C C . ARG B 1 170 ? -12.508 16.797 5.793 1 81.88 170 ARG B C 1
ATOM 2894 O O . ARG B 1 170 ? -13.625 16.516 6.234 1 81.88 170 ARG B O 1
ATOM 2901 N N . THR B 1 171 ? -11.617 15.898 5.566 1 84.62 171 THR B N 1
ATOM 2902 C CA . THR B 1 171 ? -11.859 14.484 5.828 1 84.62 171 THR B CA 1
ATOM 2903 C C . THR B 1 171 ? -11.961 14.219 7.328 1 84.62 171 THR B C 1
ATOM 2905 O O . THR B 1 171 ? -12.844 13.477 7.77 1 84.62 171 THR B O 1
ATOM 2908 N N . LEU B 1 172 ? -11.047 14.812 8.117 1 81.38 172 LEU B N 1
ATOM 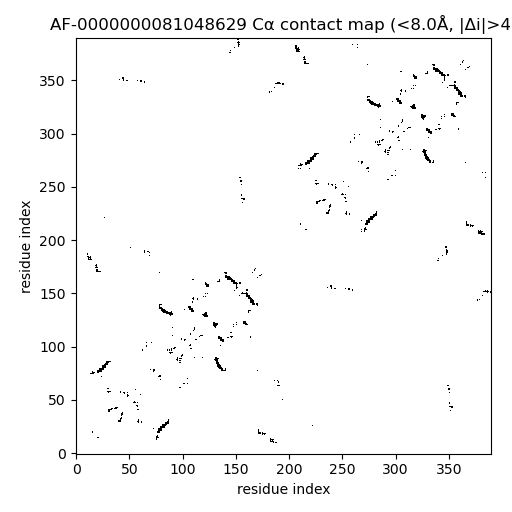2909 C CA . LEU B 1 172 ? -10.953 14.461 9.523 1 81.38 172 LEU B CA 1
ATOM 2910 C C . LEU B 1 172 ? -11.57 15.555 10.398 1 81.38 172 LEU B C 1
ATOM 2912 O O . LEU B 1 172 ? -11.875 15.32 11.57 1 81.38 172 LEU B O 1
ATOM 2916 N N . GLY B 1 173 ? -12.031 16.609 9.797 1 66.56 173 GLY B N 1
ATOM 2917 C CA . GLY B 1 173 ? -12.539 17.734 10.562 1 66.56 173 GLY B CA 1
ATOM 2918 C C . GLY B 1 173 ? -11.461 18.484 11.312 1 66.56 173 GLY B C 1
ATOM 2919 O O . GLY B 1 173 ? -10.297 18.094 11.297 1 66.56 173 GLY B O 1
ATOM 2920 N N . SER B 1 174 ? -11.562 19.797 11.641 1 51 174 SER B N 1
ATOM 2921 C CA . SER B 1 174 ? -10.672 20.609 12.453 1 51 174 SER B CA 1
ATOM 2922 C C . SER B 1 174 ? -10.5 20.031 13.852 1 51 174 SER B C 1
ATOM 2924 O O . SER B 1 174 ? -11.172 20.453 14.797 1 51 174 SER B O 1
ATOM 2926 N N . TYR B 1 175 ? -10.453 18.719 13.883 1 45.81 175 TYR B N 1
ATOM 2927 C CA . TYR B 1 175 ? -10.516 18.141 15.219 1 45.81 175 TYR B CA 1
ATOM 2928 C C . TYR B 1 175 ? -9.227 18.391 15.984 1 45.81 175 TYR B C 1
ATOM 2930 O O . TYR B 1 175 ? -8.133 18.203 15.445 1 45.81 175 TYR B O 1
ATOM 2938 N N . ARG B 1 176 ? -9.297 19.266 16.969 1 41.12 176 ARG B N 1
ATOM 2939 C CA . ARG B 1 176 ? -8.227 19.312 17.953 1 41.12 176 ARG B CA 1
ATOM 2940 C C . ARG B 1 176 ? -8.227 18.062 18.828 1 41.12 176 ARG B C 1
ATOM 2942 O O . ARG B 1 176 ? -9.18 17.797 19.547 1 41.12 176 ARG B O 1
ATOM 2949 N N . PRO B 1 177 ? -7.453 17.078 18.516 1 37.88 177 PRO B N 1
ATOM 2950 C CA . PRO B 1 177 ? -7.469 15.812 19.25 1 37.88 177 PRO B CA 1
ATOM 2951 C C . PRO B 1 177 ? -7.328 16 20.766 1 37.88 177 PRO B C 1
ATOM 2953 O O . PRO B 1 177 ? -6.586 16.875 21.203 1 37.88 177 PRO B O 1
ATOM 2956 N N . GLU B 1 178 ? -8.414 15.781 21.516 1 37.34 178 GLU B N 1
ATOM 2957 C CA . GLU B 1 178 ? -8.117 15.602 22.922 1 37.34 178 GLU B CA 1
ATOM 2958 C C . GLU B 1 178 ? -7.09 14.492 23.141 1 37.34 178 GLU B C 1
ATOM 2960 O O . GLU B 1 178 ? -7.117 13.477 22.438 1 37.34 178 GLU B O 1
ATOM 2965 N N . LYS B 1 179 ? -5.945 14.727 23.641 1 37.12 179 LYS B N 1
ATOM 2966 C CA . LYS B 1 179 ? -4.84 13.828 23.969 1 37.12 179 LYS B CA 1
ATOM 2967 C C . LYS B 1 179 ? -5.348 12.539 24.609 1 37.12 179 LYS B C 1
ATOM 2969 O O . LYS B 1 179 ? -5.73 12.523 25.781 1 37.12 179 LYS B O 1
ATOM 2974 N N . THR B 1 180 ? -6.18 11.625 23.938 1 34.38 180 THR B N 1
ATOM 2975 C CA . THR B 1 180 ? -6.457 10.375 24.641 1 34.38 180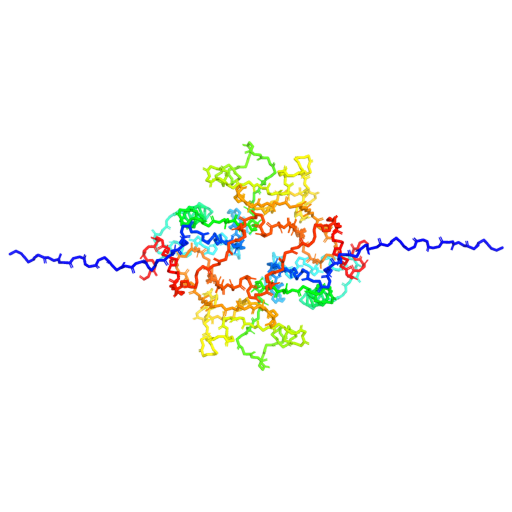 THR B CA 1
ATOM 2976 C C . THR B 1 180 ? -5.277 9.414 24.531 1 34.38 180 THR B C 1
ATOM 2978 O O . THR B 1 180 ? -4.613 9.359 23.484 1 34.38 180 THR B O 1
ATOM 2981 N N . PRO B 1 181 ? -5.027 8.586 25.594 1 31.08 181 PRO B N 1
ATOM 2982 C CA . PRO B 1 181 ? -3.912 7.637 25.625 1 31.08 181 PRO B CA 1
ATOM 2983 C C . PRO B 1 181 ? -3.986 6.602 24.5 1 31.08 181 PRO B C 1
ATOM 2985 O O . PRO B 1 181 ? -5.082 6.18 24.109 1 31.08 181 PRO B O 1
ATOM 2988 N N . TYR B 1 182 ? -3.012 6.445 23.844 1 30.48 182 TYR B N 1
ATOM 2989 C CA . TYR B 1 182 ? -2.822 5.504 22.734 1 30.48 182 TYR B CA 1
ATOM 2990 C C . TYR B 1 182 ? -3.131 4.078 23.188 1 30.48 182 TYR B C 1
ATOM 2992 O O . TYR B 1 182 ? -2.598 3.607 24.188 1 30.48 182 TYR B O 1
ATOM 3000 N N . LYS B 1 183 ? -4.328 3.445 22.938 1 30.38 183 LYS B N 1
ATOM 3001 C CA . LYS B 1 183 ? -4.453 2.01 23.172 1 30.38 183 LYS B CA 1
ATOM 3002 C C . LYS B 1 183 ? -4.043 1.216 21.938 1 30.38 183 LYS B C 1
ATOM 3004 O O . LYS B 1 183 ? -4.457 1.536 20.828 1 30.38 183 LYS B O 1
ATOM 3009 N N . PRO B 1 184 ? -3.215 0.291 22.141 1 26.5 184 PRO B N 1
ATOM 3010 C CA . PRO B 1 184 ? -2.729 -0.544 21.031 1 26.5 184 PRO B CA 1
ATOM 3011 C C . PRO B 1 184 ? -3.855 -1.274 20.312 1 26.5 184 PRO B C 1
ATOM 3013 O O . PRO B 1 184 ? -4.801 -1.751 20.938 1 26.5 184 PRO B O 1
ATOM 3016 N N . ARG B 1 185 ? -4.145 -1.029 19.188 1 27.05 185 ARG B N 1
ATOM 3017 C CA . ARG B 1 185 ? -5.23 -1.604 18.391 1 27.05 185 ARG B CA 1
ATOM 3018 C C . ARG B 1 185 ? -4.961 -3.068 18.078 1 27.05 185 ARG B C 1
ATOM 3020 O O . ARG B 1 185 ? -3.869 -3.416 17.609 1 27.05 185 ARG B O 1
ATOM 3027 N N . LYS B 1 186 ? -5.613 -3.975 18.891 1 28.56 186 LYS B N 1
ATOM 3028 C CA . LYS B 1 186 ? -5.57 -5.383 18.5 1 28.56 186 LYS B CA 1
ATOM 3029 C C . LYS B 1 186 ? -6.395 -5.633 17.25 1 28.56 186 LYS B C 1
ATOM 3031 O O . LYS B 1 186 ? -7.547 -5.203 17.156 1 28.56 186 LYS B O 1
ATOM 3036 N N . LEU B 1 187 ? -5.887 -5.543 16.266 1 26.33 187 LEU B N 1
ATOM 3037 C CA . LEU B 1 187 ? -6.629 -6.031 15.109 1 26.33 187 LEU B CA 1
ATOM 3038 C C . LEU B 1 187 ? -7 -7.5 15.281 1 26.33 187 LEU B C 1
ATOM 3040 O O . LEU B 1 187 ? -6.121 -8.359 15.406 1 26.33 187 LEU B O 1
ATOM 3044 N N . THR B 1 188 ? -8.023 -7.742 16.078 1 26.47 188 THR B N 1
ATOM 3045 C CA . THR B 1 188 ? -8.469 -9.117 16.297 1 26.47 188 THR B CA 1
ATOM 3046 C C . THR B 1 188 ? -8.875 -9.758 14.969 1 26.47 188 THR B C 1
ATOM 3048 O O . THR B 1 188 ? -9.672 -9.188 14.219 1 26.47 188 THR B O 1
ATOM 3051 N N . MET B 1 189 ? -7.965 -10.227 14.398 1 25.41 189 MET B N 1
ATOM 3052 C CA . MET B 1 189 ? -8.383 -11.078 13.289 1 25.41 189 MET B CA 1
ATOM 3053 C C . MET B 1 189 ? -9.336 -12.164 13.766 1 25.41 189 MET B C 1
ATOM 3055 O O . MET B 1 189 ? -9.25 -12.617 14.914 1 25.41 189 MET B O 1
ATOM 3059 N N . LEU B 1 190 ? -10.5 -12.109 13.438 1 26.05 190 LEU B N 1
ATOM 3060 C CA . LEU B 1 190 ? -11.469 -13.133 13.805 1 26.05 190 LEU B CA 1
ATOM 3061 C C . LEU B 1 190 ? -10.922 -14.531 13.516 1 26.05 190 LEU B C 1
ATOM 3063 O O . LEU B 1 190 ? -11.523 -15.531 13.914 1 26.05 190 LEU B O 1
ATOM 3067 N N . ASP B 1 191 ? -10.203 -14.781 12.5 1 23.59 191 ASP B N 1
ATOM 3068 C CA . ASP B 1 191 ? -9.977 -16.219 12.414 1 23.59 191 ASP B CA 1
ATOM 3069 C C . ASP B 1 191 ? -9.086 -16.703 13.555 1 23.59 191 ASP B C 1
ATOM 3071 O O . ASP B 1 191 ? -7.918 -16.312 13.641 1 23.59 191 ASP B O 1
ATOM 3075 N N . THR B 1 192 ? -9.641 -17.062 14.672 1 25.88 192 THR B N 1
ATOM 3076 C CA . THR B 1 192 ? -9.18 -17.609 15.945 1 25.88 192 THR B CA 1
ATOM 3077 C C . THR B 1 192 ? -8.25 -18.797 15.719 1 25.88 192 THR B C 1
ATOM 3079 O O . THR B 1 192 ? -7.641 -19.312 16.656 1 25.88 192 THR B O 1
ATOM 3082 N N . ALA B 1 193 ? -8.367 -19.609 14.773 1 24.14 193 ALA B N 1
ATOM 3083 C CA . ALA B 1 193 ? -7.641 -20.875 14.82 1 24.14 193 ALA B CA 1
ATOM 3084 C C . ALA B 1 193 ? -6.141 -20.656 14.664 1 24.14 193 ALA B C 1
ATOM 3086 O O . ALA B 1 193 ? -5.344 -21.578 14.867 1 24.14 193 ALA B O 1
ATOM 3087 N N . ALA B 1 194 ? -5.812 -19.781 13.883 1 21.19 194 ALA B N 1
ATOM 3088 C CA . ALA B 1 194 ? -4.371 -19.859 13.664 1 21.19 194 ALA B CA 1
ATOM 3089 C C . ALA B 1 194 ? -3.607 -19.281 14.852 1 21.19 194 ALA B C 1
ATOM 3091 O O . ALA B 1 194 ? -2.389 -19.094 14.781 1 21.19 194 ALA B O 1
ATOM 3092 N N . VAL B 1 195 ? -4.16 -18.75 15.906 1 19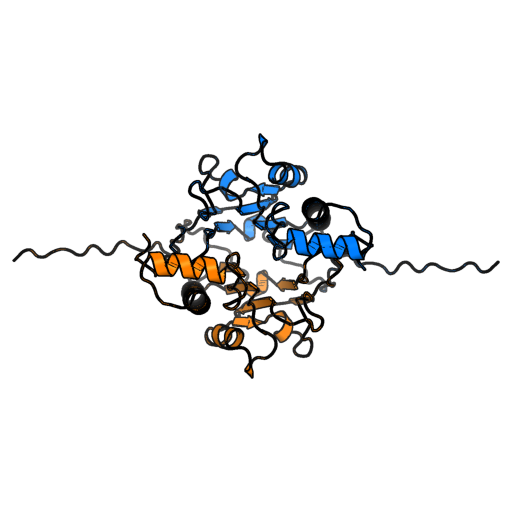.27 195 VAL B N 1
ATOM 3093 C CA . VAL B 1 195 ? -3.271 -18.547 17.047 1 19.27 195 VAL B CA 1
ATOM 3094 C C . VAL B 1 195 ? -2.904 -19.891 17.672 1 19.27 195 VAL B C 1
ATOM 3096 O O . VAL B 1 195 ? -3.779 -20.734 17.922 1 19.27 195 VAL B O 1
#

Solvent-accessible surface area (backbone atoms only — not comparable to full-atom values): 22221 Å² total; per-residue (Å²): 133,86,82,78,82,80,79,76,80,81,78,58,70,50,66,41,52,95,70,43,48,42,78,45,80,42,80,49,72,46,40,47,67,81,92,76,48,74,85,36,60,26,43,48,27,39,52,53,32,47,76,70,72,43,82,70,52,47,54,56,51,49,48,54,41,52,52,48,52,51,50,54,42,42,75,26,51,31,38,44,36,40,38,31,41,50,62,41,58,55,70,44,63,91,78,8,68,66,42,42,56,43,38,76,74,48,28,41,51,51,46,39,70,76,34,71,83,62,74,55,59,28,29,53,80,50,99,69,47,42,28,24,55,50,46,29,27,25,78,63,53,41,71,74,46,56,50,70,50,55,52,51,32,62,41,85,41,57,38,35,55,70,51,72,40,67,40,59,53,75,39,36,44,89,47,76,66,73,89,66,82,86,57,76,64,59,76,73,36,74,58,61,74,56,101,133,86,84,79,82,81,78,76,81,84,70,43,57,56,67,39,53,97,72,44,48,41,77,46,81,42,80,49,72,45,40,47,69,82,90,74,48,74,86,34,62,27,42,47,27,40,51,53,31,48,77,69,73,43,79,70,53,48,56,56,50,46,49,54,41,50,51,48,53,51,50,54,42,41,75,24,51,31,38,45,36,38,37,31,41,50,63,41,56,56,68,44,62,90,76,7,67,66,43,44,57,42,38,74,75,47,28,40,51,50,46,39,71,75,35,72,84,62,73,56,61,27,29,52,80,50,98,68,48,44,29,23,55,48,44,29,26,24,80,62,52,39,72,75,45,56,50,70,49,56,51,39,34,64,42,84,40,57,40,35,55,73,52,71,41,66,41,61,55,75,38,36,44,91,48,76,65,72,90,66,82,86,57,70,62,45,77,67,38,76,57,64,74,60,112

Foldseek 3Di:
DDPPPPPPPDLDPPQLDPFFAAEAEEEEEQWADPDPDCPTPQNVVCVVCVVLVHDDRSNVLVLVQVLVLVLVSVVSVYKYKYKYQSNDACLDCVPDPSQVSCVVSAKHFQQCVVVVPDQDQFFPPDVDRGRRITMIIGPLWAWDDWDWDDCPPDDVGSGTDIDTDTDPCSSGPVRPDDPDDDDDNNSPRPPPSVD/DDPPPPPDPDQWPLQLDPFFAAEAEEEEEQWADPDPDCPTPQNVVCVVCVVVVHHDRSNVVVLVQVLVLVLVNVVNVYKYKYKYQSNDACLDCVPDPSQVSCVVSAKHFQQCVVVVPDDDFFFPPDVDGGRRITMIIGPLWAWDDWDWDDCPPDDVGSGTDIDTDTDVCSSRPVRPDPPDDDIDRRPPRPPPPVD

InterPro domains:
  IPR036691 Endonuclease/exonuclease/phosphatase superfamily [G3DSA:3.60.10.10] (8-171)
  IPR036691 Endonuclease/exonuclease/phosphatase superfamily [SSF56219] (21-168)